Protein AF-0000000071057558 (afdb_homodimer)

Nearest PDB structures (foldseek):
  2gqs-assembly1_B  TM=8.934E-01  e=6.430E-21  Escherichia coli
  3nua-assembly1_A  TM=9.157E-01  e=5.778E-20  Clostridium perfringens ATCC 13124
  1kut-assembly1_B  TM=9.417E-01  e=3.044E-18  Thermotoga maritima
  3kre-assembly1_A  TM=8.754E-01  e=7.043E-19  Ehrlichia chaffeensis str. Arkansas
  1kut-assembly1_A  TM=9.176E-01  e=4.736E-17  Thermotoga maritima

Sequence (450 aa):
MNKIYTGKTKDVFELDDKTVLLHFKDDVTGKDGVFDPGENQVGLQIEGAGRAALAMTKFFYEKLNDLGLNTHFVSADLDKNEAVVKKATVFGKGAEVIVRYRAVGSFIRRYGDYIESGTEIPTYVEVTLKDDAKGDPLITKDALAILNIMSPETYEELADLAKKIGDVVKDELAKKDLDLYDIKFEFGLIDGKVALIDEISGGNMRAYKGDEYILPLELEKILLGMNKIYTGKTKDVFELDDKTVLLHFKDDVTGKDGVFDPGENQVGLQIEGAGRAALAMTKFFYEKLNDLGLNTHFVSADLDKNEAVVKKATVFGKGAEVIVRYRAVGSFIRRYGDYIESGTEIPTYVEVTLKDDAKGDPLITKDALAILNIMSPETYEELADLAKKIGDVVKDELAKKDLDLYDIKFEFGLIDGKVALIDEISGGNMRAYKGDEYILPLELEKILLG

pLDDT: mean 96.93, std 2.63, range [79.12, 98.94]

Foldseek 3Di:
DAFDDDDQFWTWADDDDWKIKIAGAQFAADDCQDHDLLALHGHDGDPCLLLLQQLQQQVLVVVCVVVVAFAQFDADDSVRSMTMGTDFAFQPQWKKKKWFQWQDDVNCVVPVVPDPGGHGDPTDIWMFGPDNPVSRDTDDLVVCVVVVRAHNVRVVVVNVVVVVSVVVVQVLLVVLQKGWGMFMWTWGDDVRDIHTYDTDFQRGTWIDNVVHTQHGNRSSVSRVD/DAFDDDDQFWTWADDDDWKIKIAGFQFAADDCQDHDLLHLHGHDGDPCLLLLQQLQQQVLVVVCVVVVAFAQFDADDSVRSMTMGTDFAFQPQWKKKKWFQWQDDVNCVVPVVPDPGGHGDPTDIWMFGPDNVVSRDTDDLVVCVVVVRAHNVRVVVVNVVVVVSVVVVQVLLVVLQKGWGMFMWTWGDDVRDIHTYDTDFQSGTWIDNVVHTQHGNRSSVSRVD

InterPro domains:
  IPR028923 SAICAR synthetase/ADE2, N-terminal [MF_00137] (1-225)
  IPR028923 SAICAR synthetase/ADE2, N-terminal [PF01259] (3-213)

Organism: NCBI:txid439219

Structure (mmCIF, N/CA/C/O backbone):
data_AF-0000000071057558-model_v1
#
loop_
_entity.id
_entity.type
_entity.pdbx_description
1 polymer 'Phosphoribosylaminoimidazole-succinocarboxamide synthase'
#
loop_
_atom_site.group_PDB
_atom_site.id
_atom_site.type_symbol
_atom_site.label_atom_id
_atom_site.label_alt_id
_atom_site.label_comp_id
_atom_site.label_asym_id
_atom_site.label_entity_id
_atom_site.label_seq_id
_atom_site.pdbx_PDB_ins_code
_atom_site.Cartn_x
_atom_site.Cartn_y
_atom_site.Cartn_z
_atom_site.occupancy
_atom_site.B_iso_or_equiv
_atom_site.auth_seq_id
_atom_site.auth_comp_id
_atom_site.auth_asym_id
_atom_site.auth_atom_id
_atom_site.pdbx_PDB_model_num
ATOM 1 N N . MET A 1 1 ? -21.688 -27.125 -21.453 1 79.12 1 MET A N 1
ATOM 2 C CA . MET A 1 1 ? -21.094 -26.594 -20.219 1 79.12 1 MET A CA 1
ATOM 3 C C . MET A 1 1 ? -21.344 -25.094 -20.109 1 79.12 1 MET A C 1
ATOM 5 O O . MET A 1 1 ? -21.312 -24.375 -21.125 1 79.12 1 MET A O 1
ATOM 9 N N . ASN A 1 2 ? -21.906 -24.594 -18.969 1 90.31 2 ASN A N 1
ATOM 10 C CA . ASN A 1 2 ? -22.234 -23.188 -18.766 1 90.31 2 ASN A CA 1
ATOM 11 C C . ASN A 1 2 ? -21.031 -22.391 -18.266 1 90.31 2 ASN A C 1
ATOM 13 O O . ASN A 1 2 ? -20.469 -22.703 -17.219 1 90.31 2 ASN A O 1
ATOM 17 N N . LYS A 1 3 ? -20.656 -21.438 -19.203 1 91.94 3 LYS A N 1
ATOM 18 C CA . LYS A 1 3 ? -19.547 -20.562 -18.828 1 91.94 3 LYS A CA 1
ATOM 19 C C . LYS A 1 3 ? -19.984 -19.531 -17.797 1 91.94 3 LYS A C 1
ATOM 21 O O . LYS A 1 3 ? -20.906 -18.75 -18.047 1 91.94 3 LYS A O 1
ATOM 26 N N . ILE A 1 4 ? -19.359 -19.438 -16.641 1 92.06 4 ILE A N 1
ATOM 27 C CA . ILE A 1 4 ? -19.859 -18.547 -15.594 1 92.06 4 ILE A CA 1
ATOM 28 C C . ILE A 1 4 ? -18.938 -17.328 -15.492 1 92.06 4 ILE A C 1
ATOM 30 O O . ILE A 1 4 ? -19.359 -16.281 -14.992 1 92.06 4 ILE A O 1
ATOM 34 N N . TYR A 1 5 ? -17.703 -17.469 -15.953 1 92.06 5 TYR A N 1
ATOM 35 C CA . TYR A 1 5 ? -16.766 -16.359 -15.844 1 92.06 5 TYR A CA 1
ATOM 36 C C . TYR A 1 5 ? -15.68 -16.453 -16.906 1 92.06 5 TYR A C 1
ATOM 38 O O . TYR A 1 5 ? -15.172 -17.547 -17.172 1 92.06 5 TYR A O 1
ATOM 46 N N . THR A 1 6 ? -15.398 -15.352 -17.594 1 94.19 6 THR A N 1
ATOM 47 C CA . THR A 1 6 ? -14.258 -15.242 -18.5 1 94.19 6 THR A CA 1
ATOM 48 C C . THR A 1 6 ? -13.148 -14.398 -17.891 1 94.19 6 THR A C 1
ATOM 50 O O . THR A 1 6 ? -13.273 -13.172 -17.797 1 94.19 6 THR A O 1
ATOM 53 N N . GLY A 1 7 ? -12.078 -15.094 -17.5 1 93.75 7 GLY A N 1
ATOM 54 C CA . GLY A 1 7 ? -10.945 -14.383 -16.922 1 93.75 7 GLY A CA 1
ATOM 55 C C . GLY A 1 7 ? -9.883 -14.031 -17.938 1 93.75 7 GLY A C 1
ATOM 56 O O . GLY A 1 7 ? -10.047 -14.289 -19.125 1 93.75 7 GLY A O 1
ATOM 57 N N . LYS A 1 8 ? -8.781 -13.469 -17.5 1 92.19 8 LYS A N 1
ATOM 58 C CA . LYS A 1 8 ? -7.688 -13.047 -18.375 1 92.19 8 LYS A CA 1
ATOM 59 C C . LYS A 1 8 ? -7.012 -14.258 -19.016 1 92.19 8 LYS A C 1
ATOM 61 O O . LYS A 1 8 ? -6.809 -14.281 -20.234 1 92.19 8 LYS A O 1
ATOM 66 N N . THR A 1 9 ? -6.762 -15.25 -18.188 1 96.25 9 THR A N 1
ATOM 67 C CA . THR A 1 9 ? -5.977 -16.375 -18.703 1 96.25 9 THR A CA 1
ATOM 68 C C . THR A 1 9 ? -6.758 -17.672 -18.578 1 96.25 9 THR A C 1
ATOM 70 O O . THR A 1 9 ? -6.32 -18.719 -19.094 1 96.25 9 THR A O 1
ATOM 73 N N . LYS A 1 10 ? -7.953 -17.625 -17.984 1 97.31 10 LYS A N 1
ATOM 74 C CA . LYS A 1 10 ? -8.766 -18.828 -17.812 1 97.31 10 LYS A CA 1
ATOM 75 C C . LYS A 1 10 ? -10.25 -18.516 -17.984 1 97.31 10 LYS A C 1
ATOM 77 O O . LYS A 1 10 ? -10.703 -17.422 -17.656 1 97.31 10 LYS A O 1
ATOM 82 N N . ASP A 1 11 ? -10.914 -19.484 -18.469 1 97.62 11 ASP A N 1
ATOM 83 C CA . ASP A 1 11 ? -12.375 -19.5 -18.422 1 97.62 11 ASP A CA 1
ATOM 84 C C . ASP A 1 11 ? -12.883 -20.453 -17.344 1 97.62 11 ASP A C 1
ATOM 86 O O . ASP A 1 11 ? -12.266 -21.484 -17.062 1 97.62 11 ASP A O 1
ATOM 90 N N . VAL A 1 12 ? -13.961 -20.094 -16.75 1 97.62 12 VAL A N 1
ATOM 91 C CA . VAL A 1 12 ? -14.539 -20.891 -15.672 1 97.62 12 VAL A CA 1
ATOM 92 C C . VAL A 1 12 ? -15.914 -21.406 -16.094 1 97.62 12 VAL A C 1
ATOM 94 O O . VAL A 1 12 ? -16.781 -20.625 -16.516 1 97.62 12 VAL A O 1
ATOM 97 N N . PHE A 1 13 ? -16.109 -22.688 -15.945 1 97.81 13 PHE A N 1
ATOM 98 C CA . PHE A 1 13 ? -17.359 -23.328 -16.312 1 97.81 13 PHE A CA 1
ATOM 99 C C . PHE A 1 13 ? -17.984 -24.031 -15.109 1 97.81 13 PHE A C 1
ATOM 101 O O . PHE A 1 13 ? -17.266 -24.562 -14.258 1 97.81 13 PHE A O 1
ATOM 108 N N . GLU A 1 14 ? -19.25 -24.031 -15.078 1 95.62 14 GLU A N 1
ATOM 109 C CA . GLU A 1 14 ? -19.953 -24.781 -14.047 1 95.62 14 GLU A CA 1
ATOM 110 C C . GLU A 1 14 ? -19.859 -26.281 -14.289 1 95.62 14 GLU A C 1
ATOM 112 O O . GLU A 1 14 ? -19.969 -26.734 -15.43 1 95.62 14 GLU A O 1
ATOM 117 N N . LEU A 1 15 ? -19.594 -27.031 -13.258 1 95.88 15 LEU A N 1
ATOM 118 C CA . LEU A 1 15 ? -19.609 -28.484 -13.344 1 95.88 15 LEU A CA 1
ATOM 119 C C . LEU A 1 15 ? -20.719 -29.062 -12.461 1 95.88 15 LEU A C 1
ATOM 121 O O . LEU A 1 15 ? -21.547 -29.828 -12.938 1 95.88 15 LEU A O 1
ATOM 125 N N . ASP A 1 16 ? -20.719 -28.734 -11.172 1 94.69 16 ASP A N 1
ATOM 126 C CA . ASP A 1 16 ? -21.75 -29.125 -10.219 1 94.69 16 ASP A CA 1
ATOM 127 C C . ASP A 1 16 ? -21.797 -28.172 -9.031 1 94.69 16 ASP A C 1
ATOM 129 O O . ASP A 1 16 ? -21.328 -27.031 -9.133 1 94.69 16 ASP A O 1
ATOM 133 N N . ASP A 1 17 ? -22.391 -28.594 -7.918 1 94.25 17 ASP A N 1
ATOM 134 C CA . ASP A 1 17 ? -22.656 -27.688 -6.797 1 94.25 17 ASP A CA 1
ATOM 135 C C . ASP A 1 17 ? -21.359 -27.359 -6.051 1 94.25 17 ASP A C 1
ATOM 137 O O . ASP A 1 17 ? -21.266 -26.328 -5.398 1 94.25 17 ASP A O 1
ATOM 141 N N . LYS A 1 18 ? -20.375 -28.141 -6.223 1 96.75 18 LYS A N 1
ATOM 142 C CA . LYS A 1 18 ? -19.188 -27.984 -5.375 1 96.75 18 LYS A CA 1
ATOM 143 C C . LYS A 1 18 ? -17.953 -27.719 -6.211 1 96.75 18 LYS A C 1
ATOM 145 O O . LYS A 1 18 ? -16.906 -27.312 -5.676 1 96.75 18 LYS A O 1
ATOM 150 N N . THR A 1 19 ? -18.031 -27.938 -7.516 1 97.81 19 THR A N 1
ATOM 151 C CA . THR A 1 19 ? -16.828 -27.844 -8.328 1 97.81 19 THR A CA 1
ATOM 152 C C . THR A 1 19 ? -17.094 -27.016 -9.586 1 97.81 19 THR A C 1
ATOM 154 O O . THR A 1 19 ? -18.234 -26.859 -10 1 97.81 19 THR A O 1
ATOM 157 N N . VAL A 1 20 ? -15.992 -26.484 -10.141 1 98.06 20 VAL A N 1
ATOM 158 C CA . VAL A 1 20 ? -15.984 -25.781 -11.422 1 98.06 20 VAL A CA 1
ATOM 159 C C . VAL A 1 20 ? -14.836 -26.297 -12.289 1 98.06 20 VAL A C 1
ATOM 161 O O . VAL A 1 20 ? -13.938 -26.984 -11.789 1 98.06 20 VAL A O 1
ATOM 164 N N . LEU A 1 21 ? -15 -26 -13.539 1 98.38 21 LEU A N 1
ATOM 165 C CA . LEU A 1 21 ? -13.969 -26.344 -14.516 1 98.38 21 LEU A CA 1
ATOM 166 C C . LEU A 1 21 ? -13.219 -25.109 -14.969 1 98.38 21 LEU A C 1
ATOM 168 O O . LEU A 1 21 ? -13.836 -24.109 -15.352 1 98.38 21 LEU A O 1
ATOM 172 N N . LEU A 1 22 ? -11.938 -25.156 -14.836 1 98.56 22 LEU A N 1
ATOM 173 C CA . LEU A 1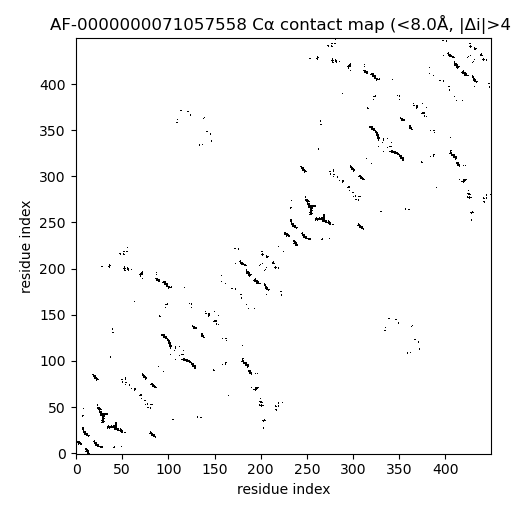 22 ? -11.078 -24.109 -15.375 1 98.56 22 LEU A CA 1
ATOM 174 C C . LEU A 1 22 ? -10.5 -24.516 -16.734 1 98.56 22 LEU A C 1
ATOM 176 O O . LEU A 1 22 ? -9.891 -25.578 -16.844 1 98.56 22 LEU A O 1
ATOM 180 N N . HIS A 1 23 ? -10.711 -23.719 -17.688 1 98.56 23 HIS A N 1
ATOM 181 C CA . HIS A 1 23 ? -10.062 -23.891 -18.984 1 98.56 23 HIS A CA 1
ATOM 182 C C . HIS A 1 23 ? -8.93 -22.891 -19.156 1 98.56 23 HIS A C 1
ATOM 184 O O . HIS A 1 23 ? -9.164 -21.688 -19.203 1 98.56 23 HIS A O 1
ATOM 190 N N . PHE A 1 24 ? -7.762 -23.375 -19.297 1 98.5 24 PHE A N 1
ATOM 191 C CA . PHE A 1 24 ? -6.578 -22.547 -19.422 1 98.5 24 PHE A CA 1
ATOM 192 C C . PHE A 1 24 ? -6.383 -22.078 -20.859 1 98.5 24 PHE A C 1
ATOM 194 O O . PHE A 1 24 ? -6.301 -22.906 -21.766 1 98.5 24 PHE A O 1
ATOM 201 N N . LYS A 1 25 ? -6.215 -20.766 -21.031 1 98.06 25 LYS A N 1
ATOM 202 C CA . LYS A 1 25 ? -6.039 -20.172 -22.344 1 98.06 25 LYS A CA 1
ATOM 203 C C . LYS A 1 25 ? -4.57 -19.844 -22.609 1 98.06 25 LYS A C 1
ATOM 205 O O . LYS A 1 25 ? -3.736 -19.922 -21.703 1 98.06 25 LYS A O 1
ATOM 210 N N . ASP A 1 26 ? -4.395 -19.484 -23.859 1 97.56 26 ASP A N 1
ATOM 211 C CA . ASP A 1 26 ? -3.037 -19.125 -24.25 1 97.56 26 ASP A CA 1
ATOM 212 C C . ASP A 1 26 ? -2.785 -17.625 -24.062 1 97.56 26 ASP A C 1
ATOM 214 O O . ASP A 1 26 ? -1.677 -17.141 -24.297 1 97.56 26 ASP A O 1
ATOM 218 N N . ASP A 1 27 ? -3.824 -16.938 -23.594 1 96.69 27 ASP A N 1
ATOM 219 C CA . ASP A 1 27 ? -3.658 -15.539 -23.203 1 96.69 27 ASP A CA 1
ATOM 220 C C . ASP A 1 27 ? -2.777 -15.406 -21.969 1 96.69 27 ASP A C 1
ATOM 222 O O . ASP A 1 27 ? -2.906 -16.188 -21.031 1 96.69 27 ASP A O 1
ATOM 226 N N . VAL A 1 28 ? -1.81 -14.469 -22.016 1 95.62 28 VAL A N 1
ATOM 227 C CA . VAL A 1 28 ? -0.967 -14.234 -20.859 1 95.62 28 VAL A CA 1
ATOM 228 C C . VAL A 1 28 ? -0.999 -12.758 -20.469 1 95.62 28 VAL A C 1
ATOM 230 O O . VAL A 1 28 ? -1.239 -11.898 -21.328 1 95.62 28 VAL A O 1
ATOM 233 N N . THR A 1 29 ? -0.781 -12.523 -19.188 1 94.44 29 THR A N 1
ATOM 234 C CA . THR A 1 29 ? -0.786 -11.156 -18.688 1 94.44 29 THR A CA 1
ATOM 235 C C . THR A 1 29 ? 0.44 -10.391 -19.188 1 94.44 29 THR A C 1
ATOM 237 O O . THR A 1 29 ? 1.494 -10.992 -19.422 1 94.44 29 THR A O 1
ATOM 240 N N . GLY A 1 30 ? 0.296 -9.18 -19.391 1 93.44 30 GLY A N 1
ATOM 241 C CA . GLY A 1 30 ? 1.361 -8.305 -19.859 1 93.44 30 GLY A CA 1
ATOM 242 C C . GLY A 1 30 ? 0.855 -6.984 -20.406 1 93.44 30 GLY A C 1
ATOM 243 O O . GLY A 1 30 ? -0.283 -6.594 -20.141 1 93.44 30 GLY A O 1
ATOM 244 N N . LYS A 1 31 ? 1.78 -6.262 -20.969 1 91.62 31 LYS A N 1
ATOM 245 C CA . LYS A 1 31 ? 1.444 -4.969 -21.562 1 91.62 31 LYS A CA 1
ATOM 246 C C . LYS A 1 31 ? 2.207 -4.75 -22.859 1 91.62 31 LYS A C 1
ATOM 248 O O . LYS A 1 31 ? 3.416 -4.98 -22.938 1 91.62 31 LYS A O 1
ATOM 253 N N . ASP A 1 32 ? 1.505 -4.402 -23.844 1 91.75 32 ASP A N 1
ATOM 254 C CA . ASP A 1 32 ? 2.08 -3.998 -25.125 1 91.75 32 ASP A CA 1
ATOM 255 C C . ASP A 1 32 ? 2.984 -5.09 -25.688 1 91.75 32 ASP A C 1
ATOM 257 O O . ASP A 1 32 ? 4.113 -4.816 -26.109 1 91.75 32 ASP A O 1
ATOM 261 N N . GLY A 1 33 ? 2.551 -6.289 -25.547 1 91.38 33 GLY A N 1
ATOM 262 C CA . GLY A 1 33 ? 3.25 -7.395 -26.172 1 91.38 33 GLY A CA 1
ATOM 263 C C . GLY A 1 33 ? 4.375 -7.953 -25.328 1 91.38 33 GLY A C 1
ATOM 264 O O . GLY A 1 33 ? 5.133 -8.812 -25.781 1 91.38 33 GLY A O 1
ATOM 265 N N . VAL A 1 34 ? 4.41 -7.406 -24.172 1 92.12 34 VAL A N 1
ATOM 266 C CA . VAL A 1 34 ? 5.477 -7.871 -23.281 1 92.12 34 VAL A CA 1
ATOM 267 C C . VAL A 1 34 ? 4.871 -8.562 -22.062 1 92.12 34 VAL A C 1
ATOM 269 O O . VAL A 1 34 ? 4.074 -7.965 -21.344 1 92.12 34 VAL A O 1
ATOM 272 N N . PHE A 1 35 ? 5.309 -9.781 -21.844 1 93.69 35 PHE A N 1
ATOM 273 C CA . PHE A 1 35 ? 4.816 -10.594 -20.734 1 93.69 35 PHE A CA 1
ATOM 274 C C . PHE A 1 35 ? 5.273 -10.016 -19.406 1 93.69 35 PHE A C 1
ATOM 276 O O . PHE A 1 35 ? 6.434 -9.625 -19.25 1 93.69 35 PHE A O 1
ATOM 283 N N . ASP A 1 36 ? 4.352 -10.008 -18.438 1 91.69 36 ASP A N 1
ATOM 284 C CA . ASP A 1 36 ? 4.594 -9.633 -17.047 1 91.69 36 ASP A CA 1
ATOM 285 C C . ASP A 1 36 ? 3.539 -10.234 -16.125 1 91.69 36 ASP A C 1
ATOM 287 O O . ASP A 1 36 ? 2.367 -9.859 -16.188 1 91.69 36 ASP A O 1
ATOM 291 N N . PRO A 1 37 ? 3.973 -11.141 -15.328 1 90.5 37 PRO A N 1
ATOM 292 C CA . PRO A 1 37 ? 2.99 -11.828 -14.484 1 90.5 37 PRO A CA 1
ATOM 293 C C . PRO A 1 37 ? 2.342 -10.898 -13.461 1 90.5 37 PRO A C 1
ATOM 295 O O . PRO A 1 37 ? 1.345 -11.266 -12.836 1 90.5 37 PRO A O 1
ATOM 298 N N . GLY A 1 38 ? 2.855 -9.695 -13.312 1 88.62 38 GLY A N 1
ATOM 299 C CA . GLY A 1 38 ? 2.307 -8.75 -12.352 1 88.62 38 GLY A CA 1
ATOM 300 C C . GLY A 1 38 ? 1.348 -7.758 -12.977 1 88.62 38 GLY A C 1
ATOM 301 O O . GLY A 1 38 ? 0.779 -6.914 -12.281 1 88.62 38 GLY A O 1
ATOM 302 N N . GLU A 1 39 ? 1.134 -7.867 -14.289 1 88.75 39 GLU A N 1
ATOM 303 C CA . GLU A 1 39 ? 0.261 -6.93 -14.992 1 88.75 39 GLU A CA 1
ATOM 304 C C . GLU A 1 39 ? -1.207 -7.312 -14.82 1 88.75 39 GLU A C 1
ATOM 306 O O . GLU A 1 39 ? -1.526 -8.484 -14.594 1 88.75 39 GLU A O 1
ATOM 311 N N . ASN A 1 40 ? -2.08 -6.367 -15.016 1 87.12 40 ASN A N 1
ATOM 312 C CA . ASN A 1 40 ? -3.502 -6.559 -14.75 1 87.12 40 ASN A CA 1
ATOM 313 C C . ASN A 1 40 ? -4.305 -6.66 -16.047 1 87.12 40 ASN A C 1
ATOM 315 O O . ASN A 1 40 ? -5.527 -6.512 -16.031 1 87.12 40 ASN A O 1
ATOM 319 N N . GLN A 1 41 ? -3.596 -6.828 -17.141 1 90.44 41 GLN A N 1
ATOM 320 C CA . GLN A 1 41 ? -4.262 -6.977 -18.422 1 90.44 41 GLN A CA 1
ATOM 321 C C . GLN A 1 41 ? -3.623 -8.094 -19.25 1 90.44 41 GLN A C 1
ATOM 323 O O . GLN A 1 41 ? -2.488 -8.492 -18.984 1 90.44 41 GLN A O 1
ATOM 328 N N . VAL A 1 42 ? -4.418 -8.602 -20.156 1 92.38 42 VAL A N 1
ATOM 329 C CA . VAL A 1 42 ? -3.842 -9.508 -21.141 1 92.38 42 VAL A CA 1
ATOM 330 C C . VAL A 1 42 ? -2.895 -8.742 -22.062 1 92.38 42 VAL A C 1
ATOM 332 O O . VAL A 1 42 ? -3.273 -7.719 -22.641 1 92.38 42 VAL A O 1
ATOM 335 N N . GLY A 1 43 ? -1.746 -9.219 -22.203 1 91.19 43 GLY A N 1
ATOM 336 C CA . GLY A 1 43 ? -0.777 -8.461 -22.984 1 91.19 43 GLY A CA 1
ATOM 337 C C . GLY A 1 43 ? -0.433 -9.125 -24.312 1 91.19 43 GLY A C 1
ATOM 338 O O . GLY A 1 43 ? 0.058 -8.461 -25.234 1 91.19 43 GLY A O 1
ATOM 339 N N . LEU A 1 44 ? -0.616 -10.398 -24.312 1 94.06 44 LEU A N 1
ATOM 340 C CA . LEU A 1 44 ? -0.269 -11.141 -25.516 1 94.06 44 LEU A CA 1
ATOM 341 C C . LEU A 1 44 ? -0.77 -12.578 -25.438 1 94.06 44 LEU A C 1
ATOM 343 O O . LEU A 1 44 ? -1.368 -12.977 -24.438 1 94.06 44 LEU A O 1
ATOM 347 N N . GLN A 1 45 ? -0.599 -13.297 -26.547 1 95.62 45 GLN A N 1
ATOM 348 C CA . GLN A 1 45 ? -0.91 -14.719 -26.625 1 95.62 45 GLN A CA 1
ATOM 349 C C . GLN A 1 45 ? 0.333 -15.539 -26.969 1 95.62 45 GLN A C 1
ATOM 351 O O . GLN A 1 45 ? 1.105 -15.164 -27.859 1 95.62 45 GLN A O 1
ATOM 356 N N . ILE A 1 46 ? 0.485 -16.547 -26.203 1 94.38 46 ILE A N 1
ATOM 357 C CA . ILE A 1 46 ? 1.591 -17.469 -26.453 1 94.38 46 ILE A CA 1
ATOM 358 C C . ILE A 1 46 ? 1.053 -18.891 -26.641 1 94.38 46 ILE A C 1
ATOM 360 O O . ILE A 1 46 ? 0.478 -19.469 -25.703 1 94.38 46 ILE A O 1
ATOM 364 N N . GLU A 1 47 ? 1.321 -19.406 -27.859 1 96.56 47 GLU A N 1
ATOM 365 C CA . GLU A 1 47 ? 0.845 -20.766 -28.125 1 96.56 47 GLU A CA 1
ATOM 366 C C . GLU A 1 47 ? 1.413 -21.766 -27.125 1 96.56 47 GLU A C 1
ATOM 368 O O . GLU A 1 47 ? 2.625 -21.812 -26.922 1 96.56 47 GLU A O 1
ATOM 373 N N . GLY A 1 48 ? 0.488 -22.531 -26.422 1 97.25 48 GLY A N 1
ATOM 374 C CA . GLY A 1 48 ? 0.912 -23.562 -25.484 1 97.25 48 GLY A CA 1
ATOM 375 C C . GLY A 1 48 ? 1.001 -23.062 -24.062 1 97.25 48 GLY A C 1
ATOM 376 O O . GLY A 1 48 ? 1.226 -23.844 -23.125 1 97.25 48 GLY A O 1
ATOM 377 N N . ALA A 1 49 ? 0.832 -21.75 -23.891 1 96.75 49 ALA A N 1
ATOM 378 C CA . ALA A 1 49 ? 0.953 -21.172 -22.547 1 96.75 49 ALA A CA 1
ATOM 379 C C . ALA A 1 49 ? -0.069 -21.797 -21.594 1 96.75 49 ALA A C 1
ATOM 381 O O . ALA A 1 49 ? 0.241 -22.062 -20.422 1 96.75 49 ALA A O 1
ATOM 382 N N . GLY A 1 50 ? -1.246 -22 -22.078 1 97.88 50 GLY A N 1
ATOM 383 C CA . GLY A 1 50 ? -2.279 -22.609 -21.266 1 97.88 50 GLY A CA 1
ATOM 384 C C . GLY A 1 50 ? -1.917 -24 -20.781 1 97.88 50 GLY A C 1
ATOM 385 O O . GLY A 1 50 ? -2.068 -24.312 -19.594 1 97.88 50 GLY A O 1
ATOM 386 N N . ARG A 1 51 ? -1.48 -24.812 -21.734 1 97.94 51 ARG A N 1
ATOM 387 C CA . ARG A 1 51 ? -1.079 -26.172 -21.391 1 97.94 51 ARG A CA 1
ATOM 388 C C . ARG A 1 51 ? 0.082 -26.172 -20.391 1 97.94 51 ARG A C 1
ATOM 390 O O . ARG A 1 51 ? 0.096 -26.953 -19.438 1 97.94 51 ARG A O 1
ATOM 397 N N . ALA A 1 52 ? 1.056 -25.328 -20.656 1 98 52 ALA A N 1
ATOM 398 C CA . ALA A 1 52 ? 2.217 -25.219 -19.781 1 98 52 ALA A CA 1
ATOM 399 C C . ALA A 1 52 ? 1.801 -24.797 -18.375 1 98 52 ALA A C 1
ATOM 401 O O . ALA A 1 52 ? 2.279 -25.359 -17.391 1 98 52 ALA A O 1
ATOM 402 N N . ALA A 1 53 ? 0.9 -23.828 -18.297 1 98.38 53 ALA A N 1
ATOM 403 C CA . ALA A 1 53 ? 0.411 -23.344 -17 1 98.38 53 ALA A CA 1
ATOM 404 C C . ALA A 1 53 ? -0.312 -24.453 -16.25 1 98.38 53 ALA A C 1
ATOM 406 O O . ALA A 1 53 ? -0.106 -24.641 -15.047 1 98.38 53 ALA A O 1
ATOM 407 N N . LEU A 1 54 ? -1.086 -25.203 -16.953 1 98.75 54 LEU A N 1
ATOM 408 C CA . LEU A 1 54 ? -1.837 -26.281 -16.312 1 98.75 54 LEU A CA 1
ATOM 409 C C . LEU A 1 54 ? -0.902 -27.391 -15.852 1 98.75 54 LEU A C 1
ATOM 411 O O . LEU A 1 54 ? -1.09 -27.953 -14.766 1 98.75 54 LEU A O 1
ATOM 415 N N . ALA A 1 55 ? 0.053 -27.734 -16.688 1 98.75 55 ALA A N 1
ATOM 416 C CA . ALA A 1 55 ? 0.996 -28.781 -16.328 1 98.75 55 ALA A CA 1
ATOM 417 C C . ALA A 1 55 ? 1.729 -28.453 -15.039 1 98.75 55 ALA A C 1
ATOM 419 O O . ALA A 1 55 ? 1.858 -29.297 -14.148 1 98.75 55 ALA A O 1
ATOM 420 N N . MET A 1 56 ? 2.156 -27.234 -14.891 1 98.81 56 MET A N 1
ATOM 421 C CA . MET A 1 56 ? 2.836 -26.797 -13.68 1 98.81 56 MET A CA 1
ATOM 422 C C . MET A 1 56 ? 1.872 -26.75 -12.5 1 98.81 56 MET A C 1
ATOM 424 O O . MET A 1 56 ? 2.225 -27.156 -11.391 1 98.81 56 MET A O 1
ATOM 428 N N . THR A 1 57 ? 0.693 -26.234 -12.719 1 98.88 57 THR A N 1
ATOM 429 C CA . THR A 1 57 ? -0.328 -26.203 -11.68 1 98.88 57 THR A CA 1
ATOM 430 C C . THR A 1 57 ? -0.596 -27.594 -11.133 1 98.88 57 THR A C 1
ATOM 432 O O . THR A 1 57 ? -0.612 -27.797 -9.914 1 98.88 57 THR A O 1
ATOM 435 N N . LYS A 1 58 ? -0.772 -28.516 -12.055 1 98.81 58 LYS A N 1
ATOM 436 C CA . LYS A 1 58 ? -0.997 -29.906 -11.648 1 98.81 58 LYS A CA 1
ATOM 437 C C . LYS A 1 58 ? 0.157 -30.422 -10.789 1 98.81 58 LYS A C 1
ATOM 439 O O . LYS A 1 58 ? -0.064 -31 -9.727 1 98.81 58 LYS A O 1
ATOM 444 N N . PHE A 1 59 ? 1.367 -30.219 -11.188 1 98.88 59 PHE A N 1
ATOM 445 C CA . PHE A 1 59 ? 2.566 -30.672 -10.5 1 98.88 59 PHE A CA 1
ATOM 446 C C . PHE A 1 59 ? 2.617 -30.125 -9.078 1 98.88 59 PHE A C 1
ATOM 448 O O . PHE A 1 59 ? 2.76 -30.891 -8.125 1 98.88 59 PHE A O 1
ATOM 455 N N . PHE A 1 60 ? 2.449 -28.844 -8.875 1 98.88 60 PHE A N 1
ATOM 456 C CA . PHE A 1 60 ? 2.602 -28.203 -7.574 1 98.88 60 PHE A CA 1
ATOM 457 C C . PHE A 1 60 ? 1.415 -28.516 -6.672 1 98.88 60 PHE A C 1
ATOM 459 O O . PHE A 1 60 ? 1.585 -28.781 -5.477 1 98.88 60 PHE A O 1
ATOM 466 N N . TYR A 1 61 ? 0.239 -28.5 -7.23 1 98.88 61 TYR A N 1
ATOM 467 C CA . TYR A 1 61 ? -0.936 -28.734 -6.398 1 98.88 61 TYR A CA 1
ATOM 468 C C . TYR A 1 61 ? -0.98 -30.172 -5.895 1 98.88 61 TYR A C 1
ATOM 470 O O . TYR A 1 61 ? -1.413 -30.422 -4.77 1 98.88 61 TYR A O 1
ATOM 478 N N . GLU A 1 62 ? -0.626 -31.109 -6.754 1 98.69 62 GLU A N 1
ATOM 479 C CA . GLU A 1 62 ? -0.533 -32.5 -6.277 1 98.69 62 GLU A CA 1
ATOM 480 C C . GLU A 1 62 ? 0.48 -32.625 -5.141 1 98.69 62 GLU A C 1
ATOM 482 O O . GLU A 1 62 ? 0.219 -33.281 -4.141 1 98.69 62 GLU A O 1
ATOM 487 N N . LYS A 1 63 ? 1.577 -31.984 -5.27 1 98.44 63 LYS A N 1
ATOM 488 C CA . LYS A 1 63 ? 2.6 -31.984 -4.227 1 98.44 63 LYS A CA 1
ATOM 489 C C . LYS A 1 63 ? 2.076 -31.344 -2.943 1 98.44 63 LYS A C 1
ATOM 491 O O . LYS A 1 63 ? 2.297 -31.859 -1.849 1 98.44 63 LYS A O 1
ATOM 496 N N . LEU A 1 64 ? 1.426 -30.203 -3.01 1 98.75 64 LEU A N 1
ATOM 497 C CA . LEU A 1 64 ? 0.889 -29.5 -1.853 1 98.75 64 LEU A CA 1
ATOM 498 C C . LEU A 1 64 ? -0.195 -30.312 -1.167 1 98.75 64 LEU A C 1
ATOM 500 O O . LEU A 1 64 ? -0.266 -30.359 0.063 1 98.75 64 LEU A O 1
ATOM 504 N N . ASN A 1 65 ? -1.035 -30.953 -1.989 1 98.25 65 ASN A N 1
ATOM 505 C CA . ASN A 1 65 ? -2.041 -31.859 -1.428 1 98.25 65 ASN A CA 1
ATOM 506 C C . ASN A 1 65 ? -1.401 -33 -0.668 1 98.25 65 ASN A C 1
ATOM 508 O O . ASN A 1 65 ? -1.871 -33.375 0.406 1 98.25 65 ASN A O 1
ATOM 512 N N . ASP A 1 66 ? -0.394 -33.562 -1.22 1 98.12 66 ASP A N 1
ATOM 513 C CA . ASP A 1 66 ? 0.328 -34.656 -0.57 1 98.12 66 ASP A CA 1
ATOM 514 C C . ASP A 1 66 ? 0.914 -34.219 0.767 1 98.12 66 ASP A C 1
ATOM 516 O O . ASP A 1 66 ? 1.054 -35 1.69 1 98.12 66 ASP A O 1
ATOM 520 N N . LEU A 1 67 ? 1.258 -32.938 0.915 1 97.75 67 LEU A N 1
ATOM 521 C CA . LEU A 1 67 ? 1.812 -32.375 2.141 1 97.75 67 LEU A CA 1
ATOM 522 C C . LEU A 1 67 ? 0.705 -32.062 3.135 1 97.75 67 LEU A C 1
ATOM 524 O O . LEU A 1 67 ? 0.979 -31.578 4.242 1 97.75 67 LEU A O 1
ATOM 528 N N . GLY A 1 68 ? -0.565 -32.094 2.736 1 97.19 68 GLY A N 1
ATOM 529 C CA . GLY A 1 68 ? -1.702 -31.922 3.625 1 97.19 68 GLY A CA 1
ATOM 530 C C . GLY A 1 68 ? -2.225 -30.5 3.643 1 97.19 68 GLY A C 1
ATOM 531 O O . GLY A 1 68 ? -3.004 -30.141 4.523 1 97.19 68 GLY A O 1
ATOM 532 N N . LEU A 1 69 ? -1.782 -29.75 2.723 1 97 69 LEU A N 1
ATOM 533 C CA . LEU A 1 69 ? -2.266 -28.375 2.66 1 97 69 LEU A CA 1
ATOM 534 C C . LEU A 1 69 ? -3.635 -28.297 1.99 1 97 69 LEU A C 1
ATOM 536 O O . LEU A 1 69 ? -3.945 -29.125 1.122 1 97 69 LEU A O 1
ATOM 540 N N . ASN A 1 70 ? -4.449 -27.359 2.383 1 96.88 70 ASN A N 1
ATOM 541 C CA . ASN A 1 70 ? -5.777 -27.188 1.811 1 96.88 70 ASN A CA 1
ATOM 542 C C . ASN A 1 70 ? -5.723 -26.422 0.495 1 96.88 70 ASN A C 1
ATOM 544 O O . ASN A 1 70 ? -5.281 -25.266 0.462 1 96.88 70 ASN A O 1
ATOM 548 N N . THR A 1 71 ? -6.094 -27 -0.632 1 98.5 71 THR A N 1
ATOM 549 C CA . THR A 1 71 ? -6.152 -26.375 -1.949 1 98.5 71 THR A CA 1
ATOM 550 C C . THR A 1 71 ? -7.48 -26.688 -2.635 1 98.5 71 THR A C 1
ATOM 552 O O . THR A 1 71 ? -8.211 -27.578 -2.205 1 98.5 71 THR A O 1
ATOM 555 N N . HIS A 1 72 ? -7.75 -25.969 -3.73 1 98.75 72 HIS A N 1
ATOM 556 C CA . HIS A 1 72 ? -9.008 -26.219 -4.422 1 98.75 72 HIS A CA 1
ATOM 557 C C . HIS A 1 72 ? -8.836 -27.266 -5.512 1 98.75 72 HIS A C 1
ATOM 559 O O . HIS A 1 72 ? -9.812 -27.703 -6.129 1 98.75 72 HIS A O 1
ATOM 565 N N . PHE A 1 73 ? -7.684 -27.781 -5.75 1 98.81 73 PHE A N 1
ATOM 566 C CA . PHE A 1 73 ? -7.367 -28.609 -6.906 1 98.81 73 PHE A CA 1
ATOM 567 C C . PHE A 1 73 ? -7.914 -30.031 -6.723 1 98.81 73 PHE A C 1
ATOM 569 O O . PHE A 1 73 ? -7.68 -30.656 -5.691 1 98.81 73 PHE A O 1
ATOM 576 N N . VAL A 1 74 ? -8.578 -30.531 -7.746 1 98.56 74 VAL A N 1
ATOM 577 C CA . VAL A 1 74 ? -9.141 -31.875 -7.719 1 98.56 74 VAL A CA 1
ATOM 578 C C . VAL A 1 74 ? -8.438 -32.75 -8.758 1 98.56 74 VAL A C 1
ATOM 580 O O . VAL A 1 74 ? -7.906 -33.812 -8.43 1 98.56 74 VAL A O 1
ATOM 583 N N . SER A 1 75 ? -8.445 -32.281 -10.031 1 98.56 75 SER A N 1
ATOM 584 C CA . SER A 1 75 ? -7.844 -33.062 -11.117 1 98.56 75 SER A CA 1
ATOM 585 C C . SER A 1 75 ? -7.531 -32.156 -12.312 1 98.56 75 SER A C 1
ATOM 587 O O . SER A 1 75 ? -7.949 -31 -12.352 1 98.56 75 SER A O 1
ATOM 589 N N . ALA A 1 76 ? -6.793 -32.719 -13.258 1 98.62 76 ALA A N 1
ATOM 590 C CA . ALA A 1 76 ? -6.469 -32 -14.477 1 98.62 76 ALA A CA 1
ATOM 591 C C . ALA A 1 76 ? -6.434 -32.938 -15.688 1 98.62 76 ALA A C 1
ATOM 593 O O . ALA A 1 76 ? -6.066 -34.094 -15.57 1 98.62 76 ALA A O 1
ATOM 594 N N . ASP A 1 77 ? -6.867 -32.438 -16.781 1 98.56 77 ASP A N 1
ATOM 595 C CA . ASP A 1 77 ? -6.75 -33.062 -18.094 1 98.56 77 ASP A CA 1
ATOM 596 C C . ASP A 1 77 ? -5.887 -32.219 -19.031 1 98.56 77 ASP A C 1
ATOM 598 O O . ASP A 1 77 ? -6.371 -31.281 -19.641 1 98.56 77 ASP A O 1
ATOM 602 N N . LEU A 1 78 ? -4.645 -32.594 -19.203 1 98.19 78 LEU A N 1
ATOM 603 C CA . LEU A 1 78 ? -3.678 -31.797 -19.969 1 98.19 78 LEU A CA 1
ATOM 604 C C . LEU A 1 78 ? -4.055 -31.734 -21.438 1 98.19 78 LEU A C 1
ATOM 606 O O . LEU A 1 78 ? -3.783 -30.75 -22.125 1 98.19 78 LEU A O 1
ATOM 610 N N . ASP A 1 79 ? -4.672 -32.75 -21.953 1 97.62 79 ASP A N 1
ATOM 611 C CA . ASP A 1 79 ? -5.047 -32.781 -23.375 1 97.62 79 ASP A CA 1
ATOM 612 C C . ASP A 1 79 ? -6.129 -31.766 -23.688 1 97.62 79 ASP A C 1
ATOM 614 O O . ASP A 1 79 ? -6.211 -31.266 -24.812 1 97.62 79 ASP A O 1
ATOM 618 N N . LYS A 1 80 ? -6.867 -31.406 -22.688 1 97.75 80 LYS A N 1
ATOM 619 C CA . LYS A 1 80 ? -7.973 -30.484 -22.906 1 97.75 80 LYS A CA 1
ATOM 620 C C . LYS A 1 80 ? -7.656 -29.109 -22.312 1 97.75 80 LYS A C 1
ATOM 622 O O . LYS A 1 80 ? -8.469 -28.188 -22.406 1 97.75 80 LYS A O 1
ATOM 627 N N . ASN A 1 81 ? -6.535 -28.938 -21.656 1 98.31 81 ASN A N 1
ATOM 628 C CA . ASN A 1 81 ? -6.176 -27.734 -20.922 1 98.31 81 ASN A CA 1
ATOM 629 C C . ASN A 1 81 ? -7.223 -27.375 -19.875 1 98.31 81 ASN A C 1
ATOM 631 O O . ASN A 1 81 ? -7.613 -26.203 -19.766 1 98.31 81 ASN A O 1
ATOM 635 N N . GLU A 1 82 ? -7.629 -28.406 -19.141 1 98.5 82 GLU A N 1
ATOM 636 C CA . GLU A 1 82 ? -8.719 -28.203 -18.188 1 98.5 82 GLU A CA 1
ATOM 637 C C . GLU A 1 82 ? -8.383 -28.781 -16.812 1 98.5 82 GLU A C 1
ATOM 639 O O . GLU A 1 82 ? -7.738 -29.828 -16.719 1 98.5 82 GLU A O 1
ATOM 644 N N . ALA A 1 83 ? -8.789 -28.078 -15.797 1 98.75 83 ALA A N 1
ATOM 645 C CA . ALA A 1 83 ? -8.703 -28.562 -14.422 1 98.75 83 ALA A CA 1
ATOM 646 C C . ALA A 1 83 ? -10.055 -28.5 -13.727 1 98.75 83 ALA A C 1
ATOM 648 O O . ALA A 1 83 ? -10.812 -27.547 -13.93 1 98.75 83 ALA A O 1
ATOM 649 N N . VAL A 1 84 ? -10.352 -29.484 -12.922 1 98.75 84 VAL A N 1
ATOM 650 C CA . VAL A 1 84 ? -11.5 -29.453 -12.008 1 98.75 84 VAL A CA 1
ATOM 651 C C . VAL A 1 84 ? -11.047 -28.969 -10.633 1 98.75 84 VAL A C 1
ATOM 653 O O . VAL A 1 84 ? -10.102 -29.516 -10.062 1 98.75 84 VAL A O 1
ATOM 656 N N . VAL A 1 85 ? -11.711 -27.984 -10.086 1 98.75 85 VAL A N 1
ATOM 657 C CA . VAL A 1 85 ? -11.344 -27.438 -8.789 1 98.75 85 VAL A CA 1
ATOM 658 C C . VAL A 1 85 ? -12.594 -27.219 -7.941 1 98.75 85 VAL A C 1
ATOM 660 O O . VAL A 1 85 ? -13.703 -27.109 -8.477 1 98.75 85 VAL A O 1
ATOM 663 N N . LYS A 1 86 ? -12.43 -27.172 -6.652 1 98.5 86 LYS A N 1
ATOM 664 C CA . LYS A 1 86 ? -13.523 -26.859 -5.742 1 98.5 86 LYS A CA 1
ATOM 665 C C . LYS A 1 86 ? -13.883 -25.375 -5.805 1 98.5 86 LYS A C 1
ATOM 667 O O . LYS A 1 86 ? -13 -24.531 -5.918 1 98.5 86 LYS A O 1
ATOM 672 N N . LYS A 1 87 ? -15.188 -25.109 -5.652 1 97.25 87 LYS A N 1
ATOM 673 C CA . LYS A 1 87 ? -15.617 -23.719 -5.508 1 97.25 87 LYS A CA 1
ATOM 674 C C . LYS A 1 87 ? -15.109 -23.125 -4.203 1 97.25 87 LYS A C 1
ATOM 676 O O . LYS A 1 87 ? -15.117 -23.781 -3.16 1 97.25 87 LYS A O 1
ATOM 681 N N . ALA A 1 88 ? -14.57 -21.953 -4.316 1 97.19 88 ALA A N 1
ATOM 682 C CA . ALA A 1 88 ? -14.07 -21.219 -3.152 1 97.19 88 ALA A CA 1
ATOM 683 C C . ALA A 1 88 ? -14.672 -19.828 -3.088 1 97.19 88 ALA A C 1
ATOM 685 O O . ALA A 1 88 ? -15.031 -19.25 -4.117 1 97.19 88 ALA A O 1
ATOM 686 N N . THR A 1 89 ? -14.867 -19.344 -1.892 1 96.94 89 THR A N 1
ATOM 687 C CA . THR A 1 89 ? -15.234 -17.953 -1.692 1 96.94 89 THR A CA 1
ATOM 688 C C . THR A 1 89 ? -13.992 -17.094 -1.492 1 96.94 89 THR A C 1
ATOM 690 O O . THR A 1 89 ? -13.203 -17.328 -0.58 1 96.94 89 THR A O 1
ATOM 693 N N . VAL A 1 90 ? -13.836 -16.078 -2.32 1 97.12 90 VAL A N 1
ATOM 694 C CA . VAL A 1 90 ? -12.617 -15.289 -2.252 1 97.12 90 VAL A CA 1
ATOM 695 C C . VAL A 1 90 ? -12.742 -14.242 -1.148 1 97.12 90 VAL A C 1
ATOM 697 O O . VAL A 1 90 ? -13.852 -13.922 -0.712 1 97.12 90 VAL A O 1
ATOM 700 N N . PHE A 1 91 ? -11.68 -13.734 -0.634 1 97.94 91 PHE A N 1
ATOM 701 C CA . PHE A 1 91 ? -11.648 -12.625 0.309 1 97.94 91 PHE A CA 1
ATOM 702 C C . PHE A 1 91 ? -11.969 -11.312 -0.394 1 97.94 91 PHE A C 1
ATOM 704 O O . PHE A 1 91 ? -11.266 -10.914 -1.329 1 97.94 91 PHE A O 1
ATOM 711 N N . GLY A 1 92 ? -13.023 -10.648 0.099 1 97.38 92 GLY A N 1
ATOM 712 C CA . GLY A 1 92 ? -13.461 -9.461 -0.621 1 97.38 92 GLY A CA 1
ATOM 713 C C . GLY A 1 92 ? -13.844 -9.75 -2.061 1 97.38 92 GLY A C 1
ATOM 714 O O . GLY A 1 92 ? -14.648 -10.648 -2.33 1 97.38 92 GLY A O 1
ATOM 715 N N . LYS A 1 93 ? -13.266 -9.008 -2.957 1 96.88 93 LYS A N 1
ATOM 716 C CA . LYS A 1 93 ? -13.484 -9.227 -4.383 1 96.88 93 LYS A CA 1
ATOM 717 C C . LYS A 1 93 ? -12.281 -9.93 -5.02 1 96.88 93 LYS A C 1
ATOM 719 O O . LYS A 1 93 ? -12.164 -9.969 -6.246 1 96.88 93 LYS A O 1
ATOM 724 N N . GLY A 1 94 ? -11.43 -10.414 -4.16 1 96.94 94 GLY A N 1
ATOM 725 C CA . GLY A 1 94 ? -10.195 -11.055 -4.582 1 96.94 94 GLY A CA 1
ATOM 726 C C . GLY A 1 94 ? -8.953 -10.43 -3.963 1 96.94 94 GLY A C 1
ATOM 727 O O . GLY A 1 94 ? -8.789 -9.203 -3.986 1 96.94 94 GLY A O 1
ATOM 728 N N . ALA A 1 95 ? -8.172 -11.227 -3.312 1 97.38 95 ALA A N 1
ATOM 729 C CA . ALA A 1 95 ? -6.918 -10.789 -2.715 1 97.38 95 ALA A CA 1
ATOM 730 C C . ALA A 1 95 ? -5.738 -11.578 -3.273 1 97.38 95 ALA A C 1
ATOM 732 O O . ALA A 1 95 ? -5.82 -12.797 -3.436 1 97.38 95 ALA A O 1
ATOM 733 N N . GLU A 1 96 ? -4.73 -10.852 -3.639 1 97.81 96 GLU A N 1
ATOM 734 C CA . GLU A 1 96 ? -3.488 -11.461 -4.113 1 97.81 96 GLU A CA 1
ATOM 735 C C . GLU A 1 96 ? -2.396 -11.383 -3.049 1 97.81 96 GLU A C 1
ATOM 737 O O . GLU A 1 96 ? -2.195 -10.344 -2.428 1 97.81 96 GLU A O 1
ATOM 742 N N . VAL A 1 97 ? -1.815 -12.461 -2.807 1 98.62 97 VAL A N 1
ATOM 743 C CA . VAL A 1 97 ? -0.745 -12.547 -1.819 1 98.62 97 VAL A CA 1
ATOM 744 C C . VAL A 1 97 ? 0.588 -12.797 -2.521 1 98.62 97 VAL A C 1
ATOM 746 O O . VAL A 1 97 ? 0.794 -13.852 -3.125 1 98.62 97 VAL A O 1
ATOM 749 N N . ILE A 1 98 ? 1.482 -11.844 -2.459 1 98.75 98 ILE A N 1
ATOM 750 C CA . ILE A 1 98 ? 2.766 -11.93 -3.148 1 98.75 98 ILE A CA 1
ATOM 751 C C . ILE A 1 98 ? 3.869 -12.25 -2.146 1 98.75 98 ILE A C 1
ATOM 753 O O . ILE A 1 98 ? 3.977 -11.609 -1.101 1 98.75 98 ILE A O 1
ATOM 757 N N . VAL A 1 99 ? 4.59 -13.242 -2.426 1 98.88 99 VAL A N 1
ATOM 758 C CA . VAL A 1 99 ? 5.797 -13.578 -1.678 1 98.88 99 VAL A CA 1
ATOM 759 C C . VAL A 1 99 ? 7.031 -13.188 -2.492 1 98.88 99 VAL A C 1
ATOM 761 O O . VAL A 1 99 ? 7.172 -13.602 -3.646 1 98.88 99 VAL A O 1
ATOM 764 N N . ARG A 1 100 ? 7.879 -12.43 -1.912 1 98.88 100 ARG A N 1
ATOM 765 C CA . ARG A 1 100 ? 9.078 -11.969 -2.615 1 98.88 100 ARG A CA 1
ATOM 766 C C . ARG A 1 100 ? 10.344 -12.43 -1.9 1 98.88 100 ARG A C 1
ATOM 768 O O . ARG A 1 100 ? 10.414 -12.391 -0.67 1 98.88 100 ARG A O 1
ATOM 775 N N . TYR A 1 101 ? 11.297 -12.836 -2.68 1 98.81 101 TYR A N 1
ATOM 776 C CA . TYR A 1 101 ? 12.633 -13.188 -2.207 1 98.81 101 TYR A CA 1
ATOM 777 C C . TYR A 1 101 ? 13.672 -12.211 -2.727 1 98.81 101 TYR A C 1
ATOM 779 O O . TYR A 1 101 ? 14.797 -12.156 -2.215 1 98.81 101 TYR A O 1
ATOM 787 N N . ARG A 1 102 ? 13.312 -11.516 -3.701 1 98.62 102 ARG A N 1
ATOM 788 C CA . ARG A 1 102 ? 14.102 -10.453 -4.316 1 98.62 102 ARG A CA 1
ATOM 789 C C . ARG A 1 102 ? 13.234 -9.25 -4.645 1 98.62 102 ARG A C 1
ATOM 791 O O . ARG A 1 102 ? 12.023 -9.383 -4.844 1 98.62 102 ARG A O 1
ATOM 798 N N . ALA A 1 103 ? 13.883 -8.07 -4.664 1 98.56 103 ALA A N 1
ATOM 799 C CA . ALA A 1 103 ? 13.18 -6.875 -5.117 1 98.56 103 ALA A CA 1
ATOM 800 C C . ALA A 1 103 ? 12.891 -6.941 -6.613 1 98.56 103 ALA A C 1
ATOM 802 O O . ALA A 1 103 ? 13.82 -7.016 -7.43 1 98.56 103 ALA A O 1
ATOM 803 N N . VAL A 1 104 ? 11.594 -6.914 -6.961 1 97.75 104 VAL A N 1
ATOM 804 C CA . VAL A 1 104 ? 11.234 -7.02 -8.375 1 97.75 104 VAL A CA 1
ATOM 805 C C . VAL A 1 104 ? 9.789 -6.562 -8.57 1 97.75 104 VAL A C 1
ATOM 807 O O . VAL A 1 104 ? 9.062 -6.34 -7.598 1 97.75 104 VAL A O 1
ATOM 810 N N . GLY A 1 105 ? 9.422 -6.379 -9.836 1 96 105 GLY A N 1
ATOM 811 C CA . GLY A 1 105 ? 8.031 -6.141 -10.18 1 96 105 GLY A CA 1
ATOM 812 C C . GLY A 1 105 ? 7.469 -4.879 -9.547 1 96 105 GLY A C 1
ATOM 813 O O . GLY A 1 105 ? 8.078 -3.811 -9.633 1 96 105 GLY A O 1
ATOM 814 N N . SER A 1 106 ? 6.332 -5.062 -8.945 1 96.81 106 SER A N 1
ATOM 815 C CA . SER A 1 106 ? 5.633 -3.918 -8.367 1 96.81 106 SER A CA 1
ATOM 816 C C . SER A 1 106 ? 6.418 -3.316 -7.207 1 96.81 106 SER A C 1
ATOM 818 O O . SER A 1 106 ? 6.297 -2.125 -6.918 1 96.81 106 SER A O 1
ATOM 820 N N . PHE A 1 107 ? 7.242 -4.137 -6.59 1 98.44 107 PHE A N 1
ATOM 821 C CA . PHE A 1 107 ? 8.102 -3.629 -5.523 1 98.44 107 PHE A CA 1
ATOM 822 C C . PHE A 1 107 ? 9.062 -2.57 -6.059 1 98.44 107 PHE A C 1
ATOM 824 O O . PHE A 1 107 ? 9.25 -1.524 -5.434 1 98.44 107 PHE A O 1
ATOM 831 N N . ILE A 1 108 ? 9.633 -2.826 -7.188 1 98 108 ILE A N 1
ATOM 832 C CA . ILE A 1 108 ? 10.562 -1.895 -7.82 1 98 108 ILE A CA 1
ATOM 833 C C . ILE A 1 108 ? 9.797 -0.703 -8.383 1 98 108 ILE A C 1
ATOM 835 O O . ILE A 1 108 ? 10.266 0.434 -8.328 1 98 108 ILE A O 1
ATOM 839 N N . ARG A 1 109 ? 8.633 -0.956 -8.898 1 97 109 ARG A N 1
ATOM 840 C CA . ARG A 1 109 ? 7.824 0.144 -9.406 1 97 109 ARG A CA 1
ATOM 841 C C . ARG A 1 109 ? 7.523 1.158 -8.312 1 97 109 ARG A C 1
ATOM 843 O O . ARG A 1 109 ? 7.531 2.367 -8.555 1 97 109 ARG A O 1
ATOM 850 N N . ARG A 1 110 ? 7.332 0.681 -7.074 1 98 110 ARG A N 1
ATOM 851 C CA . ARG A 1 110 ? 6.957 1.56 -5.973 1 98 110 ARG A CA 1
ATOM 852 C C . ARG A 1 110 ? 8.188 2.117 -5.27 1 98 110 ARG A C 1
ATOM 854 O O . ARG A 1 110 ? 8.188 3.268 -4.828 1 98 110 ARG A O 1
ATOM 861 N N . TYR A 1 111 ? 9.289 1.218 -5.191 1 98.62 111 TYR A N 1
ATOM 862 C CA . TYR A 1 111 ? 10.344 1.564 -4.25 1 98.62 111 TYR A CA 1
ATOM 863 C C . TYR A 1 111 ? 11.711 1.528 -4.926 1 98.62 111 TYR A C 1
ATOM 865 O O . TYR A 1 111 ? 12.742 1.419 -4.254 1 98.62 111 TYR A O 1
ATOM 873 N N . GLY A 1 112 ? 11.773 1.644 -6.207 1 98 112 GLY A N 1
ATOM 874 C CA . GLY A 1 112 ? 13 1.48 -6.965 1 98 112 GLY A CA 1
ATOM 875 C C . GLY A 1 112 ? 14.039 2.537 -6.648 1 98 112 GLY A C 1
ATOM 876 O O . GLY A 1 112 ? 15.219 2.377 -6.977 1 98 112 GLY A O 1
ATOM 877 N N . ASP A 1 113 ? 13.703 3.623 -6 1 97.56 113 ASP A N 1
ATOM 878 C CA . ASP A 1 113 ? 14.641 4.664 -5.59 1 97.56 113 ASP A CA 1
ATOM 879 C C . ASP A 1 113 ? 15.523 4.188 -4.441 1 97.56 113 ASP A C 1
ATOM 881 O O . ASP A 1 113 ? 16.562 4.793 -4.156 1 97.56 113 ASP A O 1
ATOM 885 N N . TYR A 1 114 ? 15.141 3.055 -3.816 1 98.44 114 TYR A N 1
ATOM 886 C CA . TYR A 1 114 ? 15.805 2.646 -2.584 1 98.44 114 TYR A CA 1
ATOM 887 C C . TYR A 1 114 ? 16.547 1.327 -2.771 1 98.44 114 TYR A C 1
ATOM 889 O O . TYR A 1 114 ? 17.375 0.949 -1.942 1 98.44 114 TYR A O 1
ATOM 897 N N . ILE A 1 115 ? 16.234 0.681 -3.832 1 98.44 115 ILE A N 1
ATOM 898 C CA . ILE A 1 115 ? 16.781 -0.667 -3.971 1 98.44 115 ILE A CA 1
ATOM 899 C C . ILE A 1 115 ? 16.812 -1.06 -5.445 1 98.44 115 ILE A C 1
ATOM 901 O O . ILE A 1 115 ? 15.891 -0.746 -6.199 1 98.44 115 ILE A O 1
ATOM 905 N N . GLU A 1 116 ? 17.797 -1.809 -5.883 1 98.25 116 GLU A N 1
ATOM 906 C CA . GLU A 1 116 ? 17.938 -2.238 -7.27 1 98.25 116 GLU A CA 1
ATOM 907 C C . GLU A 1 116 ? 17.141 -3.512 -7.539 1 98.25 116 GLU A C 1
ATOM 909 O O . GLU A 1 116 ? 17.031 -4.375 -6.664 1 98.25 116 GLU A O 1
ATOM 914 N N . SER A 1 117 ? 16.641 -3.666 -8.727 1 97.75 117 SER A N 1
ATOM 915 C CA . SER A 1 117 ? 15.945 -4.879 -9.125 1 97.75 117 SER A CA 1
ATOM 916 C C . SER A 1 117 ? 16.844 -6.105 -9 1 97.75 117 SER A C 1
ATOM 918 O O . SER A 1 117 ? 18.016 -6.059 -9.367 1 97.75 117 SER A O 1
ATOM 920 N N . GLY A 1 118 ? 16.297 -7.152 -8.461 1 97.94 118 GLY A N 1
ATOM 921 C CA . GLY A 1 118 ? 17.047 -8.398 -8.336 1 97.94 118 GLY A CA 1
ATOM 922 C C . GLY A 1 118 ? 17.734 -8.547 -6.992 1 97.94 118 GLY A C 1
ATOM 923 O O . GLY A 1 118 ? 18.219 -9.633 -6.652 1 97.94 118 GLY A O 1
ATOM 924 N N . THR A 1 119 ? 17.812 -7.469 -6.203 1 98.44 119 THR A N 1
ATOM 925 C CA . THR A 1 119 ? 18.469 -7.523 -4.906 1 98.44 119 THR A CA 1
ATOM 926 C C . THR A 1 119 ? 17.797 -8.539 -3.988 1 98.44 119 THR A C 1
ATOM 928 O O . THR A 1 119 ? 16.562 -8.578 -3.902 1 98.44 119 THR A O 1
ATOM 931 N N . GLU A 1 120 ? 18.578 -9.375 -3.367 1 98.5 120 GLU A N 1
ATOM 932 C CA . GLU A 1 120 ? 18.031 -10.312 -2.387 1 98.5 120 GLU A CA 1
ATOM 933 C C . GLU A 1 120 ? 17.5 -9.586 -1.157 1 98.5 120 GLU A C 1
ATOM 935 O O . GLU A 1 120 ? 18.141 -8.664 -0.648 1 98.5 120 GLU A O 1
ATOM 940 N N . ILE A 1 121 ? 16.391 -9.938 -0.724 1 98.81 121 ILE A N 1
ATOM 941 C CA . ILE A 1 121 ? 15.773 -9.352 0.465 1 98.81 121 ILE A CA 1
ATOM 942 C C . ILE A 1 121 ? 15.266 -10.461 1.381 1 98.81 121 ILE A C 1
ATOM 944 O O . ILE A 1 121 ? 15.086 -11.602 0.944 1 98.81 121 ILE A O 1
ATOM 948 N N . PRO A 1 122 ? 15.047 -10.125 2.707 1 98.5 122 PRO A N 1
ATOM 949 C CA . PRO A 1 122 ? 14.281 -11.086 3.512 1 98.5 122 PRO A CA 1
ATOM 950 C C . PRO A 1 122 ? 12.914 -11.398 2.92 1 98.5 122 PRO A C 1
ATOM 952 O O . PRO A 1 122 ? 12.297 -10.531 2.285 1 98.5 122 PRO A O 1
ATOM 955 N N . THR A 1 123 ? 12.492 -12.617 3.117 1 98.75 123 THR A N 1
ATOM 956 C CA . THR A 1 123 ? 11.18 -12.984 2.59 1 98.75 123 THR A CA 1
ATOM 957 C C . THR A 1 123 ? 10.125 -11.961 2.988 1 98.75 123 THR A C 1
ATOM 959 O O . THR A 1 123 ? 9.984 -11.633 4.168 1 98.75 123 THR A O 1
ATOM 962 N N . TYR A 1 124 ? 9.547 -11.445 2.012 1 98.69 124 TYR A N 1
ATOM 963 C CA . TYR A 1 124 ? 8.562 -10.375 2.182 1 98.69 124 TYR A CA 1
ATOM 964 C C . TYR A 1 1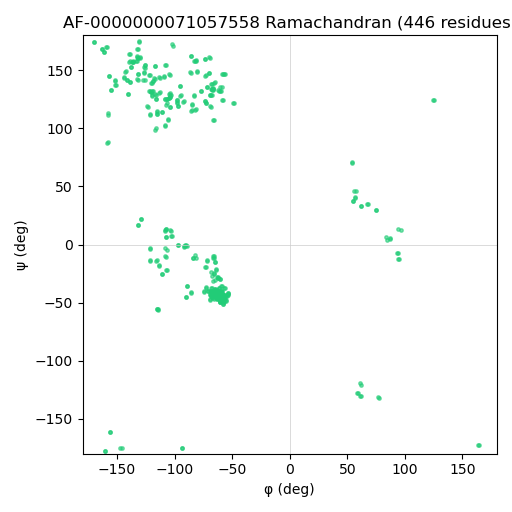24 ? 7.207 -10.789 1.635 1 98.69 124 TYR A C 1
ATOM 966 O O . TYR A 1 124 ? 7.105 -11.289 0.51 1 98.69 124 TYR A O 1
ATOM 974 N N . VAL A 1 125 ? 6.105 -10.641 2.432 1 98.88 125 VAL A N 1
ATOM 975 C CA . VAL A 1 125 ? 4.738 -10.93 2.018 1 98.88 125 VAL A CA 1
ATOM 976 C C . VAL A 1 125 ? 3.93 -9.641 1.964 1 98.88 125 VAL A C 1
ATOM 978 O O . VAL A 1 125 ? 3.977 -8.828 2.895 1 98.88 125 VAL A O 1
ATOM 981 N N . GLU A 1 126 ? 3.252 -9.422 0.911 1 98.62 126 GLU A N 1
ATOM 982 C CA . GLU A 1 126 ? 2.332 -8.297 0.806 1 98.62 126 GLU A CA 1
ATOM 983 C C . GLU A 1 126 ? 1.04 -8.703 0.101 1 98.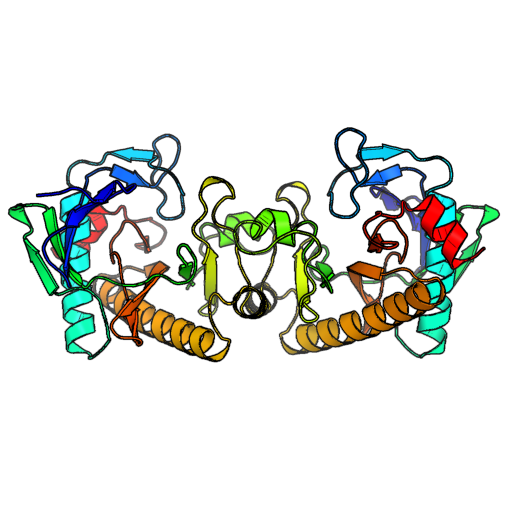62 126 GLU A C 1
ATOM 985 O O . GLU A 1 126 ? 1.003 -9.711 -0.606 1 98.62 126 GLU A O 1
ATOM 990 N N . VAL A 1 127 ? -0.023 -7.945 0.339 1 98.75 127 VAL A N 1
ATOM 991 C CA . VAL A 1 127 ? -1.342 -8.25 -0.205 1 98.75 127 VAL A CA 1
ATOM 992 C C . VAL A 1 127 ? -1.828 -7.086 -1.066 1 98.75 127 VAL A C 1
ATOM 994 O O . VAL A 1 127 ? -1.677 -5.922 -0.69 1 98.75 127 VAL A O 1
ATOM 997 N N . THR A 1 128 ? -2.275 -7.371 -2.221 1 98.12 128 THR A N 1
ATOM 998 C CA . THR A 1 128 ? -2.99 -6.422 -3.064 1 98.12 128 THR A CA 1
ATOM 999 C C . THR A 1 128 ? -4.422 -6.887 -3.312 1 98.12 128 THR A C 1
ATOM 1001 O O . THR A 1 128 ? -4.727 -8.07 -3.164 1 98.12 128 THR A O 1
ATOM 1004 N N . LEU A 1 129 ? -5.277 -5.957 -3.566 1 97.88 129 LEU A N 1
ATOM 1005 C CA . LEU A 1 129 ? -6.656 -6.293 -3.91 1 97.88 129 LEU A CA 1
ATOM 1006 C C . LEU A 1 129 ? -6.844 -6.34 -5.422 1 97.88 129 LEU A C 1
ATOM 1008 O O . LEU A 1 129 ? -6.309 -5.492 -6.145 1 97.88 129 LEU A O 1
ATOM 1012 N N . LYS A 1 130 ? -7.555 -7.352 -5.875 1 95.12 130 LYS A N 1
ATOM 1013 C CA . LYS A 1 130 ? -7.871 -7.422 -7.301 1 95.12 130 LYS A CA 1
ATOM 1014 C C . LYS A 1 130 ? -8.797 -6.285 -7.715 1 95.12 130 LYS A C 1
ATOM 1016 O O . LYS A 1 130 ? -9.977 -6.266 -7.336 1 95.12 130 LYS A O 1
ATOM 1021 N N . ASP A 1 131 ? -8.273 -5.344 -8.414 1 95 131 ASP A N 1
ATOM 1022 C CA . ASP A 1 131 ? -8.961 -4.184 -8.977 1 95 131 ASP A CA 1
ATOM 1023 C C . ASP A 1 131 ? -8.18 -3.592 -10.148 1 95 131 ASP A C 1
ATOM 1025 O O . ASP A 1 131 ? -7.379 -2.674 -9.961 1 95 131 ASP A O 1
ATOM 1029 N N . ASP A 1 132 ? -8.445 -4.094 -11.266 1 91.56 132 ASP A N 1
ATOM 1030 C CA . ASP A 1 132 ? -7.676 -3.725 -12.445 1 91.56 132 ASP A CA 1
ATOM 1031 C C . ASP A 1 132 ? -7.746 -2.221 -12.703 1 91.56 132 ASP A C 1
ATOM 1033 O O . ASP A 1 132 ? -6.742 -1.595 -13.047 1 91.56 132 ASP A O 1
ATOM 1037 N N . ALA A 1 133 ? -8.891 -1.655 -12.539 1 93.38 133 ALA A N 1
ATOM 1038 C CA . ALA A 1 133 ? -9.109 -0.234 -12.797 1 93.38 133 ALA A CA 1
ATOM 1039 C C . ALA A 1 133 ? -8.258 0.627 -11.867 1 93.38 133 ALA A C 1
ATOM 1041 O O . ALA A 1 133 ? -7.816 1.715 -12.25 1 93.38 133 ALA A O 1
ATOM 1042 N N . LYS A 1 134 ? -7.906 0.118 -10.641 1 94.06 134 LYS A N 1
ATOM 1043 C CA . LYS A 1 134 ? -7.145 0.885 -9.656 1 94.06 134 LYS A CA 1
ATOM 1044 C C . LYS A 1 134 ? -5.715 0.363 -9.539 1 94.06 134 LYS A C 1
ATOM 1046 O O . LYS A 1 134 ? -4.988 0.734 -8.617 1 94.06 134 LYS A O 1
ATOM 1051 N N . GLY A 1 135 ? -5.438 -0.558 -10.43 1 93.5 135 GLY A N 1
ATOM 1052 C CA . GLY A 1 135 ? -4.074 -1.054 -10.5 1 93.5 135 GLY A CA 1
ATOM 1053 C C . GLY A 1 135 ? -3.719 -1.987 -9.352 1 93.5 135 GLY A C 1
ATOM 1054 O O . GLY A 1 135 ? -2.605 -1.936 -8.828 1 93.5 135 GLY A O 1
ATOM 1055 N N . ASP A 1 136 ? -4.727 -2.711 -8.812 1 96.06 136 ASP A N 1
ATOM 1056 C CA . ASP A 1 136 ? -4.527 -3.691 -7.75 1 96.06 136 ASP A CA 1
ATOM 1057 C C . ASP A 1 136 ? -3.795 -3.072 -6.562 1 96.06 136 ASP A C 1
ATOM 1059 O O . ASP A 1 136 ? -2.648 -3.428 -6.281 1 96.06 136 ASP A O 1
ATOM 1063 N N . PRO A 1 137 ? -4.441 -2.244 -5.867 1 97.88 137 PRO A N 1
ATOM 1064 C CA . PRO A 1 137 ? -3.779 -1.466 -4.816 1 97.88 137 PRO A CA 1
ATOM 1065 C C . PRO A 1 137 ? -3.281 -2.336 -3.664 1 97.88 137 PRO A C 1
ATOM 1067 O O . PRO A 1 137 ? -3.955 -3.289 -3.27 1 97.88 137 PRO A O 1
ATOM 1070 N N . LEU A 1 138 ? -2.057 -1.994 -3.178 1 98.69 138 LEU A N 1
ATOM 1071 C CA . LEU A 1 138 ? -1.516 -2.568 -1.951 1 98.69 138 LEU A CA 1
ATOM 1072 C C . LEU A 1 138 ? -2.441 -2.299 -0.77 1 98.69 138 LEU A C 1
ATOM 1074 O O . LEU A 1 138 ? -3.102 -1.258 -0.718 1 98.69 138 LEU A O 1
ATOM 1078 N N . ILE A 1 139 ? -2.5 -3.201 0.152 1 98.81 139 ILE A N 1
ATOM 1079 C CA . ILE A 1 139 ? -3.332 -3.012 1.334 1 98.81 139 ILE A CA 1
ATOM 1080 C C . ILE A 1 139 ? -2.617 -3.566 2.564 1 98.81 139 ILE A C 1
ATOM 1082 O O . ILE A 1 139 ? -1.941 -4.594 2.486 1 98.81 139 ILE A O 1
ATOM 1086 N N . THR A 1 140 ? -2.738 -2.875 3.695 1 98.69 140 THR A N 1
ATOM 1087 C CA . THR A 1 140 ? -2.092 -3.287 4.934 1 98.69 140 THR A CA 1
ATOM 1088 C C . THR A 1 140 ? -2.963 -4.285 5.695 1 98.69 140 THR A C 1
ATOM 1090 O O . THR A 1 140 ? -4.168 -4.371 5.453 1 98.69 140 THR A O 1
ATOM 1093 N N . LYS A 1 141 ? -2.318 -4.98 6.625 1 98.31 141 LYS A N 1
ATOM 1094 C CA . LYS A 1 141 ? -3.027 -5.895 7.516 1 98.31 141 LYS A CA 1
ATOM 1095 C C . LYS A 1 141 ? -4.176 -5.184 8.227 1 98.31 141 LYS A C 1
ATOM 1097 O O . LYS A 1 141 ? -5.297 -5.699 8.273 1 98.31 141 LYS A O 1
ATOM 1102 N N . ASP A 1 142 ? -3.959 -3.953 8.727 1 98.44 142 ASP A N 1
ATOM 1103 C CA . ASP A 1 142 ? -4.965 -3.201 9.469 1 98.44 142 ASP A CA 1
ATOM 1104 C C . ASP A 1 142 ? -6.129 -2.803 8.57 1 98.44 142 ASP A C 1
ATOM 1106 O O . ASP A 1 142 ? -7.289 -2.869 8.977 1 98.44 142 ASP A O 1
ATOM 1110 N N . ALA A 1 143 ? -5.844 -2.408 7.379 1 98.81 143 ALA A N 1
ATOM 1111 C CA . ALA A 1 143 ? -6.906 -2.004 6.465 1 98.81 143 ALA A CA 1
ATOM 1112 C C . ALA A 1 143 ? -7.77 -3.197 6.059 1 98.81 143 ALA A C 1
ATOM 1114 O O . ALA A 1 143 ? -8.984 -3.066 5.883 1 98.81 143 ALA A O 1
ATOM 1115 N N . LEU A 1 144 ? -7.102 -4.348 5.875 1 98.81 144 LEU A N 1
ATOM 1116 C CA . LEU A 1 144 ? -7.867 -5.559 5.605 1 98.81 144 LEU A CA 1
ATOM 1117 C C . LEU A 1 144 ? -8.914 -5.797 6.691 1 98.81 144 LEU A C 1
ATOM 1119 O O . LEU A 1 144 ? -10.047 -6.164 6.395 1 98.81 144 LEU A O 1
ATOM 1123 N N . ALA A 1 145 ? -8.508 -5.617 7.941 1 98.75 145 ALA A N 1
ATOM 1124 C CA . ALA A 1 145 ? -9.406 -5.809 9.078 1 98.75 145 ALA A CA 1
ATOM 1125 C C . ALA A 1 145 ? -10.5 -4.75 9.094 1 98.75 145 ALA A C 1
ATOM 1127 O O . ALA A 1 145 ? -11.68 -5.066 9.297 1 98.75 145 ALA A O 1
ATOM 1128 N N . ILE A 1 146 ? -10.156 -3.537 8.828 1 98.81 146 ILE A N 1
ATOM 1129 C CA . ILE A 1 146 ? -11.086 -2.414 8.844 1 98.81 146 ILE A CA 1
ATOM 1130 C C . ILE A 1 146 ? -12.18 -2.633 7.801 1 98.81 146 ILE A C 1
ATOM 1132 O O . ILE A 1 146 ? -13.352 -2.34 8.047 1 98.81 146 ILE A O 1
ATOM 1136 N N . LEU A 1 147 ? -11.82 -3.199 6.664 1 98.81 147 LEU A N 1
ATOM 1137 C CA . LEU A 1 147 ? -12.742 -3.383 5.547 1 98.81 147 LEU A CA 1
ATOM 1138 C C . LEU A 1 147 ? -13.469 -4.723 5.656 1 98.81 147 LEU A C 1
ATOM 1140 O O . LEU A 1 147 ? -14.234 -5.09 4.766 1 98.81 147 LEU A O 1
ATOM 1144 N N . ASN A 1 148 ? -13.125 -5.484 6.699 1 98.19 148 ASN A N 1
ATOM 1145 C CA . ASN A 1 148 ? -13.719 -6.789 6.961 1 98.19 148 ASN A CA 1
ATOM 1146 C C . ASN A 1 148 ? -13.438 -7.773 5.828 1 98.19 148 ASN A C 1
ATOM 1148 O O . ASN A 1 148 ? -14.305 -8.57 5.469 1 98.19 148 ASN A O 1
ATOM 1152 N N . ILE A 1 149 ? -12.32 -7.645 5.234 1 98.19 149 ILE A N 1
ATOM 1153 C CA . ILE A 1 149 ? -11.898 -8.562 4.18 1 98.19 149 ILE A CA 1
ATOM 1154 C C . ILE A 1 149 ? -11.219 -9.781 4.797 1 98.19 149 ILE A C 1
ATOM 1156 O O . ILE A 1 149 ? -11.461 -10.914 4.367 1 98.19 149 ILE A O 1
ATOM 1160 N N . MET A 1 150 ? -10.43 -9.555 5.781 1 96.88 150 MET A N 1
ATOM 1161 C CA . MET A 1 150 ? -9.672 -10.57 6.516 1 96.88 150 MET A CA 1
ATOM 1162 C C . MET A 1 150 ? -9.414 -10.117 7.949 1 96.88 150 MET A C 1
ATOM 1164 O O . MET A 1 150 ? -9.039 -8.969 8.18 1 96.88 150 MET A O 1
ATOM 1168 N N . SER A 1 151 ? -9.562 -10.977 8.93 1 97.31 151 SER A N 1
ATOM 1169 C CA . SER A 1 151 ? -9.156 -10.641 10.289 1 97.31 151 SER A CA 1
ATOM 1170 C C . SER A 1 151 ? -7.637 -10.641 10.43 1 97.31 151 SER A C 1
ATOM 1172 O O . SER A 1 151 ? -6.934 -11.25 9.617 1 97.31 151 SER A O 1
ATOM 1174 N N . PRO A 1 152 ? -7.102 -9.961 11.453 1 97.62 152 PRO A N 1
ATOM 1175 C CA . PRO A 1 152 ? -5.652 -10.016 11.672 1 97.62 152 PRO A CA 1
ATOM 1176 C C . PRO A 1 152 ? -5.133 -11.445 11.836 1 97.62 152 PRO A C 1
ATOM 1178 O O . PRO A 1 152 ? -4.051 -11.773 11.336 1 97.62 152 PRO A O 1
ATOM 1181 N N . GLU A 1 153 ? -5.875 -12.281 12.477 1 97.12 153 GLU A N 1
ATOM 1182 C CA . GLU A 1 153 ? -5.48 -13.68 12.672 1 97.12 153 GLU A CA 1
ATOM 1183 C C . GLU A 1 153 ? -5.441 -14.422 11.336 1 97.12 153 GLU A C 1
ATOM 1185 O O . GLU A 1 153 ? -4.5 -15.172 11.07 1 97.12 153 GLU A O 1
ATOM 1190 N N . THR A 1 154 ? -6.473 -14.234 10.57 1 96.38 154 THR A N 1
ATOM 1191 C CA . THR A 1 154 ? -6.52 -14.867 9.258 1 96.38 154 THR A CA 1
ATOM 1192 C C . THR A 1 154 ? -5.363 -14.391 8.383 1 96.38 154 THR A C 1
ATOM 1194 O O . THR A 1 154 ? -4.746 -15.188 7.676 1 96.38 154 THR A O 1
ATOM 1197 N N . TYR A 1 155 ? -5.074 -13.086 8.461 1 97.81 155 TYR A N 1
ATOM 1198 C CA . TYR A 1 155 ? -3.947 -12.547 7.711 1 97.81 155 TYR A CA 1
ATOM 1199 C C . TYR A 1 155 ? -2.652 -13.258 8.086 1 97.81 155 TYR A C 1
ATOM 1201 O O . TYR A 1 155 ? -1.873 -13.641 7.207 1 97.81 155 TYR A O 1
ATOM 1209 N N . GLU A 1 156 ? -2.404 -13.359 9.359 1 97.19 156 GLU A N 1
ATOM 1210 C CA . GLU A 1 156 ? -1.173 -13.992 9.812 1 97.19 156 GLU A CA 1
ATOM 1211 C C . GLU A 1 156 ? -1.084 -15.438 9.328 1 97.19 156 GLU A C 1
ATOM 1213 O O . GLU A 1 156 ? -0.021 -15.891 8.898 1 97.19 156 GLU A O 1
ATOM 1218 N N . GLU A 1 157 ? -2.199 -16.141 9.375 1 94.81 157 GLU A N 1
ATOM 1219 C CA . GLU A 1 157 ? -2.252 -17.516 8.891 1 94.81 157 GLU A CA 1
ATOM 1220 C C . GLU A 1 157 ? -1.959 -17.578 7.391 1 94.81 157 GLU A C 1
ATOM 1222 O O . GLU A 1 157 ? -1.178 -18.422 6.945 1 94.81 157 GLU A O 1
ATOM 1227 N N . LEU A 1 158 ? -2.57 -16.688 6.711 1 97.38 158 LEU A N 1
ATOM 1228 C CA . LEU A 1 158 ? -2.412 -16.656 5.262 1 97.38 158 LEU A CA 1
ATOM 1229 C C . LEU A 1 158 ? -0.975 -16.328 4.879 1 97.38 158 LEU A C 1
ATOM 1231 O O . LEU A 1 158 ? -0.413 -16.938 3.965 1 97.38 158 LEU A O 1
ATOM 1235 N N . ALA A 1 159 ? -0.413 -15.359 5.566 1 97.75 159 ALA A N 1
ATOM 1236 C CA . ALA A 1 159 ? 0.965 -14.961 5.297 1 97.75 159 ALA A CA 1
ATOM 1237 C C . ALA A 1 159 ? 1.931 -16.109 5.551 1 97.75 159 ALA A C 1
ATOM 1239 O O . ALA A 1 159 ? 2.83 -16.359 4.746 1 97.75 159 ALA A O 1
ATOM 1240 N N . ASP A 1 160 ? 1.725 -16.812 6.633 1 97.44 160 ASP A N 1
ATOM 1241 C CA . ASP A 1 160 ? 2.57 -17.969 6.961 1 97.44 160 ASP A CA 1
ATOM 1242 C C . ASP A 1 160 ? 2.412 -19.078 5.926 1 97.44 160 ASP A C 1
ATOM 1244 O O . ASP A 1 160 ? 3.398 -19.688 5.504 1 97.44 160 ASP A O 1
ATOM 1248 N N . LEU A 1 161 ? 1.192 -19.344 5.574 1 97.88 161 LEU A N 1
ATOM 1249 C CA . LEU A 1 161 ? 0.912 -20.375 4.57 1 97.88 161 LEU A CA 1
ATOM 1250 C C . LEU A 1 161 ? 1.541 -20 3.232 1 97.88 161 LEU A C 1
ATOM 1252 O O . LEU A 1 161 ? 2.129 -20.859 2.562 1 97.88 161 LEU A O 1
ATOM 1256 N N . ALA A 1 162 ? 1.389 -18.75 2.826 1 98.75 162 ALA A N 1
ATOM 1257 C CA . ALA A 1 162 ? 1.971 -18.266 1.575 1 98.75 162 ALA A CA 1
ATOM 1258 C C . ALA A 1 162 ? 3.482 -18.469 1.56 1 98.75 162 ALA A C 1
ATOM 1260 O O . ALA A 1 162 ? 4.047 -18.906 0.553 1 98.75 162 ALA A O 1
ATOM 1261 N N . LYS A 1 163 ? 4.113 -18.156 2.652 1 98.69 163 LYS A N 1
ATOM 1262 C CA . LYS A 1 163 ? 5.555 -18.344 2.758 1 98.69 163 LYS A CA 1
ATOM 1263 C C . LYS A 1 163 ? 5.926 -19.828 2.615 1 98.69 163 LYS A C 1
ATOM 1265 O O . LYS A 1 163 ? 6.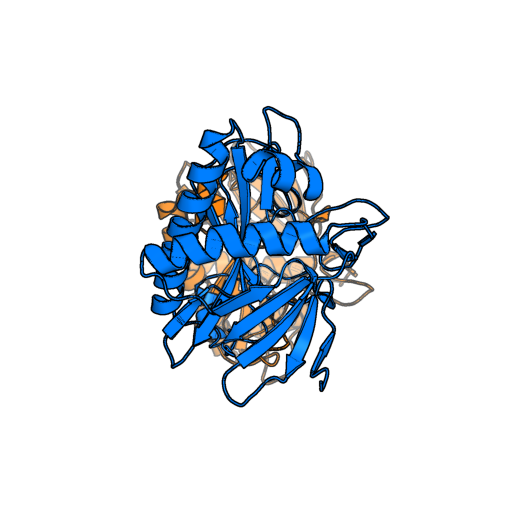883 -20.156 1.92 1 98.69 163 LYS A O 1
ATOM 1270 N N . LYS A 1 164 ? 5.172 -20.625 3.293 1 98.44 164 LYS A N 1
ATOM 1271 C CA . LYS A 1 164 ? 5.426 -22.062 3.232 1 98.44 164 LYS A CA 1
ATOM 1272 C C . LYS A 1 164 ? 5.293 -22.594 1.806 1 98.44 164 LYS A C 1
ATOM 1274 O O . LYS A 1 164 ? 6.156 -23.328 1.326 1 98.44 164 LYS A O 1
ATOM 1279 N N . ILE A 1 165 ? 4.234 -22.219 1.142 1 98.88 165 ILE A N 1
ATOM 1280 C CA . ILE A 1 165 ? 4.004 -22.656 -0.233 1 98.88 165 ILE A CA 1
ATOM 1281 C C . ILE A 1 165 ? 5.09 -22.094 -1.142 1 98.88 165 ILE A C 1
ATOM 1283 O O . ILE A 1 165 ? 5.617 -22.797 -2.006 1 98.88 165 ILE A O 1
ATOM 1287 N N . GLY A 1 166 ? 5.406 -20.797 -0.958 1 98.88 166 GLY A N 1
ATOM 1288 C CA . GLY A 1 166 ? 6.5 -20.188 -1.7 1 98.88 166 GLY A CA 1
ATOM 1289 C C . GLY A 1 166 ? 7.805 -20.953 -1.57 1 98.88 166 GLY A C 1
ATOM 1290 O O . GLY A 1 166 ? 8.523 -21.141 -2.555 1 98.88 166 GLY A O 1
ATOM 1291 N N . ASP A 1 167 ? 8.078 -21.406 -0.371 1 98.69 167 ASP A N 1
ATOM 1292 C CA . ASP A 1 167 ? 9.297 -22.172 -0.129 1 98.69 167 ASP A CA 1
ATOM 1293 C C . ASP A 1 167 ? 9.273 -23.5 -0.87 1 98.69 167 ASP A C 1
ATOM 1295 O O . ASP A 1 167 ? 10.305 -23.969 -1.368 1 98.69 167 ASP A O 1
ATOM 1299 N N . VAL A 1 168 ? 8.141 -24.156 -0.924 1 98.81 168 VAL A N 1
ATOM 1300 C CA . VAL A 1 168 ? 8.008 -25.406 -1.673 1 98.81 168 VAL A CA 1
ATOM 1301 C C . VAL A 1 168 ? 8.328 -25.156 -3.145 1 98.81 168 VAL A C 1
ATOM 1303 O O . VAL A 1 168 ? 9.094 -25.906 -3.754 1 98.81 168 VAL A O 1
ATOM 1306 N N . VAL A 1 169 ? 7.75 -24.094 -3.697 1 98.88 169 VAL A N 1
ATOM 1307 C CA . VAL A 1 169 ? 7.984 -23.75 -5.098 1 98.88 169 VAL A CA 1
ATOM 1308 C C . VAL A 1 169 ? 9.461 -23.422 -5.305 1 98.88 169 VAL A C 1
ATOM 1310 O O . VAL A 1 169 ? 10.086 -23.922 -6.25 1 98.88 169 VAL A O 1
ATOM 1313 N N . LYS A 1 170 ? 9.969 -22.609 -4.41 1 98.81 170 LYS A N 1
ATOM 1314 C CA . LYS A 1 170 ? 11.367 -22.203 -4.469 1 98.81 170 LYS A CA 1
ATOM 1315 C C . LYS A 1 170 ? 12.305 -23.406 -4.453 1 98.81 170 LYS A C 1
ATOM 1317 O O . LYS A 1 170 ? 13.25 -23.469 -5.242 1 98.81 170 LYS A O 1
ATOM 1322 N N . ASP A 1 171 ? 12.023 -24.359 -3.598 1 98.69 171 ASP A N 1
ATOM 1323 C CA . ASP A 1 171 ? 12.844 -25.562 -3.475 1 98.69 171 ASP A CA 1
ATOM 1324 C C . ASP A 1 171 ? 12.797 -26.391 -4.754 1 98.69 171 ASP A C 1
ATOM 1326 O O . ASP A 1 171 ? 13.82 -26.922 -5.188 1 98.69 171 ASP A O 1
ATOM 1330 N N . GLU A 1 172 ? 11.664 -26.531 -5.332 1 98.69 172 GLU A N 1
ATOM 1331 C CA . GLU A 1 172 ? 11.539 -27.297 -6.57 1 98.69 172 GLU A CA 1
ATOM 1332 C C . GLU A 1 172 ? 12.312 -26.641 -7.707 1 98.69 172 GLU A C 1
ATOM 1334 O O . GLU A 1 172 ? 12.953 -27.328 -8.508 1 98.69 172 GLU A O 1
ATOM 1339 N N . LEU A 1 173 ? 12.234 -25.328 -7.801 1 98.75 173 LEU A N 1
ATOM 1340 C CA . LEU A 1 173 ? 12.977 -24.594 -8.82 1 98.75 173 LEU A CA 1
ATOM 1341 C C . LEU A 1 173 ? 14.477 -24.75 -8.609 1 98.75 173 LEU A C 1
ATOM 1343 O O . LEU A 1 173 ? 15.234 -24.875 -9.578 1 98.75 173 LEU A O 1
ATOM 1347 N N . ALA A 1 174 ? 14.883 -24.734 -7.375 1 98.5 174 ALA A N 1
ATOM 1348 C CA . ALA A 1 174 ? 16.312 -24.812 -7.039 1 98.5 174 ALA A CA 1
ATOM 1349 C C . ALA A 1 174 ? 16.922 -26.125 -7.516 1 98.5 174 ALA A C 1
ATOM 1351 O O . ALA A 1 174 ? 18.094 -26.172 -7.867 1 98.5 174 ALA A O 1
ATOM 1352 N N . LYS A 1 175 ? 16.125 -27.188 -7.594 1 98.31 175 LYS A N 1
ATOM 1353 C CA . LYS A 1 175 ? 16.594 -28.469 -8.086 1 98.31 175 LYS A CA 1
ATOM 1354 C C . LYS A 1 175 ? 17.016 -28.391 -9.555 1 98.31 175 LYS A C 1
ATOM 1356 O O . LYS A 1 175 ? 17.75 -29.25 -10.047 1 98.31 175 LYS A O 1
ATOM 1361 N N . LYS A 1 176 ? 16.516 -27.406 -10.227 1 98.06 176 LYS A N 1
ATOM 1362 C CA . LYS A 1 176 ? 16.828 -27.188 -11.633 1 98.06 176 LYS A CA 1
ATOM 1363 C C . LYS A 1 176 ? 17.719 -25.969 -11.812 1 98.06 176 LYS A C 1
ATOM 1365 O O . LYS A 1 176 ? 17.766 -25.375 -12.891 1 98.06 176 LYS A O 1
ATOM 1370 N N . ASP A 1 177 ? 18.281 -25.453 -10.734 1 97.62 177 ASP A N 1
ATOM 1371 C CA . ASP A 1 177 ? 19.188 -24.312 -10.711 1 97.62 177 ASP A CA 1
ATOM 1372 C C . ASP A 1 177 ? 18.453 -23.031 -11.102 1 97.62 177 ASP A C 1
ATOM 1374 O O . ASP A 1 177 ? 18.984 -22.203 -11.852 1 97.62 177 ASP A O 1
ATOM 1378 N N . LEU A 1 178 ? 17.281 -22.953 -10.727 1 98.62 178 LEU A N 1
ATOM 1379 C CA . LEU A 1 178 ? 16.484 -21.75 -10.938 1 98.62 178 LEU A CA 1
ATOM 1380 C C . LEU A 1 178 ? 16.234 -21.016 -9.625 1 98.62 178 LEU A C 1
ATOM 1382 O O . LEU A 1 178 ? 16.062 -21.641 -8.586 1 98.62 178 LEU A O 1
ATOM 1386 N N . ASP A 1 179 ? 16.219 -19.688 -9.688 1 98.62 179 ASP A N 1
ATOM 1387 C CA . ASP A 1 179 ? 15.898 -18.828 -8.539 1 98.62 179 ASP A CA 1
ATOM 1388 C C . ASP A 1 179 ? 14.484 -18.266 -8.641 1 98.62 179 ASP A C 1
ATOM 1390 O O . ASP A 1 179 ? 14.102 -17.719 -9.672 1 98.62 179 ASP A O 1
ATOM 1394 N N . LEU A 1 180 ? 13.781 -18.438 -7.637 1 98.81 180 LEU A N 1
ATOM 1395 C CA . LEU A 1 180 ? 12.484 -17.781 -7.539 1 98.81 180 LEU A CA 1
ATOM 1396 C C . LEU A 1 180 ? 12.641 -16.359 -6.992 1 98.81 180 LEU A C 1
ATOM 1398 O O . LEU A 1 180 ? 13.141 -16.172 -5.887 1 98.81 180 LEU A O 1
ATOM 1402 N N . TYR A 1 181 ? 12.227 -15.359 -7.742 1 98.75 181 TYR A N 1
ATOM 1403 C CA . TYR A 1 181 ? 12.312 -13.977 -7.277 1 98.75 181 TYR A CA 1
ATOM 1404 C C . TYR A 1 181 ? 11.047 -13.57 -6.535 1 98.75 181 TYR A C 1
ATOM 1406 O O . TYR A 1 181 ? 11.117 -12.93 -5.48 1 98.75 181 TYR A O 1
ATOM 1414 N N . ASP A 1 182 ? 9.898 -13.906 -7.09 1 98.75 182 ASP A N 1
ATOM 1415 C CA . ASP A 1 182 ? 8.625 -13.68 -6.414 1 98.75 182 ASP A CA 1
ATOM 1416 C C . ASP A 1 182 ? 7.523 -14.539 -7.031 1 98.75 182 ASP A C 1
ATOM 1418 O O . ASP A 1 182 ? 7.703 -15.117 -8.102 1 98.75 182 ASP A O 1
ATOM 1422 N N . ILE A 1 183 ? 6.434 -14.641 -6.328 1 98.81 183 ILE A N 1
ATOM 1423 C CA . ILE A 1 183 ? 5.277 -15.406 -6.781 1 98.81 183 ILE A CA 1
ATOM 1424 C C . ILE A 1 183 ? 4 -14.82 -6.18 1 98.81 183 ILE A C 1
ATOM 1426 O O . ILE A 1 183 ? 3.99 -14.398 -5.023 1 98.81 183 ILE A O 1
ATOM 1430 N N . LYS A 1 184 ? 2.957 -14.781 -6.926 1 98.62 184 LYS A N 1
ATOM 1431 C CA . LYS A 1 184 ? 1.65 -14.266 -6.52 1 98.62 184 LYS A CA 1
ATOM 1432 C C . LYS A 1 184 ? 0.65 -15.406 -6.332 1 98.62 184 LYS A C 1
ATOM 1434 O O . LYS A 1 184 ? 0.37 -16.156 -7.273 1 98.62 184 LYS A O 1
ATOM 1439 N N . PHE A 1 185 ? 0.128 -15.516 -5.145 1 98.62 185 PHE A N 1
ATOM 1440 C CA . PHE A 1 185 ? -0.875 -16.531 -4.828 1 98.62 185 PHE A CA 1
ATOM 1441 C C . PHE A 1 185 ? -2.25 -15.891 -4.66 1 98.62 185 PHE A C 1
ATOM 1443 O O . PHE A 1 185 ? -2.355 -14.711 -4.328 1 98.62 185 PHE A O 1
ATOM 1450 N N . GLU A 1 186 ? -3.221 -16.688 -4.898 1 97.81 186 GLU A N 1
ATOM 1451 C CA . GLU A 1 186 ? -4.586 -16.359 -4.496 1 97.81 186 GLU A CA 1
ATOM 1452 C C . GLU A 1 186 ? -5.129 -17.391 -3.51 1 97.81 186 GLU A C 1
ATOM 1454 O O . GLU A 1 186 ? -4.844 -18.594 -3.629 1 97.81 186 GLU A O 1
ATOM 1459 N N . PHE A 1 187 ? -5.867 -16.922 -2.527 1 98.31 187 PHE A N 1
ATOM 1460 C CA . PHE A 1 187 ? -6.492 -17.766 -1.521 1 98.31 187 PHE A CA 1
ATOM 1461 C C . PHE A 1 187 ? -7.988 -17.5 -1.445 1 98.31 187 PHE A C 1
ATOM 1463 O O . PHE A 1 187 ? -8.453 -16.422 -1.812 1 98.31 187 PHE A O 1
ATOM 1470 N N . GLY A 1 188 ? -8.688 -18.453 -1.02 1 97.25 188 GLY A N 1
ATOM 1471 C CA . GLY A 1 188 ? -10.102 -18.391 -0.702 1 97.25 188 GLY A CA 1
ATOM 1472 C C . GLY A 1 188 ? -10.5 -19.281 0.458 1 97.25 188 GLY A C 1
ATOM 1473 O O . GLY A 1 188 ? -9.641 -19.797 1.17 1 97.25 188 GLY A O 1
ATOM 1474 N N . LEU A 1 189 ? -11.789 -19.328 0.705 1 96.88 189 LEU A N 1
ATOM 1475 C CA . LEU A 1 189 ? -12.328 -20.203 1.74 1 96.88 189 LEU A CA 1
ATOM 1476 C C . LEU A 1 189 ? -13.086 -21.375 1.123 1 96.88 189 LEU A C 1
ATOM 1478 O O . LEU A 1 189 ? -13.914 -21.188 0.229 1 96.88 189 LEU A O 1
ATOM 1482 N N . ILE A 1 190 ? -12.758 -22.578 1.453 1 97.12 190 ILE A N 1
ATOM 1483 C CA . ILE A 1 190 ? -13.484 -23.797 1.135 1 97.12 190 ILE A CA 1
ATOM 1484 C C . ILE A 1 190 ? -14 -24.438 2.42 1 97.12 190 ILE A C 1
ATOM 1486 O O . ILE A 1 190 ? -13.203 -24.875 3.266 1 97.12 190 ILE A O 1
ATOM 1490 N N . ASP A 1 191 ? -15.25 -24.484 2.59 1 94.25 191 ASP A N 1
ATOM 1491 C CA . ASP A 1 191 ? -15.875 -24.984 3.812 1 94.25 191 ASP A CA 1
ATOM 1492 C C . ASP A 1 191 ? -15.352 -24.234 5.039 1 94.25 191 ASP A C 1
ATOM 1494 O O . ASP A 1 191 ? -14.977 -24.859 6.035 1 94.25 191 ASP A O 1
ATOM 1498 N N . GLY A 1 192 ? -15.133 -22.984 4.875 1 92.88 192 GLY A N 1
ATOM 1499 C CA . GLY A 1 192 ? -14.766 -22.125 5.98 1 92.88 192 GLY A CA 1
ATOM 1500 C C . GLY A 1 192 ? -13.281 -22.141 6.289 1 92.88 192 GLY A C 1
ATOM 1501 O O . GLY A 1 192 ? -12.828 -21.484 7.227 1 92.88 192 GLY A O 1
ATOM 1502 N N . LYS A 1 193 ? -12.523 -22.828 5.504 1 95.25 193 LYS A N 1
ATOM 1503 C CA . LYS A 1 193 ? -11.094 -22.938 5.746 1 95.25 193 LYS A CA 1
ATOM 1504 C C . LYS A 1 193 ? -10.289 -22.312 4.605 1 95.25 193 LYS A C 1
ATOM 1506 O O . LYS A 1 193 ? -10.656 -22.453 3.436 1 95.25 193 LYS A O 1
ATOM 1511 N N . VAL A 1 194 ? -9.219 -21.672 4.98 1 96.94 194 VAL A N 1
ATOM 1512 C CA . VAL A 1 194 ? -8.344 -21.062 3.99 1 96.94 194 VAL A CA 1
ATOM 1513 C C . VAL A 1 194 ? -7.789 -22.125 3.053 1 96.94 194 VAL A C 1
ATOM 1515 O O . VAL A 1 194 ? -7.344 -23.188 3.5 1 96.94 194 VAL A O 1
ATOM 1518 N N . ALA A 1 195 ? -7.844 -21.875 1.77 1 97.75 195 ALA A N 1
ATOM 1519 C CA . ALA A 1 195 ? -7.344 -22.781 0.744 1 97.75 195 ALA A CA 1
ATOM 1520 C C . ALA A 1 195 ? -6.617 -22.016 -0.361 1 97.75 195 ALA A C 1
ATOM 1522 O O . ALA A 1 195 ? -7.051 -20.938 -0.761 1 97.75 195 ALA A O 1
ATOM 1523 N N . LEU A 1 196 ? -5.543 -22.578 -0.813 1 98.75 196 LEU A N 1
ATOM 1524 C CA . LEU A 1 196 ? -4.91 -22.047 -2.018 1 98.75 196 LEU A CA 1
ATOM 1525 C C . LEU A 1 196 ? -5.797 -22.281 -3.24 1 98.75 196 LEU A C 1
ATOM 1527 O O . LEU A 1 196 ? -6.34 -23.375 -3.424 1 98.75 196 LEU A O 1
ATOM 1531 N N . ILE A 1 197 ? -5.969 -21.203 -4.09 1 98.44 197 ILE A N 1
ATOM 1532 C CA . ILE A 1 197 ? -6.781 -21.328 -5.293 1 98.44 197 ILE A CA 1
ATOM 1533 C C . ILE A 1 197 ? -6.016 -20.766 -6.492 1 98.44 197 ILE A C 1
ATOM 1535 O O . ILE A 1 197 ? -4.898 -20.266 -6.348 1 98.44 197 ILE A O 1
ATOM 1539 N N . ASP A 1 198 ? -6.602 -20.922 -7.699 1 97.62 198 ASP A N 1
ATOM 1540 C CA . ASP A 1 198 ? -6.043 -20.438 -8.961 1 97.62 198 ASP A CA 1
ATOM 1541 C C . ASP A 1 198 ? -4.918 -21.359 -9.445 1 97.62 198 ASP A C 1
ATOM 1543 O O . ASP A 1 198 ? -5.105 -22.578 -9.562 1 97.62 198 ASP A O 1
ATOM 1547 N N . GLU A 1 199 ? -3.783 -20.797 -9.828 1 98.31 199 GLU A N 1
ATOM 1548 C CA . GLU A 1 199 ? -2.738 -21.594 -10.438 1 98.31 199 GLU A CA 1
ATOM 1549 C C . GLU A 1 199 ? -1.388 -21.359 -9.773 1 98.31 199 GLU A C 1
ATOM 1551 O O . GLU A 1 199 ? -1.223 -20.391 -9.023 1 98.31 199 GLU A O 1
ATOM 1556 N N . ILE A 1 200 ? -0.47 -22.25 -9.938 1 98.75 200 ILE A N 1
ATOM 1557 C CA . ILE A 1 200 ? 0.969 -22.062 -9.773 1 98.75 200 ILE A CA 1
ATOM 1558 C C . ILE A 1 200 ? 1.681 -22.406 -11.078 1 98.75 200 ILE A C 1
ATOM 1560 O O . ILE A 1 200 ? 1.702 -23.562 -11.5 1 98.75 200 ILE A O 1
ATOM 1564 N N . SER A 1 201 ? 2.234 -21.375 -11.711 1 98.38 201 SER A N 1
ATOM 1565 C CA . SER A 1 201 ? 2.855 -21.547 -13.016 1 98.38 201 SER A CA 1
ATOM 1566 C C . SER A 1 201 ? 3.818 -20.406 -13.32 1 98.38 201 SER A C 1
ATOM 1568 O O . SER A 1 201 ? 4.055 -19.531 -12.477 1 98.38 201 SER A O 1
ATOM 1570 N N . GLY A 1 202 ? 4.391 -20.484 -14.547 1 97.19 202 GLY A N 1
ATOM 1571 C CA . GLY A 1 202 ? 5.238 -19.391 -14.992 1 97.19 202 GLY A CA 1
ATOM 1572 C C . GLY A 1 202 ? 4.477 -18.094 -15.195 1 97.19 202 GLY A C 1
ATOM 1573 O O . GLY A 1 202 ? 5.082 -17.016 -15.289 1 97.19 202 GLY A O 1
ATOM 1574 N N . GLY A 1 203 ? 3.158 -18.156 -15.188 1 95.94 203 GLY A N 1
ATOM 1575 C CA . GLY A 1 203 ? 2.328 -16.984 -15.406 1 95.94 203 GLY A CA 1
ATOM 1576 C C . GLY A 1 203 ? 2.104 -16.172 -14.148 1 95.94 203 GLY A C 1
ATOM 1577 O O . GLY A 1 203 ? 1.617 -15.039 -14.211 1 95.94 203 GLY A O 1
ATOM 1578 N N . ASN A 1 204 ? 2.479 -16.75 -12.992 1 97 204 ASN A N 1
ATOM 1579 C CA . ASN A 1 204 ? 2.242 -16 -11.758 1 97 204 ASN A CA 1
ATOM 1580 C C . ASN A 1 204 ? 3.484 -15.969 -10.875 1 97 204 ASN A C 1
ATOM 1582 O O . ASN A 1 204 ? 3.381 -15.812 -9.656 1 97 204 ASN A O 1
ATOM 1586 N N . MET A 1 205 ? 4.633 -16.281 -11.461 1 98.19 205 MET A N 1
ATOM 1587 C CA . MET A 1 205 ? 5.895 -16.172 -10.734 1 98.19 205 MET A CA 1
ATOM 1588 C C . MET A 1 205 ? 6.988 -15.602 -11.633 1 98.19 205 MET A C 1
ATOM 1590 O O . MET A 1 205 ? 6.836 -15.547 -12.852 1 98.19 205 MET A O 1
ATOM 1594 N N . ARG A 1 206 ? 8.109 -15.133 -11.039 1 98.12 206 ARG A N 1
ATOM 1595 C CA . ARG A 1 206 ? 9.336 -14.789 -11.742 1 98.12 206 ARG A CA 1
ATOM 1596 C C . ARG A 1 206 ? 10.484 -15.703 -11.32 1 98.12 206 ARG A C 1
ATOM 1598 O O . ARG A 1 206 ? 10.914 -15.68 -10.172 1 98.12 206 ARG A O 1
ATOM 1605 N N . ALA A 1 207 ? 10.852 -16.469 -12.25 1 98.44 207 ALA A N 1
ATOM 1606 C CA . ALA A 1 207 ? 11.969 -17.391 -12.062 1 98.44 207 ALA A CA 1
ATOM 1607 C C . ALA A 1 207 ? 13.148 -17.016 -12.953 1 98.44 207 ALA A C 1
ATOM 1609 O O . ALA A 1 207 ? 12.961 -16.562 -14.086 1 98.44 207 ALA A O 1
ATOM 1610 N N . TYR A 1 208 ? 14.289 -17.219 -12.391 1 98.31 208 TYR A N 1
ATOM 1611 C CA . TYR A 1 208 ? 15.5 -16.797 -13.094 1 98.31 208 TYR A CA 1
ATOM 1612 C C . TYR A 1 208 ? 16.547 -17.906 -13.094 1 98.31 208 TYR A C 1
ATOM 1614 O O . TYR A 1 208 ? 16.641 -18.672 -12.133 1 98.31 208 TYR A O 1
ATOM 1622 N N . LYS A 1 209 ? 17.297 -18 -14.094 1 97.12 209 LYS A N 1
ATOM 1623 C CA . LYS A 1 209 ? 18.578 -18.703 -14.164 1 97.12 209 LYS A CA 1
ATOM 1624 C C . LYS A 1 209 ? 19.75 -17.719 -14.242 1 97.12 209 LYS A C 1
ATOM 1626 O O . LYS A 1 209 ? 20 -17.125 -15.297 1 97.12 209 LYS A O 1
ATOM 1631 N N . GLY A 1 210 ? 20.406 -17.531 -13.156 1 93.44 210 GLY A N 1
ATOM 1632 C CA . GLY A 1 210 ? 21.281 -16.375 -13.078 1 93.44 210 GLY A CA 1
ATOM 1633 C C . GLY A 1 210 ? 20.531 -15.062 -13.211 1 93.44 210 GLY A C 1
ATOM 1634 O O . GLY A 1 210 ? 19.578 -14.805 -12.477 1 93.44 210 GLY A O 1
ATOM 1635 N N . ASP A 1 211 ? 20.859 -14.281 -14.188 1 91 211 ASP A N 1
ATOM 1636 C CA . ASP A 1 211 ? 20.219 -12.977 -14.383 1 91 211 ASP A CA 1
ATOM 1637 C C . ASP A 1 211 ? 19.172 -13.039 -15.5 1 91 211 ASP A C 1
ATOM 1639 O O . ASP A 1 211 ? 18.562 -12.031 -15.836 1 91 211 ASP A O 1
ATOM 1643 N N . GLU A 1 212 ? 18.953 -14.25 -15.953 1 95.88 212 GLU A N 1
ATOM 1644 C CA . GLU A 1 212 ? 18.047 -14.398 -17.078 1 95.88 212 GLU A CA 1
ATOM 1645 C C . GLU A 1 212 ? 16.641 -14.781 -16.609 1 95.88 212 GLU A C 1
ATOM 1647 O O . GLU A 1 212 ? 16.469 -15.797 -15.938 1 95.88 212 GLU A O 1
ATOM 1652 N N . TYR A 1 213 ? 15.734 -13.992 -16.953 1 96.31 213 TYR A N 1
ATOM 1653 C CA . TYR A 1 213 ? 14.336 -14.289 -16.688 1 96.31 213 TYR A CA 1
ATOM 1654 C C . TYR A 1 213 ? 13.859 -15.453 -17.562 1 96.31 213 TYR A C 1
ATOM 1656 O O . TYR A 1 213 ? 14.016 -15.43 -18.781 1 96.31 213 TYR A O 1
ATOM 1664 N N . ILE A 1 214 ? 13.258 -16.453 -16.969 1 96.94 214 ILE A N 1
ATOM 1665 C CA . ILE A 1 214 ? 12.789 -17.625 -17.688 1 96.94 214 ILE A CA 1
ATOM 1666 C C . ILE A 1 214 ? 11.305 -17.484 -18 1 96.94 214 ILE A C 1
ATOM 1668 O O . ILE A 1 214 ? 10.477 -17.422 -17.094 1 96.94 214 ILE A O 1
ATOM 1672 N N . LEU A 1 215 ? 10.969 -17.484 -19.25 1 95.12 215 LEU A N 1
ATOM 1673 C CA . LEU A 1 215 ? 9.586 -17.297 -19.688 1 95.12 215 LEU A CA 1
ATOM 1674 C C . LEU A 1 215 ? 8.742 -18.516 -19.328 1 95.12 215 LEU A C 1
ATOM 1676 O O . LEU A 1 215 ? 9.266 -19.609 -19.141 1 95.12 215 LEU A O 1
ATOM 1680 N N . PRO A 1 216 ? 7.449 -18.375 -19.297 1 95.12 216 PRO A N 1
ATOM 1681 C CA . PRO A 1 216 ? 6.547 -19.406 -18.781 1 95.12 216 PRO A CA 1
ATOM 1682 C C . PRO A 1 216 ? 6.715 -20.75 -19.484 1 95.12 216 PRO A C 1
ATOM 1684 O O . PRO A 1 216 ? 6.848 -21.781 -18.828 1 95.12 216 PRO A O 1
ATOM 1687 N N . LEU A 1 217 ? 6.789 -20.766 -20.797 1 96.38 217 LEU A N 1
ATOM 1688 C CA . LEU A 1 217 ? 6.887 -22.016 -21.547 1 96.38 217 LEU A CA 1
ATOM 1689 C C . LEU A 1 217 ? 8.219 -22.703 -21.281 1 96.38 217 LEU A C 1
ATOM 1691 O O . LEU A 1 217 ? 8.266 -23.922 -21.094 1 96.38 217 LEU A O 1
ATOM 1695 N N . GLU A 1 218 ? 9.219 -21.922 -21.297 1 97.06 218 GLU A N 1
ATOM 1696 C CA . GLU A 1 218 ? 10.555 -22.453 -21.016 1 97.06 218 GLU A CA 1
ATOM 1697 C C . GLU A 1 218 ? 10.648 -22.953 -19.594 1 97.06 218 GLU A C 1
ATOM 1699 O O . GLU A 1 218 ? 11.281 -23.984 -19.328 1 97.06 218 GLU A O 1
ATOM 1704 N N . LEU A 1 219 ? 10.039 -22.281 -18.672 1 98.06 219 LEU A N 1
ATOM 1705 C CA . LEU A 1 219 ? 10.055 -22.688 -17.281 1 98.06 219 LEU A CA 1
ATOM 1706 C C . LEU A 1 219 ? 9.422 -24.078 -17.109 1 98.06 219 LEU A C 1
ATOM 1708 O O . LEU A 1 219 ? 9.969 -24.922 -16.406 1 98.06 219 LEU A O 1
ATOM 1712 N N . GLU A 1 220 ? 8.266 -24.234 -17.688 1 98.25 220 GLU A N 1
ATOM 1713 C CA . GLU A 1 220 ? 7.594 -25.531 -17.625 1 98.25 220 GLU A CA 1
ATOM 1714 C C . GLU A 1 220 ? 8.484 -26.641 -18.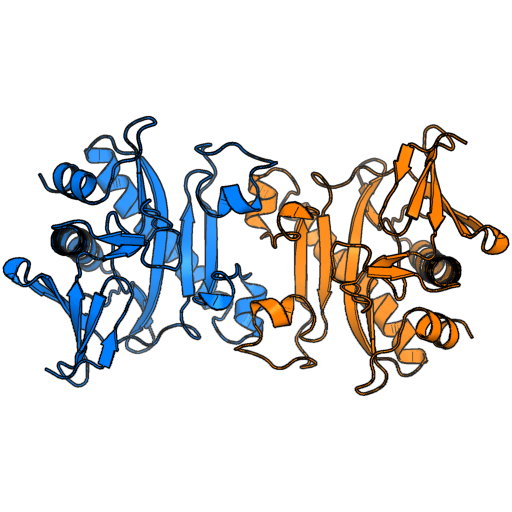188 1 98.25 220 GLU A C 1
ATOM 1716 O O . GLU A 1 220 ? 8.586 -27.719 -17.594 1 98.25 220 GLU A O 1
ATOM 1721 N N . LYS A 1 221 ? 9.148 -26.375 -19.344 1 97.94 221 LYS A N 1
ATOM 1722 C CA . LYS A 1 221 ? 10.031 -27.359 -19.969 1 97.94 221 LYS A CA 1
ATOM 1723 C C . LYS A 1 221 ? 11.188 -27.734 -19.047 1 97.94 221 LYS A C 1
ATOM 1725 O O . LYS A 1 221 ? 11.531 -28.906 -18.906 1 97.94 221 LYS A O 1
ATOM 1730 N N . ILE A 1 222 ? 11.711 -26.75 -18.422 1 98.12 222 ILE A N 1
ATOM 1731 C CA . ILE A 1 222 ? 12.859 -26.969 -17.547 1 98.12 222 ILE A CA 1
ATOM 1732 C C . ILE A 1 222 ? 12.414 -27.766 -16.312 1 98.12 222 ILE A C 1
ATOM 1734 O O . ILE A 1 222 ? 13.047 -28.75 -15.938 1 98.12 222 ILE A O 1
ATOM 1738 N N . LEU A 1 223 ? 11.344 -27.359 -15.695 1 97.62 223 LEU A N 1
ATOM 1739 C CA . LEU A 1 223 ? 10.906 -27.922 -14.422 1 97.62 223 LEU A CA 1
ATOM 1740 C C . LEU A 1 223 ? 10.375 -29.344 -14.602 1 97.62 223 LEU A C 1
ATOM 1742 O O . LEU A 1 223 ? 10.656 -30.219 -13.789 1 97.62 223 LEU A O 1
ATOM 1746 N N . LEU A 1 224 ? 9.625 -29.578 -15.711 1 96.81 224 LEU A N 1
ATOM 1747 C CA . LEU A 1 224 ? 8.906 -30.844 -15.852 1 96.81 224 LEU A CA 1
ATOM 1748 C C . LEU A 1 224 ? 9.57 -31.719 -16.906 1 96.81 224 LEU A C 1
ATOM 1750 O O . LEU A 1 224 ? 9.172 -32.875 -17.094 1 96.81 224 LEU A O 1
ATOM 1754 N N . GLY A 1 225 ? 10.531 -31.141 -17.672 1 89.69 225 GLY A N 1
ATOM 1755 C CA . GLY A 1 225 ? 11.258 -31.922 -18.672 1 89.69 225 GLY A CA 1
ATOM 1756 C C . GLY A 1 225 ? 12.445 -32.688 -18.078 1 89.69 225 GLY A C 1
ATOM 1757 O O . GLY A 1 225 ? 12.867 -32.375 -16.969 1 89.69 225 GLY A O 1
ATOM 1758 N N . MET B 1 1 ? 19.328 36 2.461 1 79.25 1 MET B N 1
ATOM 1759 C CA . MET B 1 1 ? 18.984 34.656 2.914 1 79.25 1 MET B CA 1
ATOM 1760 C C . MET B 1 1 ? 19.078 33.656 1.771 1 79.25 1 MET B C 1
ATOM 1762 O O . MET B 1 1 ? 18.75 33.969 0.627 1 79.25 1 MET B O 1
ATOM 1766 N N . ASN B 1 2 ? 19.812 32.531 1.945 1 90 2 ASN B N 1
ATOM 1767 C CA . ASN B 1 2 ? 20.031 31.516 0.915 1 90 2 ASN B CA 1
ATOM 1768 C C . ASN B 1 2 ? 18.906 30.484 0.882 1 90 2 ASN B C 1
ATOM 1770 O O . ASN B 1 2 ? 18.656 29.812 1.878 1 90 2 ASN B O 1
ATOM 1774 N N . LYS B 1 3 ? 18.203 30.562 -0.314 1 92.12 3 LYS B N 1
ATOM 1775 C CA . LYS B 1 3 ? 17.125 29.594 -0.495 1 92.12 3 LYS B CA 1
ATOM 1776 C C . LYS B 1 3 ? 17.688 28.203 -0.78 1 92.12 3 LYS B C 1
ATOM 1778 O O . LYS B 1 3 ? 18.422 28 -1.752 1 92.12 3 LYS B O 1
ATOM 1783 N N . ILE B 1 4 ? 17.344 27.172 0 1 92 4 ILE B N 1
ATOM 1784 C CA . ILE B 1 4 ? 17.984 25.875 -0.183 1 92 4 ILE B CA 1
ATOM 1785 C C . ILE B 1 4 ? 16.984 24.906 -0.829 1 92 4 ILE B C 1
ATOM 1787 O O . ILE B 1 4 ? 17.391 23.906 -1.428 1 92 4 ILE B O 1
ATOM 1791 N N . TYR B 1 5 ? 15.695 25.203 -0.69 1 92 5 TYR B N 1
ATOM 1792 C CA . TYR B 1 5 ? 14.68 24.312 -1.241 1 92 5 TYR B CA 1
ATOM 1793 C C . TYR B 1 5 ? 13.391 25.062 -1.528 1 92 5 TYR B C 1
ATOM 1795 O O . TYR B 1 5 ? 12.961 25.906 -0.733 1 92 5 TYR B O 1
ATOM 1803 N N . THR B 1 6 ? 12.812 24.859 -2.729 1 94.12 6 THR B N 1
ATOM 1804 C CA . THR B 1 6 ? 11.484 25.359 -3.076 1 94.12 6 THR B CA 1
ATOM 1805 C C . THR B 1 6 ? 10.469 24.219 -3.078 1 94.12 6 THR B C 1
ATOM 1807 O O . THR B 1 6 ? 10.461 23.391 -3.992 1 94.12 6 THR B O 1
ATOM 1810 N N . GLY B 1 7 ? 9.617 24.25 -2.051 1 93.81 7 GLY B N 1
ATOM 1811 C CA . GLY B 1 7 ? 8.578 23.234 -1.97 1 93.81 7 GLY B CA 1
ATOM 1812 C C . GLY B 1 7 ? 7.262 23.656 -2.584 1 93.81 7 GLY B C 1
ATOM 1813 O O . GLY B 1 7 ? 7.156 24.766 -3.121 1 93.81 7 GLY B O 1
ATOM 1814 N N . LYS B 1 8 ? 6.242 22.844 -2.479 1 92.44 8 LYS B N 1
ATOM 1815 C CA . LYS B 1 8 ? 4.926 23.125 -3.045 1 92.44 8 LYS B CA 1
ATOM 1816 C C . LYS B 1 8 ? 4.262 24.297 -2.342 1 92.44 8 LYS B C 1
ATOM 1818 O O . LYS B 1 8 ? 3.768 25.219 -2.996 1 92.44 8 LYS B O 1
ATOM 1823 N N . THR B 1 9 ? 4.348 24.25 -1.024 1 96.31 9 THR B N 1
ATOM 1824 C CA . THR B 1 9 ? 3.596 25.266 -0.279 1 96.31 9 THR B CA 1
ATOM 1825 C C . THR B 1 9 ? 4.527 26.094 0.595 1 96.31 9 THR B C 1
ATOM 1827 O O . THR B 1 9 ? 4.102 27.078 1.198 1 96.31 9 THR B O 1
ATOM 1830 N N . LYS B 1 10 ? 5.812 25.734 0.618 1 97.44 10 LYS B N 1
ATOM 1831 C CA . LYS B 1 10 ? 6.777 26.453 1.44 1 97.44 10 LYS B CA 1
ATOM 1832 C C . LYS B 1 10 ? 8.125 26.578 0.734 1 97.44 10 LYS B C 1
ATOM 1834 O O . LYS B 1 10 ? 8.523 25.672 -0.015 1 97.44 10 LYS B O 1
ATOM 1839 N N . ASP B 1 11 ? 8.766 27.625 1.031 1 97.62 11 ASP B N 1
ATOM 1840 C CA . ASP B 1 11 ? 10.18 27.766 0.706 1 97.62 11 ASP B CA 1
ATOM 1841 C C . ASP B 1 11 ? 11.047 27.594 1.948 1 97.62 11 ASP B C 1
ATOM 1843 O O . ASP B 1 11 ? 10.648 27.969 3.053 1 97.62 11 ASP B O 1
ATOM 1847 N N . VAL B 1 12 ? 12.195 27.047 1.758 1 97.62 12 VAL B N 1
ATOM 1848 C CA . VAL B 1 12 ? 13.109 26.797 2.867 1 97.62 12 VAL B CA 1
ATOM 1849 C C . VAL B 1 12 ? 14.391 27.609 2.674 1 97.62 12 VAL B C 1
ATOM 1851 O O . VAL B 1 12 ? 15.023 27.531 1.614 1 97.62 12 VAL B O 1
ATOM 1854 N N . PHE B 1 13 ? 14.773 28.328 3.689 1 97.81 13 PHE B N 1
ATOM 1855 C CA . PHE B 1 13 ? 15.969 29.156 3.658 1 97.81 13 PHE B CA 1
ATOM 1856 C C . PHE B 1 13 ? 16.938 28.766 4.762 1 97.81 13 PHE B C 1
ATOM 1858 O O . PHE B 1 13 ? 16.516 28.359 5.852 1 97.81 13 PHE B O 1
ATOM 1865 N N . GLU B 1 14 ? 18.156 28.875 4.469 1 95.62 14 GLU B N 1
ATOM 1866 C CA . GLU B 1 14 ? 19.172 28.641 5.48 1 95.62 14 GLU B CA 1
ATOM 1867 C C . GLU B 1 14 ? 19.203 29.766 6.504 1 95.62 14 GLU B C 1
ATOM 1869 O O . GLU B 1 14 ? 19.094 30.938 6.145 1 95.62 14 GLU B O 1
ATOM 1874 N N . LEU B 1 15 ? 19.281 29.422 7.758 1 95.88 15 LEU B N 1
ATOM 1875 C CA . LEU B 1 15 ? 19.453 30.422 8.812 1 95.88 15 LEU B CA 1
ATOM 1876 C C . LEU B 1 15 ? 20.812 30.234 9.508 1 95.88 15 LEU B C 1
ATOM 1878 O O . LEU B 1 15 ? 21.594 31.188 9.602 1 95.88 15 LEU B O 1
ATOM 1882 N N . ASP B 1 16 ? 21.078 29.047 10.023 1 94.69 16 ASP B N 1
ATOM 1883 C CA . ASP B 1 16 ? 22.359 28.703 10.641 1 94.69 16 ASP B CA 1
ATOM 1884 C C . ASP B 1 16 ? 22.578 27.188 10.602 1 94.69 16 ASP B C 1
ATOM 1886 O O . ASP B 1 16 ? 21.969 26.484 9.797 1 94.69 16 ASP B O 1
ATOM 1890 N N . ASP B 1 17 ? 23.484 26.688 11.445 1 94.25 17 ASP B N 1
ATOM 1891 C CA . ASP B 1 17 ? 23.906 25.281 11.359 1 94.25 17 ASP B CA 1
ATOM 1892 C C . ASP B 1 17 ? 22.812 24.359 11.867 1 94.25 17 ASP B C 1
ATOM 1894 O O . ASP B 1 17 ? 22.75 23.188 11.492 1 94.25 17 ASP B O 1
ATOM 1898 N N . LYS B 1 18 ? 21.906 24.859 12.617 1 96.69 18 LYS B N 1
ATOM 1899 C CA . LYS B 1 18 ? 20.969 23.969 13.289 1 96.69 18 LYS B CA 1
ATOM 1900 C C . LYS B 1 18 ? 19.531 24.297 12.891 1 96.69 18 LYS B C 1
ATOM 1902 O O . LYS B 1 18 ? 18.609 23.516 13.156 1 96.69 18 LYS B O 1
ATOM 1907 N N . THR B 1 19 ? 19.312 25.453 12.266 1 97.81 19 THR B N 1
ATOM 1908 C CA . THR B 1 19 ? 17.953 25.875 12 1 97.81 19 THR B CA 1
ATOM 1909 C C . THR B 1 19 ? 17.797 26.344 10.555 1 97.81 19 THR B C 1
ATOM 1911 O O . THR B 1 19 ? 18.781 26.672 9.898 1 97.81 19 THR B O 1
ATOM 1914 N N . VAL B 1 20 ? 16.531 26.297 10.094 1 98.06 20 VAL B N 1
ATOM 1915 C CA . VAL B 1 20 ? 16.125 26.828 8.797 1 98.06 20 VAL B CA 1
ATOM 1916 C C . VAL B 1 20 ? 14.875 27.672 8.953 1 98.06 20 VAL B C 1
ATOM 1918 O O . VAL B 1 20 ? 14.211 27.625 9.992 1 98.06 20 VAL B O 1
ATOM 1921 N N . LEU B 1 21 ? 14.688 28.469 7.941 1 98.38 21 LEU B N 1
ATOM 1922 C CA . LEU B 1 21 ? 13.492 29.312 7.875 1 98.38 21 LEU B CA 1
ATOM 1923 C C . LEU B 1 21 ? 12.508 28.781 6.836 1 98.38 21 LEU B C 1
ATOM 1925 O O . LEU B 1 21 ? 12.891 28.516 5.695 1 98.38 21 LEU B O 1
ATOM 1929 N N . LEU B 1 22 ? 11.312 28.562 7.266 1 98.56 22 LEU B N 1
ATOM 1930 C CA . LEU B 1 22 ? 10.227 28.203 6.355 1 98.56 22 LEU B CA 1
ATOM 1931 C C . LEU B 1 22 ? 9.391 29.438 6.008 1 98.56 22 LEU B C 1
ATOM 1933 O O . LEU B 1 22 ? 8.898 30.125 6.902 1 98.56 22 LEU B O 1
ATOM 1937 N N . HIS B 1 23 ? 9.273 29.688 4.773 1 98.56 23 HIS B N 1
ATOM 1938 C CA . HIS B 1 23 ? 8.344 30.703 4.297 1 98.56 23 HIS B CA 1
ATOM 1939 C C . HIS B 1 23 ? 7.09 30.078 3.695 1 98.56 23 HIS B C 1
ATOM 1941 O O . HIS B 1 23 ? 7.168 29.375 2.691 1 98.56 23 HIS B O 1
ATOM 1947 N N . PHE B 1 24 ? 5.996 30.359 4.277 1 98.5 24 PHE B N 1
ATOM 1948 C CA . PHE B 1 24 ? 4.727 29.781 3.855 1 98.5 24 PHE B CA 1
ATOM 1949 C C . PHE B 1 24 ? 4.133 30.562 2.691 1 98.5 24 PHE B C 1
ATOM 1951 O O . PHE B 1 24 ? 3.932 31.781 2.793 1 98.5 24 PHE B O 1
ATOM 1958 N N . LYS B 1 25 ? 3.768 29.844 1.631 1 98.06 25 LYS B N 1
ATOM 1959 C CA . LYS B 1 25 ? 3.205 30.469 0.432 1 98.06 25 LYS B CA 1
ATOM 1960 C C . LYS B 1 25 ? 1.689 30.297 0.389 1 98.06 25 LYS B C 1
ATOM 1962 O O . LYS B 1 25 ? 1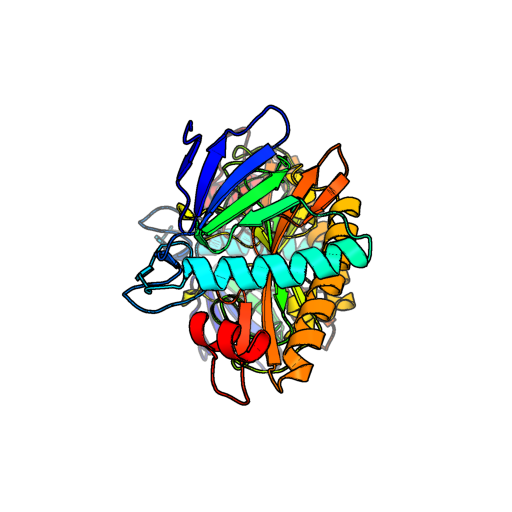.118 29.547 1.188 1 98.06 25 LYS B O 1
ATOM 1967 N N . ASP B 1 26 ? 1.176 31 -0.597 1 97.62 26 ASP B N 1
ATOM 1968 C CA . ASP B 1 26 ? -0.27 30.922 -0.78 1 97.62 26 ASP B CA 1
ATOM 1969 C C . ASP B 1 26 ? -0.641 29.797 -1.743 1 97.62 26 ASP B C 1
ATOM 1971 O O . ASP B 1 26 ? -1.823 29.547 -1.988 1 97.62 26 ASP B O 1
ATOM 1975 N N . ASP B 1 27 ? 0.381 29.125 -2.24 1 96.75 27 ASP B N 1
ATOM 1976 C CA . ASP B 1 27 ? 0.148 27.922 -3.045 1 96.75 27 ASP B CA 1
ATOM 1977 C C . ASP B 1 27 ? -0.408 26.781 -2.189 1 96.75 27 ASP B C 1
ATOM 1979 O O . ASP B 1 27 ? 0.044 26.578 -1.063 1 96.75 27 ASP B O 1
ATOM 1983 N N . VAL B 1 28 ? -1.455 26.125 -2.709 1 95.69 28 VAL B N 1
ATOM 1984 C CA . VAL B 1 28 ? -2.006 24.984 -1.979 1 95.69 28 VAL B CA 1
ATOM 1985 C C . VAL B 1 28 ? -2.061 23.766 -2.893 1 95.69 28 VAL B C 1
ATOM 1987 O O . VAL B 1 28 ? -2.143 23.891 -4.117 1 95.69 28 VAL B O 1
ATOM 1990 N N . THR B 1 29 ? -1.98 22.594 -2.252 1 94.56 29 THR B N 1
ATOM 1991 C CA . THR B 1 29 ? -2.018 21.344 -3.01 1 94.56 29 THR B CA 1
ATOM 1992 C C . THR B 1 29 ? -3.41 21.109 -3.582 1 94.56 29 THR B C 1
ATOM 1994 O O . THR B 1 29 ? -4.41 21.531 -2.996 1 94.56 29 THR B O 1
ATOM 1997 N N . GLY B 1 30 ? -3.469 20.516 -4.664 1 93.56 30 GLY B N 1
ATOM 1998 C CA . GLY B 1 30 ? -4.711 20.203 -5.344 1 93.56 30 GLY B CA 1
ATOM 1999 C C . GLY B 1 30 ? -4.516 19.828 -6.805 1 93.56 30 GLY B C 1
ATOM 2000 O O . GLY B 1 30 ? -3.396 19.531 -7.227 1 93.56 30 GLY B O 1
ATOM 2001 N N . LYS B 1 31 ? -5.637 19.688 -7.469 1 91.69 31 LYS B N 1
ATOM 2002 C CA . LYS B 1 31 ? -5.613 19.375 -8.891 1 91.69 31 LYS B CA 1
ATOM 2003 C C . LYS B 1 31 ? -6.695 20.141 -9.648 1 91.69 31 LYS B C 1
ATOM 2005 O O . LYS B 1 31 ? -7.844 20.203 -9.211 1 91.69 31 LYS B O 1
ATOM 2010 N N . ASP B 1 32 ? -6.301 20.766 -10.672 1 91.75 32 ASP B N 1
ATOM 2011 C CA . ASP B 1 32 ? -7.215 21.422 -11.594 1 91.75 32 ASP B CA 1
ATOM 2012 C C . ASP B 1 32 ? -8.094 22.438 -10.875 1 91.75 32 ASP B C 1
ATOM 2014 O O . ASP B 1 32 ? -9.312 22.453 -11.047 1 91.75 32 ASP B O 1
ATOM 2018 N N . GLY B 1 33 ? -7.48 23.125 -9.977 1 91.38 33 GLY B N 1
ATOM 2019 C CA . GLY B 1 33 ? -8.172 24.219 -9.336 1 91.38 33 GLY B CA 1
ATOM 2020 C C . GLY B 1 33 ? -8.984 23.797 -8.125 1 91.38 33 GLY B C 1
ATOM 2021 O O . GLY B 1 33 ? -9.727 24.609 -7.555 1 91.38 33 GLY B O 1
ATOM 2022 N N . VAL B 1 34 ? -8.812 22.562 -7.852 1 92.12 34 VAL B N 1
ATOM 2023 C CA . VAL B 1 34 ? -9.57 22.062 -6.707 1 92.12 34 VAL B CA 1
ATOM 2024 C C . VAL B 1 34 ? -8.609 21.625 -5.602 1 92.12 34 VAL B C 1
ATOM 2026 O O . VAL B 1 34 ? -7.742 20.781 -5.824 1 92.12 34 VAL B O 1
ATOM 2029 N N . PHE B 1 35 ? -8.828 22.188 -4.434 1 93.81 35 PHE B N 1
ATOM 2030 C CA . PHE B 1 35 ? -7.984 21.906 -3.277 1 93.81 35 PHE B CA 1
ATOM 2031 C C . PHE B 1 35 ? -8.164 20.469 -2.811 1 93.81 35 PHE B C 1
ATOM 2033 O O . PHE B 1 35 ? -9.289 19.984 -2.734 1 93.81 35 PHE B O 1
ATOM 2040 N N . ASP B 1 36 ? -7.043 19.844 -2.473 1 91.81 36 ASP B N 1
ATOM 2041 C CA . ASP B 1 36 ? -6.984 18.516 -1.874 1 91.81 36 ASP B CA 1
ATOM 2042 C C . ASP B 1 36 ? -5.672 18.312 -1.117 1 91.81 36 ASP B C 1
ATOM 2044 O O . ASP B 1 36 ? -4.602 18.266 -1.725 1 91.81 36 ASP B O 1
ATOM 2048 N N . PRO B 1 37 ? -5.793 18.203 0.154 1 90.56 37 PRO B N 1
ATOM 2049 C CA . PRO B 1 37 ? -4.562 18.109 0.944 1 90.56 37 PRO B CA 1
ATOM 2050 C C . PRO B 1 37 ? -3.797 16.812 0.685 1 90.56 37 PRO B C 1
ATOM 2052 O O . PRO B 1 37 ? -2.643 16.672 1.101 1 90.56 37 PRO B O 1
ATOM 2055 N N . GLY B 1 38 ? -4.398 15.883 -0.018 1 88.56 38 GLY B N 1
ATOM 2056 C CA . GLY B 1 38 ? -3.746 14.617 -0.307 1 88.56 38 GLY B CA 1
ATOM 2057 C C . GLY B 1 38 ? -3.082 14.578 -1.671 1 88.56 38 GLY B C 1
ATOM 2058 O O . GLY B 1 38 ? -2.453 13.586 -2.037 1 88.56 38 GLY B O 1
ATOM 2059 N N . GLU B 1 39 ? -3.186 15.68 -2.414 1 89.06 39 GLU B N 1
ATOM 2060 C CA . GLU B 1 39 ? -2.613 15.734 -3.756 1 89.06 39 GLU B CA 1
ATOM 2061 C C . GLU B 1 39 ? -1.116 16.031 -3.705 1 89.06 39 GLU B C 1
ATOM 2063 O O . GLU B 1 39 ? -0.629 16.641 -2.75 1 89.06 39 GLU B O 1
ATOM 2068 N N . ASN B 1 40 ? -0.418 15.68 -4.75 1 87.25 40 ASN B N 1
ATOM 2069 C CA . ASN B 1 40 ? 1.037 15.781 -4.777 1 87.25 40 ASN B CA 1
ATOM 2070 C C . ASN B 1 40 ? 1.502 16.922 -5.68 1 87.25 40 ASN B C 1
ATOM 2072 O O . ASN B 1 40 ? 2.666 16.969 -6.078 1 87.25 40 ASN B O 1
ATOM 2076 N N . GLN B 1 41 ? 0.566 17.766 -6.039 1 90.56 41 GLN B N 1
ATOM 2077 C CA . GLN B 1 41 ? 0.902 18.922 -6.867 1 90.56 41 GLN B CA 1
ATOM 2078 C C . GLN B 1 41 ? 0.212 20.188 -6.359 1 90.56 41 GLN B C 1
ATOM 2080 O O . GLN B 1 41 ? -0.771 20.109 -5.621 1 90.56 41 GLN B O 1
ATOM 2085 N N . VAL B 1 42 ? 0.811 21.297 -6.719 1 92.38 42 VAL B N 1
ATOM 2086 C CA . VAL B 1 42 ? 0.117 22.562 -6.473 1 92.38 42 VAL B CA 1
ATOM 2087 C C . VAL B 1 42 ? -1.108 22.656 -7.379 1 92.38 42 VAL B C 1
ATOM 2089 O O . VAL B 1 42 ? -1.002 22.5 -8.594 1 92.38 42 VAL B O 1
ATOM 2092 N N . GLY B 1 43 ? -2.189 22.938 -6.812 1 91.06 43 GLY B N 1
ATOM 2093 C CA . GLY B 1 43 ? -3.4 22.938 -7.617 1 91.06 43 GLY B CA 1
ATOM 2094 C C . GLY B 1 43 ? -3.975 24.328 -7.82 1 91.06 43 GLY B C 1
ATOM 2095 O O . GLY B 1 43 ? -4.746 24.562 -8.758 1 91.06 43 GLY B O 1
ATOM 2096 N N . LEU B 1 44 ? -3.652 25.156 -6.887 1 94 44 LEU B N 1
ATOM 2097 C CA . LEU B 1 44 ? -4.188 26.5 -6.953 1 94 44 LEU B CA 1
ATOM 2098 C C . LEU B 1 44 ? -3.518 27.406 -5.926 1 94 44 LEU B C 1
ATOM 2100 O O . LEU B 1 44 ? -2.652 26.953 -5.168 1 94 44 LEU B O 1
ATOM 2104 N N . GLN B 1 45 ? -3.863 28.703 -6 1 95.56 45 GLN B N 1
ATOM 2105 C CA . GLN B 1 45 ? -3.418 29.688 -5.031 1 95.56 45 GLN B CA 1
ATOM 2106 C C . GLN B 1 45 ? -4.602 30.328 -4.309 1 95.56 45 GLN B C 1
ATOM 2108 O O . GLN B 1 45 ? -5.602 30.672 -4.938 1 95.56 45 GLN B O 1
ATOM 2113 N N . ILE B 1 46 ? -4.445 30.359 -3.043 1 94.38 46 ILE B N 1
ATOM 2114 C CA . ILE B 1 46 ? -5.465 31 -2.217 1 94.38 46 ILE B CA 1
ATOM 2115 C C . ILE B 1 46 ? -4.824 32.094 -1.375 1 94.38 46 ILE B C 1
ATOM 2117 O O . ILE B 1 46 ? -3.979 31.828 -0.522 1 94.38 46 ILE B O 1
ATOM 2121 N N . GLU B 1 47 ? -5.328 33.312 -1.632 1 96.5 47 GLU B N 1
ATOM 2122 C CA . GLU B 1 47 ? -4.781 34.438 -0.88 1 96.5 47 GLU B CA 1
ATOM 2123 C C . GLU B 1 47 ? -4.961 34.25 0.622 1 96.5 47 GLU B C 1
ATOM 2125 O O . GLU B 1 47 ? -6.066 33.969 1.089 1 96.5 47 GLU B O 1
ATOM 2130 N N . GLY B 1 48 ? -3.801 34.312 1.401 1 97.25 48 GLY B N 1
ATOM 2131 C CA . GLY B 1 48 ? -3.854 34.188 2.85 1 97.25 48 GLY B CA 1
ATOM 2132 C C . GLY B 1 48 ? -3.648 32.781 3.344 1 97.25 48 GLY B C 1
ATOM 2133 O O . GLY B 1 48 ? -3.549 32.531 4.551 1 97.25 48 GLY B O 1
ATOM 2134 N N . ALA B 1 49 ? -3.6 31.844 2.404 1 96.75 49 ALA B N 1
ATOM 2135 C CA . ALA B 1 49 ? -3.457 30.438 2.793 1 96.75 49 ALA B CA 1
ATOM 2136 C C . ALA B 1 49 ? -2.168 30.219 3.58 1 96.75 49 ALA B C 1
ATOM 2138 O O . ALA B 1 49 ? -2.15 29.453 4.555 1 96.75 49 ALA B O 1
ATOM 2139 N N . GLY B 1 50 ? -1.131 30.859 3.168 1 97.88 50 GLY B N 1
ATOM 2140 C CA . GLY B 1 50 ? 0.138 30.734 3.867 1 97.88 50 GLY B CA 1
ATOM 2141 C C . GLY B 1 50 ? 0.073 31.203 5.309 1 97.88 50 GLY B C 1
ATOM 2142 O O . GLY B 1 50 ? 0.543 30.516 6.215 1 97.88 50 GLY B O 1
ATOM 2143 N N . ARG B 1 51 ? -0.48 32.406 5.473 1 97.94 51 ARG B N 1
ATOM 2144 C CA . ARG B 1 51 ? -0.62 32.938 6.82 1 97.94 51 ARG B CA 1
ATOM 2145 C C . ARG B 1 51 ? -1.495 32.062 7.688 1 97.94 51 ARG B C 1
ATOM 2147 O O . ARG B 1 51 ? -1.182 31.812 8.859 1 97.94 51 ARG B O 1
ATOM 2154 N N . ALA B 1 52 ? -2.596 31.609 7.129 1 98 52 ALA B N 1
ATOM 2155 C CA . ALA B 1 52 ? -3.512 30.734 7.852 1 98 52 ALA B CA 1
ATOM 2156 C C . ALA B 1 52 ? -2.816 29.438 8.273 1 98 52 ALA B C 1
ATOM 2158 O O . ALA B 1 52 ? -2.967 28.984 9.406 1 98 52 ALA B O 1
ATOM 2159 N N . ALA B 1 53 ? -2.045 28.859 7.348 1 98.38 53 ALA B N 1
ATOM 2160 C CA . ALA B 1 53 ? -1.314 27.625 7.637 1 98.38 53 ALA B CA 1
ATOM 2161 C C . ALA B 1 53 ? -0.302 27.828 8.758 1 98.38 53 ALA B C 1
ATOM 2163 O O . ALA B 1 53 ? -0.185 27 9.664 1 98.38 53 ALA B O 1
ATOM 2164 N N . LEU B 1 54 ? 0.363 28.922 8.719 1 98.75 54 LEU B N 1
ATOM 2165 C CA . LEU B 1 54 ? 1.367 29.219 9.734 1 98.75 54 LEU B CA 1
ATOM 2166 C C . LEU B 1 54 ? 0.714 29.453 11.094 1 98.75 54 LEU B C 1
ATOM 2168 O O . LEU B 1 54 ? 1.228 29 12.117 1 98.75 54 LEU B O 1
ATOM 2172 N N . ALA B 1 55 ? -0.369 30.203 11.078 1 98.75 55 ALA B N 1
ATOM 2173 C CA . ALA B 1 55 ? -1.061 30.484 12.336 1 98.75 55 ALA B CA 1
ATOM 2174 C C . ALA B 1 55 ? -1.489 29.203 13.023 1 98.75 55 ALA B C 1
ATOM 2176 O O . ALA B 1 55 ? -1.295 29.047 14.234 1 98.75 55 ALA B O 1
ATOM 2177 N N . MET B 1 56 ? -2.004 28.281 12.297 1 98.81 56 MET B N 1
ATOM 2178 C CA . MET B 1 56 ? -2.412 26.984 12.852 1 98.81 56 MET B CA 1
ATOM 2179 C C . MET B 1 56 ? -1.198 26.172 13.289 1 98.81 56 MET B C 1
ATOM 2181 O O . MET B 1 56 ? -1.219 25.547 14.344 1 98.81 56 MET B O 1
ATOM 2185 N N . THR B 1 57 ? -0.189 26.156 12.469 1 98.88 57 THR B N 1
ATOM 2186 C CA . THR B 1 57 ? 1.045 25.453 12.805 1 98.88 57 THR B CA 1
ATOM 2187 C C . THR B 1 57 ? 1.603 25.953 14.141 1 98.88 57 THR B C 1
ATOM 2189 O O . THR B 1 57 ? 1.939 25.156 15.016 1 98.88 57 THR B O 1
ATOM 2192 N N . LYS B 1 58 ? 1.662 27.266 14.25 1 98.81 58 LYS B N 1
ATOM 2193 C CA . LYS B 1 58 ? 2.139 27.875 15.5 1 98.81 58 LYS B CA 1
ATOM 2194 C C . LYS B 1 58 ? 1.302 27.406 16.688 1 98.81 58 LYS B C 1
ATOM 2196 O O . LYS B 1 58 ? 1.845 26.984 17.703 1 98.81 58 LYS B O 1
ATOM 2201 N N . PHE B 1 59 ? 0.015 27.438 16.578 1 98.88 59 PHE B N 1
ATOM 2202 C CA . PHE B 1 59 ? -0.915 27.062 17.641 1 98.88 59 PHE B CA 1
ATOM 2203 C C . PHE B 1 59 ? -0.678 25.625 18.094 1 98.88 59 PHE B C 1
ATOM 2205 O O . PHE B 1 59 ? -0.491 25.359 19.281 1 98.88 59 PHE B O 1
ATOM 2212 N N . PHE B 1 60 ? -0.624 24.672 17.188 1 98.94 60 PHE B N 1
ATOM 2213 C CA . PHE B 1 60 ? -0.526 23.25 17.516 1 98.94 60 PHE B CA 1
ATOM 2214 C C . PHE B 1 60 ? 0.875 22.891 18 1 98.94 60 PHE B C 1
ATOM 2216 O O . PHE B 1 60 ? 1.035 22.125 18.953 1 98.94 60 PHE B O 1
ATOM 2223 N N . TYR B 1 61 ? 1.865 23.453 17.375 1 98.88 61 TYR B N 1
ATOM 2224 C CA . TYR B 1 61 ? 3.227 23.094 17.75 1 98.88 61 TYR B CA 1
ATOM 2225 C C . TYR B 1 61 ? 3.561 23.625 19.141 1 98.88 61 TYR B C 1
ATOM 2227 O O . TYR B 1 61 ? 4.285 22.984 19.906 1 98.88 61 TYR B O 1
ATOM 2235 N N . GLU B 1 62 ? 3.121 24.844 19.438 1 98.69 62 GLU B N 1
ATOM 2236 C CA . GLU B 1 62 ? 3.309 25.344 20.797 1 98.69 62 GLU B CA 1
ATOM 2237 C C . GLU B 1 62 ? 2.627 24.422 21.812 1 98.69 62 GLU B C 1
ATOM 2239 O O . GLU B 1 62 ? 3.203 24.109 22.859 1 98.69 62 GLU B O 1
ATOM 2244 N N . LYS B 1 63 ? 1.464 24 21.516 1 98.44 63 LYS B N 1
ATOM 2245 C CA . LYS B 1 63 ? 0.737 23.094 22.391 1 98.44 63 LYS B CA 1
ATOM 2246 C C . LYS B 1 63 ? 1.481 21.766 22.547 1 98.44 63 LYS B C 1
ATOM 2248 O O . LYS B 1 63 ? 1.6 21.234 23.656 1 98.44 63 LYS B O 1
ATOM 2253 N N . LEU B 1 64 ? 1.958 21.172 21.469 1 98.75 64 LEU B N 1
ATOM 2254 C CA . LEU B 1 64 ? 2.678 19.891 21.484 1 98.75 64 LEU B CA 1
ATOM 2255 C C . LEU B 1 64 ? 3.984 20.016 22.266 1 98.75 64 LEU B C 1
ATOM 2257 O O . LEU B 1 64 ? 4.359 19.109 23.016 1 98.75 64 LEU B O 1
ATOM 2261 N N . ASN B 1 65 ? 4.664 21.156 22.062 1 98.25 65 ASN B N 1
ATOM 2262 C CA . ASN B 1 65 ? 5.875 21.406 22.828 1 98.25 65 ASN B CA 1
ATOM 2263 C C . ASN B 1 65 ? 5.582 21.484 24.328 1 98.25 65 ASN B C 1
ATOM 2265 O O . ASN B 1 65 ? 6.344 20.969 25.141 1 98.25 65 ASN B O 1
ATOM 2269 N N . ASP B 1 66 ? 4.539 22.141 24.672 1 98.12 66 ASP B N 1
ATOM 2270 C CA . ASP B 1 66 ? 4.133 22.25 26.062 1 98.12 66 ASP B CA 1
ATOM 2271 C C . ASP B 1 66 ? 3.844 20.875 26.656 1 98.12 66 ASP B C 1
ATOM 2273 O O . ASP B 1 66 ? 4.027 20.672 27.859 1 98.12 66 ASP B O 1
ATOM 2277 N N . LEU B 1 67 ? 3.404 19.922 25.875 1 97.75 67 LEU B N 1
ATOM 2278 C CA . LEU B 1 67 ? 3.107 18.562 26.312 1 97.75 67 LEU B CA 1
ATOM 2279 C C . LEU B 1 67 ? 4.379 17.719 26.375 1 97.75 67 LEU B C 1
ATOM 2281 O O . LEU B 1 67 ? 4.336 16.547 26.766 1 97.75 67 LEU B O 1
ATOM 2285 N N . GLY B 1 68 ? 5.508 18.219 25.875 1 97.19 68 GLY B N 1
ATOM 2286 C CA . GLY B 1 68 ? 6.801 17.562 25.984 1 97.19 68 GLY B CA 1
ATOM 2287 C C . GLY B 1 68 ? 7.145 16.703 24.781 1 97.19 68 GLY B C 1
ATOM 2288 O O . GLY B 1 68 ? 8.07 15.891 24.828 1 97.19 68 GLY B O 1
ATOM 2289 N N . LEU B 1 69 ? 6.414 16.875 23.75 1 97 69 LEU B N 1
ATOM 2290 C CA . LEU B 1 69 ? 6.703 16.109 22.547 1 97 69 LEU B CA 1
ATOM 2291 C C . LEU B 1 69 ? 7.848 16.734 21.766 1 97 69 LEU B C 1
ATOM 2293 O O . LEU B 1 69 ? 8.031 17.953 21.797 1 97 69 LEU B O 1
ATOM 2297 N N . ASN B 1 70 ? 8.609 15.938 21.078 1 96.88 70 ASN B N 1
ATOM 2298 C CA . ASN B 1 70 ? 9.727 16.422 20.281 1 96.88 70 ASN B CA 1
ATOM 2299 C C . ASN B 1 70 ? 9.266 16.922 18.922 1 96.88 70 ASN B C 1
ATOM 2301 O O . ASN B 1 70 ? 8.695 16.172 18.125 1 96.88 70 ASN B O 1
ATOM 2305 N N . THR B 1 71 ? 9.406 18.203 18.609 1 98.5 71 THR B N 1
ATOM 2306 C CA . THR B 1 71 ? 9.07 18.812 17.328 1 98.5 71 THR B CA 1
ATOM 2307 C C . THR B 1 71 ? 10.211 19.688 16.828 1 98.5 71 THR B C 1
ATOM 2309 O O . THR B 1 71 ? 11.133 20.016 17.594 1 98.5 71 THR B O 1
ATOM 2312 N N . HIS B 1 72 ? 10.125 20.109 15.555 1 98.75 72 HIS B N 1
ATOM 2313 C CA . HIS B 1 72 ? 11.195 20.953 15.031 1 98.75 72 HIS B CA 1
ATOM 2314 C C . HIS B 1 72 ? 10.883 22.438 15.219 1 98.75 72 HIS B C 1
ATOM 2316 O O . HIS B 1 72 ? 11.719 23.297 14.93 1 98.75 72 HIS B O 1
ATOM 2322 N N . PHE B 1 73 ? 9.773 22.797 15.766 1 98.88 73 PHE B N 1
ATOM 2323 C CA . PHE B 1 73 ? 9.281 24.172 15.789 1 98.88 73 PHE B CA 1
ATOM 2324 C C . PHE B 1 73 ? 10.023 25 16.844 1 98.88 73 PHE B C 1
ATOM 2326 O O . PHE B 1 73 ? 10.125 24.578 18 1 98.88 73 PHE B O 1
ATOM 2333 N N . VAL B 1 74 ? 10.469 26.172 16.453 1 98.56 74 VAL B N 1
ATOM 2334 C CA . VAL B 1 74 ? 11.172 27.062 17.344 1 98.56 74 VAL B CA 1
ATOM 2335 C C . VAL B 1 74 ? 10.344 28.328 17.562 1 98.56 74 VAL B C 1
ATOM 2337 O O . VAL B 1 74 ? 10.039 28.703 18.703 1 98.56 74 VAL B O 1
ATOM 2340 N N . SER B 1 75 ? 9.992 29.016 16.453 1 98.56 75 SER B N 1
ATOM 2341 C CA . SER B 1 75 ? 9.234 30.25 16.531 1 98.56 75 SER B CA 1
ATOM 2342 C C . SER B 1 75 ? 8.531 30.562 15.211 1 98.56 75 SER B C 1
ATOM 2344 O O . SER B 1 75 ? 8.789 29.906 14.203 1 98.56 75 SER B O 1
ATOM 2346 N N . ALA B 1 76 ? 7.648 31.562 15.25 1 98.62 76 ALA B N 1
ATOM 2347 C CA . ALA B 1 76 ? 6.949 31.984 14.047 1 98.62 76 ALA B CA 1
ATOM 2348 C C . ALA B 1 76 ? 6.734 33.5 14.039 1 98.62 76 ALA B C 1
ATOM 2350 O O . ALA B 1 76 ? 6.551 34.125 15.102 1 98.62 76 ALA B O 1
ATOM 2351 N N . ASP B 1 77 ? 6.824 34.062 12.914 1 98.5 77 ASP B N 1
ATOM 2352 C CA . ASP B 1 77 ? 6.469 35.469 12.648 1 98.5 77 ASP B CA 1
ATOM 2353 C C . ASP B 1 77 ? 5.305 35.562 11.656 1 98.5 77 ASP B C 1
ATOM 2355 O O . ASP B 1 77 ? 5.504 35.469 10.445 1 98.5 77 ASP B O 1
ATOM 2359 N N . LEU B 1 78 ? 4.102 35.75 12.133 1 98.19 78 LEU B N 1
ATOM 2360 C CA . LEU B 1 78 ? 2.893 35.719 11.32 1 98.19 78 LEU B CA 1
ATOM 2361 C C . LEU B 1 78 ? 2.885 36.875 10.305 1 98.19 78 LEU B C 1
ATOM 2363 O O . LEU B 1 78 ? 2.34 36.719 9.211 1 98.19 78 LEU B O 1
ATOM 2367 N N . ASP B 1 79 ? 3.471 37.969 10.609 1 97.62 79 ASP B N 1
ATOM 2368 C CA . ASP B 1 79 ? 3.49 39.125 9.711 1 97.62 79 ASP B CA 1
ATOM 2369 C C . ASP B 1 79 ? 4.328 38.812 8.461 1 97.62 79 ASP B C 1
ATOM 2371 O O . ASP B 1 79 ? 4.066 39.375 7.391 1 97.62 79 ASP B O 1
ATOM 2375 N N . LYS B 1 80 ? 5.25 37.938 8.602 1 97.75 80 LYS B N 1
ATOM 2376 C CA . LYS B 1 80 ? 6.156 37.656 7.5 1 97.75 80 LYS B CA 1
ATOM 2377 C C . LYS B 1 80 ? 5.828 36.281 6.875 1 97.75 80 LYS B C 1
ATOM 2379 O O . LYS B 1 80 ? 6.473 35.875 5.914 1 97.75 80 LYS B O 1
ATOM 2384 N N . ASN B 1 81 ? 4.898 35.531 7.422 1 98.31 81 ASN B N 1
ATOM 2385 C CA . ASN B 1 81 ? 4.582 34.188 7.02 1 98.31 81 ASN B CA 1
ATOM 2386 C C . ASN B 1 81 ? 5.801 33.281 7.113 1 98.31 81 ASN B C 1
ATOM 2388 O O . ASN B 1 81 ? 6.062 32.469 6.207 1 98.31 81 ASN B O 1
ATOM 2392 N N . GLU B 1 82 ? 6.5 33.406 8.25 1 98.5 82 GLU B N 1
ATOM 2393 C CA . GLU B 1 82 ? 7.754 32.688 8.383 1 98.5 82 GLU B CA 1
ATOM 2394 C C . GLU B 1 82 ? 7.828 31.953 9.727 1 98.5 82 GLU B C 1
ATOM 2396 O O . GLU B 1 82 ? 7.359 32.469 10.742 1 98.5 82 GLU B O 1
ATOM 2401 N N . ALA B 1 83 ? 8.398 30.781 9.703 1 98.75 83 ALA B N 1
ATOM 2402 C CA . ALA B 1 83 ? 8.703 30.031 10.914 1 98.75 83 ALA B CA 1
ATOM 2403 C C . ALA B 1 83 ? 10.164 29.609 10.938 1 98.75 83 ALA B C 1
ATOM 2405 O O . ALA B 1 83 ? 10.734 29.25 9.906 1 98.75 83 ALA B O 1
ATOM 2406 N N . VAL B 1 84 ? 10.781 29.656 12.109 1 98.75 84 VAL B N 1
ATOM 2407 C CA . VAL B 1 84 ? 12.102 29.078 12.344 1 98.75 84 VAL B CA 1
ATOM 2408 C C . VAL B 1 84 ? 11.945 27.672 12.914 1 98.75 84 VAL B C 1
ATOM 2410 O O . VAL B 1 84 ? 11.242 27.469 13.906 1 98.75 84 VAL B O 1
ATOM 2413 N N . VAL B 1 85 ? 12.602 26.688 12.32 1 98.75 85 VAL B N 1
ATOM 2414 C CA . VAL B 1 85 ? 12.508 25.312 12.766 1 98.75 85 VAL B CA 1
ATOM 2415 C C . VAL B 1 85 ? 13.898 24.672 12.797 1 98.75 85 VAL B C 1
ATOM 2417 O O . VAL B 1 85 ? 14.812 25.141 12.125 1 98.75 85 VAL B O 1
ATOM 2420 N N . LYS B 1 86 ? 14.047 23.641 13.578 1 98.5 86 LYS B N 1
ATOM 2421 C CA . LYS B 1 86 ? 15.289 22.875 13.609 1 98.5 86 LYS B CA 1
ATOM 2422 C C . LYS B 1 86 ? 15.438 22.031 12.352 1 98.5 86 LYS B C 1
ATOM 2424 O O . LYS B 1 86 ? 14.461 21.469 11.859 1 98.5 86 LYS B O 1
ATOM 2429 N N . LYS B 1 87 ? 16.703 21.891 11.93 1 97.25 87 LYS B N 1
ATOM 2430 C CA . LYS B 1 87 ? 16.984 20.953 10.852 1 97.25 87 LYS B CA 1
ATOM 2431 C C . LYS B 1 87 ? 16.75 19.516 11.305 1 97.25 87 LYS B C 1
ATOM 2433 O O . LYS B 1 87 ? 17.094 19.141 12.422 1 97.25 87 LYS B O 1
ATOM 2438 N N . ALA B 1 88 ? 16.062 18.797 10.469 1 97.25 88 ALA B N 1
ATOM 2439 C CA . ALA B 1 88 ? 15.789 17.391 10.727 1 97.25 88 ALA B CA 1
ATOM 2440 C C . ALA B 1 88 ? 16.219 16.516 9.547 1 97.25 88 ALA B C 1
ATOM 2442 O O . ALA B 1 88 ? 16.25 16.984 8.406 1 97.25 88 ALA B O 1
ATOM 2443 N N . THR B 1 89 ? 16.625 15.32 9.859 1 96.94 89 THR B N 1
ATOM 2444 C CA . THR B 1 89 ? 16.875 14.328 8.82 1 96.94 89 THR B CA 1
ATOM 2445 C C . THR B 1 89 ? 15.625 13.477 8.586 1 96.94 89 THR B C 1
ATOM 2447 O O . THR B 1 89 ? 15.125 12.836 9.508 1 96.94 89 THR B O 1
ATOM 2450 N N . VAL B 1 90 ? 15.148 13.461 7.359 1 97.19 90 VAL B N 1
ATOM 2451 C CA . VAL B 1 90 ? 13.898 12.75 7.09 1 97.19 90 VAL B CA 1
ATOM 2452 C C . VAL B 1 90 ? 14.18 11.258 6.914 1 97.19 90 VAL B C 1
ATOM 2454 O O . VAL B 1 90 ? 15.312 10.859 6.656 1 97.19 90 VAL B O 1
ATOM 2457 N N . PHE B 1 91 ? 13.219 10.422 7.098 1 97.94 91 PHE B N 1
ATOM 2458 C CA . PHE B 1 91 ? 13.289 8.992 6.816 1 97.94 91 PHE B CA 1
ATOM 2459 C C . PHE B 1 91 ? 13.273 8.742 5.312 1 97.94 91 PHE B C 1
ATOM 2461 O O . PHE B 1 91 ? 12.32 9.117 4.625 1 97.94 91 PHE B O 1
ATOM 2468 N N . GLY B 1 92 ? 14.336 8.07 4.844 1 97.38 92 GLY B N 1
ATOM 2469 C CA . GLY B 1 92 ? 14.438 7.922 3.402 1 97.38 92 GLY B CA 1
ATOM 2470 C C . GLY B 1 92 ? 14.492 9.25 2.668 1 97.38 92 GLY B C 1
ATOM 2471 O O . GLY B 1 92 ? 15.297 10.117 3 1 97.38 92 GLY B O 1
ATOM 2472 N N . LYS B 1 93 ? 13.633 9.391 1.707 1 96.88 93 LYS B N 1
ATOM 2473 C CA . LYS B 1 93 ? 13.523 10.648 0.971 1 96.88 93 LYS B CA 1
ATOM 2474 C C . LYS B 1 93 ? 12.297 11.438 1.419 1 96.88 93 LYS B C 1
ATOM 2476 O O . LYS B 1 93 ? 11.891 12.391 0.754 1 96.88 93 LYS B O 1
ATOM 2481 N N . GLY B 1 94 ? 11.734 10.984 2.504 1 97 94 GLY B N 1
ATOM 2482 C CA . GLY B 1 94 ? 10.516 11.57 3.045 1 97 94 GLY B CA 1
ATOM 2483 C C . GLY B 1 94 ? 9.406 10.562 3.24 1 97 94 GLY B C 1
ATOM 2484 O O . GLY B 1 94 ? 9.102 9.781 2.334 1 97 94 GLY B O 1
ATOM 2485 N N . ALA B 1 95 ? 8.906 10.484 4.43 1 97.44 95 ALA B N 1
ATOM 2486 C CA . ALA B 1 95 ? 7.793 9.602 4.758 1 97.44 95 ALA B CA 1
ATOM 2487 C C . ALA B 1 95 ? 6.617 10.391 5.324 1 97.44 95 ALA B C 1
ATOM 2489 O O . ALA B 1 95 ? 6.801 11.289 6.148 1 97.44 95 ALA B O 1
ATOM 2490 N N . GLU B 1 96 ? 5.469 10.094 4.793 1 97.81 96 GLU B N 1
ATOM 2491 C CA . GLU B 1 96 ? 4.23 10.695 5.281 1 97.81 96 GLU B CA 1
ATOM 2492 C C . GLU B 1 96 ? 3.436 9.703 6.129 1 97.81 96 GLU B C 1
ATOM 2494 O O . GLU B 1 96 ? 3.277 8.539 5.754 1 97.81 96 GLU B O 1
ATOM 2499 N N . VAL B 1 97 ? 3.055 10.133 7.242 1 98.62 97 VAL B N 1
ATOM 2500 C CA . VAL B 1 97 ? 2.275 9.312 8.164 1 98.62 97 VAL B CA 1
ATOM 2501 C C . VAL B 1 97 ? 0.85 9.852 8.258 1 98.62 97 VAL B C 1
ATOM 2503 O O . VAL B 1 97 ? 0.628 10.961 8.75 1 98.62 97 VAL B O 1
ATOM 2506 N N . ILE B 1 98 ? -0.108 9.086 7.789 1 98.75 98 ILE B N 1
ATOM 2507 C CA . ILE B 1 98 ? -1.501 9.516 7.758 1 98.75 98 ILE B CA 1
ATOM 2508 C C . ILE B 1 98 ? -2.281 8.828 8.875 1 98.75 98 ILE B C 1
ATOM 2510 O O . ILE B 1 98 ? -2.203 7.605 9.031 1 98.75 98 ILE B O 1
ATOM 2514 N N . VAL B 1 99 ? -2.93 9.586 9.648 1 98.88 99 VAL B N 1
ATOM 2515 C CA . VAL B 1 99 ? -3.869 9.078 10.641 1 98.88 99 VAL B CA 1
ATOM 2516 C C . VAL B 1 99 ? -5.301 9.312 10.164 1 98.88 99 VAL B C 1
ATOM 2518 O O . VAL B 1 99 ? -5.676 10.438 9.828 1 98.88 99 VAL B O 1
ATOM 2521 N N . ARG B 1 100 ? -6.066 8.281 10.141 1 98.88 100 ARG B N 1
ATOM 2522 C CA . ARG B 1 100 ? -7.441 8.383 9.656 1 98.88 100 ARG B CA 1
ATOM 2523 C C . ARG B 1 100 ? -8.43 7.98 10.75 1 98.88 100 ARG B C 1
ATOM 2525 O O . ARG B 1 100 ? -8.203 7.008 11.469 1 98.88 100 ARG B O 1
ATOM 2532 N N . TYR B 1 101 ? -9.492 8.719 10.82 1 98.81 101 TYR B N 1
ATOM 2533 C CA . TYR B 1 101 ? -10.617 8.43 11.703 1 98.81 101 TYR B CA 1
ATOM 2534 C C . TYR B 1 101 ? -11.867 8.078 10.898 1 98.81 101 TYR B C 1
ATOM 2536 O O . TYR B 1 101 ? -12.82 7.523 11.438 1 98.81 101 TYR B O 1
ATOM 2544 N N . ARG B 1 102 ? -11.836 8.438 9.695 1 98.62 102 ARG B N 1
ATOM 2545 C CA . ARG B 1 102 ? -12.867 8.133 8.719 1 98.62 102 ARG B CA 1
ATOM 2546 C C . ARG B 1 102 ? -12.258 7.723 7.383 1 98.62 102 ARG B C 1
ATOM 2548 O O . ARG B 1 102 ? -11.125 8.102 7.07 1 98.62 102 ARG B O 1
ATOM 2555 N N . ALA B 1 103 ? -13.031 6.91 6.637 1 98.56 103 ALA B N 1
ATOM 2556 C CA . ALA B 1 103 ? -12.609 6.578 5.277 1 98.56 103 ALA B CA 1
ATOM 2557 C C . ALA B 1 103 ? -12.688 7.797 4.367 1 98.56 103 ALA B C 1
ATOM 2559 O O . ALA B 1 103 ? -13.773 8.359 4.16 1 98.56 103 ALA B O 1
ATOM 2560 N N . VAL B 1 104 ? -11.531 8.211 3.818 1 97.81 104 VAL B N 1
ATOM 2561 C CA . VAL B 1 104 ? -11.516 9.391 2.969 1 97.81 104 VAL B CA 1
ATOM 2562 C C . VAL B 1 104 ? -10.227 9.422 2.148 1 97.81 104 VAL B C 1
ATOM 2564 O O . VAL B 1 104 ? -9.312 8.625 2.381 1 97.81 104 VAL B O 1
ATOM 2567 N N . GLY B 1 105 ? -10.211 10.312 1.158 1 96.06 105 GLY B N 1
ATOM 2568 C CA . GLY B 1 105 ? -8.984 10.578 0.432 1 96.06 105 GLY B CA 1
ATOM 2569 C C . GLY B 1 105 ? -8.438 9.367 -0.292 1 96.06 105 GLY B C 1
ATOM 2570 O O . GLY B 1 105 ? -9.172 8.688 -1.017 1 96.06 105 GLY B O 1
ATOM 2571 N N . SER B 1 106 ? -7.176 9.156 -0.073 1 96.88 106 SER B N 1
ATOM 2572 C CA . SER B 1 106 ? -6.5 8.07 -0.774 1 96.88 106 SER B CA 1
ATOM 2573 C C . SER B 1 106 ? -7.039 6.707 -0.345 1 96.88 106 SER B C 1
ATOM 2575 O O . SER B 1 106 ? -6.992 5.746 -1.112 1 96.88 106 SER B O 1
ATOM 2577 N N . PHE B 1 107 ? -7.586 6.664 0.849 1 98.44 107 PHE B N 1
ATOM 2578 C CA . PHE B 1 107 ? -8.203 5.426 1.309 1 98.44 107 PHE B CA 1
ATOM 2579 C C . PHE B 1 107 ? -9.383 5.051 0.418 1 98.44 107 PHE B C 1
ATOM 2581 O O . PHE B 1 107 ? -9.531 3.887 0.039 1 98.44 107 PHE B O 1
ATOM 2588 N N . ILE B 1 108 ? -10.18 6.012 0.077 1 98 108 ILE B N 1
ATOM 2589 C CA . ILE B 1 108 ? -11.344 5.797 -0.781 1 98 108 ILE B CA 1
ATOM 2590 C C . ILE B 1 108 ? -10.883 5.562 -2.219 1 98 108 ILE B C 1
ATOM 2592 O O . ILE B 1 108 ? -11.461 4.742 -2.936 1 98 108 ILE B O 1
ATOM 2596 N N . ARG B 1 109 ? -9.867 6.25 -2.617 1 97.06 109 ARG B N 1
ATOM 2597 C CA . ARG B 1 109 ? -9.336 6.035 -3.963 1 97.06 109 ARG B CA 1
ATOM 2598 C C . ARG B 1 109 ? -8.898 4.586 -4.152 1 97.06 109 ARG B C 1
ATOM 2600 O O . ARG B 1 109 ? -9.109 4.004 -5.219 1 97.06 109 ARG B O 1
ATOM 2607 N N . ARG B 1 110 ? -8.352 3.963 -3.094 1 98 110 ARG B N 1
ATOM 2608 C CA . ARG B 1 110 ? -7.816 2.607 -3.197 1 98 110 ARG B CA 1
ATOM 2609 C C . ARG B 1 110 ? -8.898 1.572 -2.898 1 98 110 ARG B C 1
ATOM 2611 O O . ARG B 1 110 ? -8.93 0.505 -3.516 1 98 110 ARG B O 1
ATOM 2618 N N . TYR B 1 111 ? -9.836 1.949 -1.9 1 98.62 111 TYR B N 1
ATOM 2619 C CA . TYR B 1 111 ? -10.664 0.888 -1.344 1 98.62 111 TYR B CA 1
ATOM 2620 C C . TYR B 1 111 ? -12.141 1.27 -1.386 1 98.62 111 TYR B C 1
ATOM 2622 O O . TYR B 1 111 ? -12.953 0.716 -0.642 1 98.62 111 TYR B O 1
ATOM 2630 N N . GLY B 1 112 ? -12.523 2.166 -2.234 1 98 112 GLY B N 1
ATOM 2631 C CA . GLY B 1 112 ? -13.875 2.707 -2.264 1 98 112 GLY B CA 1
ATOM 2632 C C . GLY B 1 112 ? -14.922 1.673 -2.621 1 98 112 GLY B C 1
ATOM 2633 O O . GLY B 1 112 ? -16.109 1.893 -2.408 1 98 112 GLY B O 1
ATOM 2634 N N . ASP B 1 113 ? -14.562 0.53 -3.143 1 97.56 113 ASP B N 1
ATOM 2635 C CA . ASP B 1 113 ? -15.484 -0.552 -3.463 1 97.56 113 ASP B CA 1
ATOM 2636 C C . ASP B 1 113 ? -16 -1.23 -2.193 1 97.56 113 ASP B C 1
ATOM 2638 O O . ASP B 1 113 ? -17 -1.952 -2.23 1 97.56 113 ASP B O 1
ATOM 2642 N N . TYR B 1 114 ? -15.336 -0.952 -1.044 1 98.44 114 TYR B N 1
ATOM 2643 C CA . TYR B 1 114 ? -15.633 -1.712 0.167 1 98.44 114 TYR B CA 1
ATOM 2644 C C . TYR B 1 114 ? -16.234 -0.815 1.243 1 98.44 114 TYR B C 1
ATOM 2646 O O . TYR B 1 114 ? -16.781 -1.306 2.23 1 98.44 114 TYR B O 1
ATOM 2654 N N . ILE B 1 115 ? -16.125 0.445 1.019 1 98.44 115 ILE B N 1
ATOM 2655 C CA . ILE B 1 115 ? -16.516 1.344 2.096 1 98.44 115 ILE B CA 1
ATOM 2656 C C . ILE B 1 115 ? -16.875 2.715 1.523 1 98.44 115 ILE B C 1
ATOM 2658 O O . ILE B 1 115 ? -16.203 3.199 0.607 1 98.44 115 ILE B O 1
ATOM 2662 N N . GLU B 1 116 ? -17.828 3.404 2.078 1 98.31 116 GLU B N 1
ATOM 2663 C CA . GLU B 1 116 ? -18.25 4.719 1.611 1 98.31 116 GLU B CA 1
ATOM 2664 C C . GLU B 1 116 ? -17.406 5.828 2.229 1 98.31 116 GLU B C 1
ATOM 2666 O O . GLU B 1 116 ? -16.984 5.723 3.383 1 98.31 116 GLU B O 1
ATOM 2671 N N . SER B 1 117 ? -17.219 6.887 1.517 1 97.75 117 SER B N 1
ATOM 2672 C CA . SER B 1 117 ? -16.484 8.047 2.033 1 97.75 117 SER B CA 1
ATOM 2673 C C . SER B 1 117 ? -17.172 8.625 3.266 1 97.75 117 SER B C 1
ATOM 2675 O O . SER B 1 117 ? -18.406 8.734 3.301 1 97.75 117 SER B O 1
ATOM 2677 N N . GLY B 1 118 ? -16.391 8.938 4.258 1 97.94 118 GLY B N 1
ATOM 2678 C CA . GLY B 1 118 ? -16.938 9.547 5.465 1 97.94 118 GLY B CA 1
ATOM 2679 C C . GLY B 1 118 ? -17.25 8.531 6.551 1 97.94 118 GLY B C 1
ATOM 2680 O O . GLY B 1 118 ? -17.5 8.906 7.699 1 97.94 118 GLY B O 1
ATOM 2681 N N . THR B 1 119 ? -17.25 7.246 6.227 1 98.44 119 THR B N 1
ATOM 2682 C CA . THR B 1 119 ? -17.562 6.207 7.203 1 98.44 119 THR B CA 1
ATOM 2683 C C . THR B 1 119 ? -16.562 6.227 8.352 1 98.44 119 THR B C 1
ATOM 2685 O O . THR B 1 119 ? -15.359 6.328 8.133 1 98.44 119 THR B O 1
ATOM 2688 N N . GLU B 1 120 ? -17.062 6.195 9.555 1 98.5 120 GLU B N 1
ATOM 2689 C CA . GLU B 1 120 ? -16.188 6.105 10.727 1 98.5 120 GLU B CA 1
ATOM 2690 C C . GLU B 1 120 ? -15.461 4.766 10.773 1 98.5 120 GLU B C 1
ATOM 2692 O O . GLU B 1 120 ? -16.062 3.717 10.531 1 98.5 120 GLU B O 1
ATOM 2697 N N . ILE B 1 121 ? -14.242 4.797 11.023 1 98.81 121 ILE B N 1
ATOM 2698 C CA . ILE B 1 121 ? -13.438 3.588 11.141 1 98.81 121 ILE B CA 1
ATOM 2699 C C . ILE B 1 121 ? -12.586 3.65 12.406 1 98.81 121 ILE B C 1
ATOM 2701 O O . ILE B 1 121 ? -12.391 4.727 12.977 1 98.81 121 ILE B O 1
ATOM 2705 N N . PRO B 1 122 ? -12.086 2.449 12.883 1 98.5 122 PRO B N 1
ATOM 2706 C CA . PRO B 1 122 ? -11.047 2.527 13.914 1 98.5 122 PRO B CA 1
ATOM 2707 C C . PRO B 1 122 ? -9.828 3.336 13.461 1 98.5 122 PRO B C 1
ATOM 2709 O O . PRO B 1 122 ? -9.5 3.346 12.273 1 98.5 122 PRO B O 1
ATOM 2712 N N . THR B 1 123 ? -9.242 4.008 14.406 1 98.75 123 THR B N 1
ATOM 2713 C CA . THR B 1 123 ? -8.062 4.801 14.055 1 98.75 123 THR B CA 1
ATOM 2714 C C . THR B 1 123 ? -7.074 3.969 13.242 1 98.75 123 THR B C 1
ATOM 2716 O O . THR B 1 123 ? -6.684 2.877 13.664 1 98.75 123 THR B O 1
ATOM 2719 N N . TYR B 1 124 ? -6.812 4.457 12.125 1 98.69 124 TYR B N 1
ATOM 2720 C CA . TYR B 1 124 ? -5.953 3.768 11.164 1 98.69 124 TYR B CA 1
ATOM 2721 C C . TYR B 1 124 ? -4.73 4.609 10.82 1 98.69 124 TYR B C 1
ATOM 2723 O O . TYR B 1 124 ? -4.859 5.793 10.5 1 98.69 124 TYR B O 1
ATOM 2731 N N . VAL B 1 125 ? -3.496 4.047 10.922 1 98.88 125 VAL B N 1
ATOM 2732 C CA . VAL B 1 125 ? -2.248 4.707 10.562 1 98.88 125 VAL B CA 1
ATOM 2733 C C . VAL B 1 125 ? -1.635 4.023 9.344 1 98.88 125 VAL B C 1
ATOM 2735 O O . VAL B 1 125 ? -1.546 2.793 9.289 1 98.88 125 VAL B O 1
ATOM 2738 N N . GLU B 1 126 ? -1.264 4.766 8.391 1 98.62 126 GLU B N 1
ATOM 2739 C CA . GLU B 1 126 ? -0.539 4.238 7.234 1 98.62 126 GLU B CA 1
ATOM 2740 C C . GLU B 1 126 ? 0.578 5.188 6.805 1 98.62 126 GLU B C 1
ATOM 2742 O O . GLU B 1 126 ? 0.556 6.371 7.141 1 98.62 126 GLU B O 1
ATOM 2747 N N . VAL B 1 127 ? 1.575 4.652 6.109 1 98.75 127 VAL B N 1
ATOM 2748 C CA . VAL B 1 127 ? 2.746 5.418 5.695 1 98.75 127 VAL B CA 1
ATOM 2749 C C . VAL B 1 127 ? 2.865 5.395 4.172 1 98.75 127 VAL B C 1
ATOM 2751 O O . VAL B 1 127 ? 2.674 4.352 3.545 1 98.75 127 VAL B O 1
ATOM 2754 N N . THR B 1 128 ? 3.049 6.512 3.594 1 98.12 128 THR B N 1
ATOM 2755 C CA . THR B 1 128 ? 3.414 6.633 2.188 1 98.12 128 THR B CA 1
ATOM 2756 C C . THR B 1 128 ? 4.785 7.285 2.041 1 98.12 128 THR B C 1
ATOM 2758 O O . THR B 1 128 ? 5.258 7.961 2.955 1 98.12 128 THR B O 1
ATOM 2761 N N . LEU B 1 129 ? 5.441 6.992 0.968 1 97.94 129 LEU B N 1
ATOM 2762 C CA . LEU B 1 129 ? 6.723 7.621 0.675 1 97.94 129 LEU B CA 1
ATOM 2763 C C . LEU B 1 129 ? 6.539 8.828 -0.242 1 97.94 129 LEU B C 1
ATOM 2765 O O . LEU B 1 129 ? 5.75 8.773 -1.188 1 97.94 129 LEU B O 1
ATOM 2769 N N . LYS B 1 130 ? 7.238 9.898 0.085 1 95.25 130 LYS B N 1
ATOM 2770 C CA . LYS B 1 130 ? 7.199 11.062 -0.789 1 95.25 130 LYS B CA 1
ATOM 2771 C C . LYS B 1 130 ? 7.855 10.766 -2.135 1 95.25 130 LYS B C 1
ATOM 2773 O O . LYS B 1 130 ? 9.078 10.617 -2.215 1 95.25 130 LYS B O 1
ATOM 2778 N N . ASP B 1 131 ? 7.059 10.641 -3.145 1 95.12 131 ASP B N 1
ATOM 2779 C CA . ASP B 1 131 ? 7.449 10.406 -4.531 1 95.12 131 ASP B CA 1
ATOM 2780 C C . ASP B 1 131 ? 6.34 10.836 -5.492 1 95.12 131 ASP B C 1
ATOM 2782 O O . ASP B 1 131 ? 5.508 10.016 -5.887 1 95.12 131 ASP B O 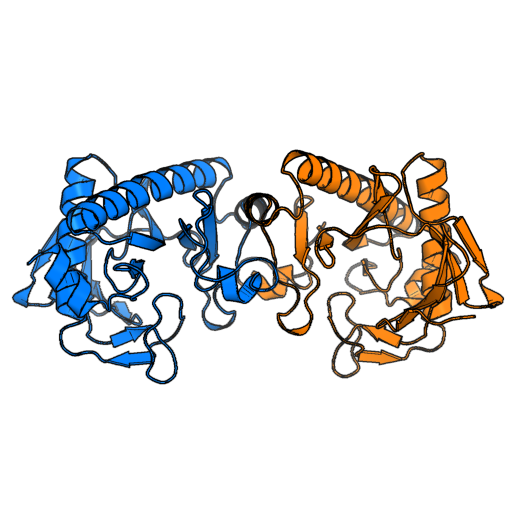1
ATOM 2786 N N . ASP B 1 132 ? 6.379 12.047 -5.84 1 91.75 132 ASP B N 1
ATOM 2787 C CA . ASP B 1 132 ? 5.301 12.617 -6.637 1 91.75 132 ASP B CA 1
ATOM 2788 C C . ASP B 1 132 ? 5.129 11.867 -7.957 1 91.75 132 ASP B C 1
ATOM 2790 O O . ASP B 1 132 ? 4.004 11.617 -8.391 1 91.75 132 ASP B O 1
ATOM 2794 N N . ALA B 1 133 ? 6.203 11.508 -8.562 1 93.44 133 ALA B N 1
ATOM 2795 C CA . ALA B 1 133 ? 6.176 10.82 -9.859 1 93.44 133 ALA B CA 1
ATOM 2796 C C . ALA B 1 133 ? 5.484 9.469 -9.75 1 93.44 133 ALA B C 1
ATOM 2798 O O . ALA B 1 133 ? 4.836 9.016 -10.695 1 93.44 133 ALA B O 1
ATOM 2799 N N . LYS B 1 134 ? 5.512 8.82 -8.547 1 94.12 134 LYS B N 1
ATOM 2800 C CA . LYS B 1 134 ? 4.93 7.496 -8.359 1 94.12 134 LYS B CA 1
ATOM 2801 C C . LYS B 1 134 ? 3.646 7.57 -7.535 1 94.12 134 LYS B C 1
ATOM 2803 O O . LYS B 1 134 ? 3.129 6.543 -7.09 1 94.12 134 LYS B O 1
ATOM 2808 N N . GLY B 1 135 ? 3.271 8.797 -7.289 1 93.56 135 GLY B N 1
ATOM 2809 C CA . GLY B 1 135 ? 1.999 9.008 -6.617 1 93.56 135 GLY B CA 1
ATOM 2810 C C . GLY B 1 135 ? 2.049 8.688 -5.133 1 93.56 135 GLY B C 1
ATOM 2811 O O . GLY B 1 135 ? 1.102 8.117 -4.582 1 93.56 135 GLY B O 1
ATOM 2812 N N . ASP B 1 136 ? 3.236 8.859 -4.508 1 96.19 136 ASP B N 1
ATOM 2813 C CA . ASP B 1 136 ? 3.424 8.656 -3.076 1 96.19 136 ASP B CA 1
ATOM 2814 C C . ASP B 1 136 ? 2.938 7.27 -2.656 1 96.19 136 ASP B C 1
ATOM 2816 O O . ASP B 1 136 ? 1.948 7.145 -1.933 1 96.19 136 ASP B O 1
ATOM 2820 N N . PRO B 1 137 ? 3.619 6.285 -3.041 1 97.88 137 PRO B N 1
ATOM 2821 C CA . PRO B 1 137 ? 3.15 4.914 -2.842 1 97.88 137 PRO B CA 1
ATOM 2822 C C . PRO B 1 137 ? 3.057 4.531 -1.366 1 97.88 137 PRO B C 1
ATOM 2824 O O . PRO B 1 137 ? 3.916 4.914 -0.569 1 97.88 137 PRO B O 1
ATOM 2827 N N . LEU B 1 138 ? 1.963 3.795 -1.029 1 98.69 138 LEU B N 1
ATOM 2828 C CA . LEU B 1 138 ? 1.812 3.164 0.276 1 98.69 138 LEU B CA 1
ATOM 2829 C C . LEU B 1 138 ? 2.959 2.197 0.548 1 98.69 138 LEU B C 1
ATOM 2831 O O . LEU B 1 138 ? 3.484 1.574 -0.377 1 98.69 138 LEU B O 1
ATOM 2835 N N . ILE B 1 139 ? 3.348 2.074 1.771 1 98.81 139 ILE B N 1
ATOM 2836 C CA . ILE B 1 139 ? 4.418 1.147 2.127 1 98.81 139 ILE B CA 1
ATOM 2837 C C . ILE B 1 139 ? 4.094 0.477 3.461 1 98.81 139 ILE B C 1
ATOM 2839 O O . ILE B 1 139 ? 3.543 1.111 4.363 1 98.81 139 ILE B O 1
ATOM 2843 N N . THR B 1 140 ? 4.406 -0.816 3.584 1 98.69 140 THR B N 1
ATOM 2844 C CA . THR B 1 140 ? 4.137 -1.577 4.801 1 98.69 140 THR B CA 1
ATOM 2845 C C . THR B 1 140 ? 5.281 -1.424 5.797 1 98.69 140 THR B C 1
ATOM 2847 O O . THR B 1 140 ? 6.391 -1.043 5.426 1 98.69 140 THR B O 1
ATOM 2850 N N . LYS B 1 141 ? 4.969 -1.767 7.043 1 98.31 141 LYS B N 1
ATOM 2851 C CA . LYS B 1 141 ? 5.977 -1.785 8.102 1 98.31 141 LYS B CA 1
ATOM 2852 C C . LYS B 1 141 ? 7.176 -2.645 7.703 1 98.31 141 LYS B C 1
ATOM 2854 O O . LYS B 1 141 ? 8.32 -2.221 7.844 1 98.31 141 LYS B O 1
ATOM 2859 N N . ASP B 1 142 ? 6.941 -3.826 7.105 1 98.44 142 ASP B N 1
ATOM 2860 C CA . ASP B 1 142 ? 8 -4.758 6.73 1 98.44 142 ASP B CA 1
ATOM 2861 C C . ASP B 1 142 ? 8.859 -4.188 5.598 1 98.44 142 ASP B C 1
ATOM 2863 O O . ASP B 1 142 ? 10.086 -4.32 5.609 1 98.44 142 ASP B O 1
ATOM 2867 N N . ALA B 1 143 ? 8.242 -3.568 4.66 1 98.81 143 ALA B N 1
ATOM 2868 C CA . ALA B 1 143 ? 8.992 -3 3.539 1 98.81 143 ALA B CA 1
ATOM 2869 C C . ALA B 1 143 ? 9.859 -1.833 3.996 1 98.81 143 ALA B C 1
ATOM 2871 O O . ALA B 1 143 ? 10.969 -1.644 3.49 1 98.81 143 ALA B O 1
ATOM 2872 N N . LEU B 1 144 ? 9.312 -1.038 4.93 1 98.81 144 LEU B N 1
ATOM 2873 C CA . LEU B 1 144 ? 10.125 0.029 5.5 1 98.81 144 LEU B CA 1
ATOM 2874 C C . LEU B 1 144 ? 11.422 -0.525 6.074 1 98.81 144 LEU B C 1
ATOM 2876 O O . LEU B 1 144 ? 12.492 0.069 5.895 1 98.81 144 LEU B O 1
ATOM 2880 N N . ALA B 1 145 ? 11.328 -1.642 6.777 1 98.75 145 ALA B N 1
ATOM 2881 C CA . ALA B 1 145 ? 12.492 -2.281 7.383 1 98.75 145 ALA B CA 1
ATOM 2882 C C . ALA B 1 145 ? 13.43 -2.844 6.316 1 98.75 145 ALA B C 1
ATOM 2884 O O . ALA B 1 145 ? 14.641 -2.656 6.387 1 98.75 145 ALA B O 1
ATOM 2885 N N . ILE B 1 146 ? 12.891 -3.457 5.316 1 98.81 146 ILE B N 1
ATOM 2886 C CA . ILE B 1 146 ? 13.648 -4.074 4.238 1 98.81 146 ILE B CA 1
ATOM 2887 C C . ILE B 1 146 ? 14.469 -3.014 3.514 1 98.81 146 ILE B C 1
ATOM 2889 O O . ILE B 1 146 ? 15.625 -3.254 3.146 1 98.81 146 ILE B O 1
ATOM 2893 N N . LEU B 1 147 ? 13.906 -1.822 3.359 1 98.81 147 LEU B N 1
ATOM 2894 C CA . LEU B 1 147 ? 14.547 -0.748 2.605 1 98.81 147 LEU B CA 1
ATOM 2895 C C . LEU B 1 147 ? 15.422 0.105 3.512 1 98.81 147 LEU B C 1
ATOM 2897 O O . LEU B 1 147 ? 15.984 1.11 3.072 1 98.81 147 LEU B O 1
ATOM 2901 N N . ASN B 1 148 ? 15.445 -0.25 4.809 1 98.19 148 ASN B N 1
ATOM 2902 C CA . ASN B 1 148 ? 16.234 0.446 5.812 1 98.19 148 ASN B CA 1
ATOM 2903 C C . ASN B 1 148 ? 15.805 1.903 5.957 1 98.19 148 ASN B C 1
ATOM 2905 O O . ASN B 1 148 ? 16.641 2.787 6.141 1 98.19 148 ASN B O 1
ATOM 2909 N N . ILE B 1 149 ? 14.57 2.143 5.777 1 98.19 149 ILE B N 1
ATOM 2910 C CA . ILE B 1 149 ? 14.016 3.48 5.949 1 98.19 149 ILE B CA 1
ATOM 2911 C C . ILE B 1 149 ? 13.664 3.707 7.418 1 98.19 149 ILE B C 1
ATOM 2913 O O . ILE B 1 149 ? 13.922 4.781 7.965 1 98.19 149 ILE B O 1
ATOM 2917 N N . MET B 1 150 ? 13.109 2.727 8.016 1 96.88 150 MET B N 1
ATOM 2918 C CA . MET B 1 150 ? 12.688 2.723 9.414 1 96.88 150 MET B CA 1
ATOM 2919 C C . MET B 1 150 ? 12.734 1.312 9.992 1 96.88 150 MET B C 1
ATOM 2921 O O . MET B 1 150 ? 12.297 0.357 9.344 1 96.88 150 MET B O 1
ATOM 2925 N N . SER B 1 151 ? 13.219 1.13 11.203 1 97.31 151 SER B N 1
ATOM 2926 C CA . SER B 1 151 ? 13.117 -0.169 11.859 1 97.31 151 SER B CA 1
ATOM 2927 C C . SER B 1 151 ? 11.688 -0.45 12.32 1 97.31 151 SER B C 1
ATOM 2929 O O . SER B 1 151 ? 10.891 0.473 12.469 1 97.31 151 SER B O 1
ATOM 2931 N N . PRO B 1 152 ? 11.344 -1.734 12.547 1 97.62 152 PRO B N 1
ATOM 2932 C CA . PRO B 1 152 ? 10.008 -2.037 13.07 1 97.62 152 PRO B CA 1
ATOM 2933 C C . PRO B 1 152 ? 9.719 -1.318 14.391 1 97.62 152 PRO B C 1
ATOM 2935 O O . PRO B 1 152 ? 8.594 -0.86 14.609 1 97.62 152 PRO B O 1
ATOM 2938 N N . GLU B 1 153 ? 10.688 -1.188 15.234 1 97.12 153 GLU B N 1
ATOM 2939 C CA . GLU B 1 153 ? 10.516 -0.499 16.516 1 97.12 153 GLU B CA 1
ATOM 2940 C C . GLU B 1 153 ? 10.242 0.987 16.297 1 97.12 153 GLU B C 1
ATOM 2942 O O . GLU B 1 153 ? 9.359 1.556 16.953 1 97.12 153 GLU B O 1
ATOM 2947 N N . THR B 1 154 ? 11.023 1.573 15.438 1 96.38 154 THR B N 1
ATOM 2948 C CA . THR B 1 154 ? 10.82 2.986 15.133 1 96.38 154 THR B CA 1
ATOM 2949 C C . THR B 1 154 ? 9.438 3.217 14.531 1 96.38 154 THR B C 1
ATOM 2951 O O . THR B 1 154 ? 8.766 4.195 14.867 1 96.38 154 THR B O 1
ATOM 2954 N N . TYR B 1 155 ? 9.023 2.295 13.656 1 97.81 155 TYR B N 1
ATOM 2955 C CA . TYR B 1 155 ? 7.691 2.395 13.07 1 97.81 155 TYR B CA 1
ATOM 2956 C C . TYR B 1 155 ? 6.621 2.412 14.156 1 97.81 155 TYR B C 1
ATOM 2958 O O . TYR B 1 155 ? 5.699 3.232 14.117 1 97.81 155 TYR B O 1
ATOM 2966 N N . GLU B 1 156 ? 6.707 1.473 15.055 1 97.19 156 GLU B N 1
ATOM 2967 C CA . GLU B 1 156 ? 5.711 1.382 16.109 1 97.19 156 GLU B CA 1
ATOM 2968 C C . GLU B 1 156 ? 5.676 2.658 16.953 1 97.19 156 GLU B C 1
ATOM 2970 O O . GLU B 1 156 ? 4.602 3.15 17.297 1 97.19 156 GLU B O 1
ATOM 2975 N N . GLU B 1 157 ? 6.848 3.199 17.234 1 94.88 157 GLU B N 1
ATOM 2976 C CA . GLU B 1 157 ? 6.941 4.449 17.984 1 94.88 157 GLU B CA 1
ATOM 2977 C C . GLU B 1 157 ? 6.297 5.602 17.219 1 94.88 157 GLU B C 1
ATOM 2979 O O . GLU B 1 157 ? 5.539 6.387 17.781 1 94.88 157 GLU B O 1
ATOM 2984 N N . LEU B 1 158 ? 6.617 5.629 15.977 1 97.44 158 LEU B N 1
ATOM 2985 C CA . LEU B 1 158 ? 6.105 6.699 15.125 1 97.44 158 LEU B CA 1
ATOM 2986 C C . LEU B 1 158 ? 4.586 6.609 14.992 1 97.44 158 LEU B C 1
ATOM 2988 O O . LEU B 1 158 ? 3.895 7.625 15.047 1 97.44 158 LEU B O 1
ATOM 2992 N N . ALA B 1 159 ? 4.102 5.402 14.805 1 97.75 159 ALA B N 1
ATOM 2993 C CA . ALA B 1 159 ? 2.66 5.191 14.68 1 97.75 159 ALA B CA 1
ATOM 2994 C C . ALA B 1 159 ? 1.93 5.621 15.953 1 97.75 159 ALA B C 1
ATOM 2996 O O . ALA B 1 159 ? 0.896 6.289 15.883 1 97.75 159 ALA B O 1
ATOM 2997 N N . ASP B 1 160 ? 2.479 5.27 17.078 1 97.44 160 ASP B N 1
ATOM 2998 C CA . ASP B 1 160 ? 1.881 5.648 18.359 1 97.44 160 ASP B CA 1
ATOM 2999 C C . ASP B 1 160 ? 1.909 7.164 18.562 1 97.44 160 ASP B C 1
ATOM 3001 O O . ASP B 1 160 ? 0.929 7.754 19.016 1 97.44 160 ASP B O 1
ATOM 3005 N N . LEU B 1 161 ? 3.035 7.75 18.25 1 97.88 161 LEU B N 1
ATOM 3006 C CA . LEU B 1 161 ? 3.178 9.195 18.359 1 97.88 161 LEU B CA 1
ATOM 3007 C C . LEU B 1 161 ? 2.199 9.914 17.438 1 97.88 161 LEU B C 1
ATOM 3009 O O . LEU B 1 161 ? 1.569 10.898 17.844 1 97.88 161 LEU B O 1
ATOM 3013 N N . ALA B 1 162 ? 2.096 9.445 16.203 1 98.75 162 ALA B N 1
ATOM 3014 C CA . ALA B 1 162 ? 1.172 10.023 15.234 1 98.75 162 ALA B CA 1
ATOM 3015 C C . ALA B 1 162 ? -0.262 9.992 15.75 1 98.75 162 ALA B C 1
ATOM 3017 O O . ALA B 1 162 ? -1.002 10.969 15.625 1 98.75 162 ALA B O 1
ATOM 3018 N N . LYS B 1 163 ? -0.64 8.883 16.312 1 98.69 163 LYS B N 1
ATOM 3019 C CA . LYS B 1 163 ? -1.979 8.758 16.875 1 98.69 163 LYS B CA 1
ATOM 3020 C C . LYS B 1 163 ? -2.195 9.758 18.016 1 98.69 163 LYS B C 1
ATOM 3022 O O . LYS B 1 163 ? -3.248 10.391 18.094 1 98.69 163 LYS B O 1
ATOM 3027 N N . LYS B 1 164 ? -1.211 9.844 18.844 1 98.38 164 LYS B N 1
ATOM 3028 C CA . LYS B 1 164 ? -1.302 10.773 19.969 1 98.38 164 LYS B CA 1
ATOM 3029 C C . LYS B 1 164 ? -1.463 12.211 19.484 1 98.38 164 LYS B C 1
ATOM 3031 O O . LYS B 1 164 ? -2.326 12.945 19.969 1 98.38 164 LYS B O 1
ATOM 3036 N N . ILE B 1 165 ? -0.652 12.609 18.547 1 98.88 165 ILE B N 1
ATOM 3037 C CA . ILE B 1 165 ? -0.719 13.953 18 1 98.88 165 ILE B CA 1
ATOM 3038 C C . ILE B 1 165 ? -2.057 14.164 17.297 1 98.88 165 ILE B C 1
ATOM 3040 O O . ILE B 1 165 ? -2.693 15.203 17.453 1 98.88 165 ILE B O 1
ATOM 3044 N N . GLY B 1 166 ? -2.463 13.164 16.5 1 98.88 166 GLY B N 1
ATOM 3045 C CA . GLY B 1 166 ? -3.77 13.211 15.867 1 98.88 166 GLY B CA 1
ATOM 3046 C C . GLY B 1 166 ? -4.902 13.445 16.844 1 98.88 166 GLY B C 1
ATOM 3047 O O . GLY B 1 166 ? -5.816 14.227 16.578 1 98.88 166 GLY B O 1
ATOM 3048 N N . ASP B 1 167 ? -4.816 12.789 17.969 1 98.69 167 ASP B N 1
ATOM 3049 C CA . ASP B 1 167 ? -5.844 12.945 19 1 98.69 167 ASP B CA 1
ATOM 3050 C C . ASP B 1 167 ? -5.844 14.359 19.562 1 98.69 167 ASP B C 1
ATOM 3052 O O . ASP B 1 167 ? -6.902 14.914 19.875 1 98.69 167 ASP B O 1
ATOM 3056 N N . VAL B 1 168 ? -4.691 14.945 19.75 1 98.81 168 VAL B N 1
ATOM 3057 C CA . VAL B 1 168 ? -4.605 16.328 20.219 1 98.81 168 VAL B CA 1
ATOM 3058 C C . VAL B 1 168 ? -5.305 17.25 19.234 1 98.81 168 VAL B C 1
ATOM 3060 O O . VAL B 1 168 ? -6.102 18.109 19.641 1 98.81 168 VAL B O 1
ATOM 3063 N N . VAL B 1 169 ? -5.008 17.062 17.953 1 98.88 169 VAL B N 1
ATOM 3064 C CA . VAL B 1 169 ? -5.621 17.891 16.922 1 98.88 169 VAL B CA 1
ATOM 3065 C C . VAL B 1 169 ? -7.133 17.672 16.906 1 98.88 169 VAL B C 1
ATOM 3067 O O . VAL B 1 169 ? -7.906 18.625 16.875 1 98.88 169 VAL B O 1
ATOM 3070 N N . LYS B 1 170 ? -7.496 16.406 16.953 1 98.81 170 LYS B N 1
ATOM 3071 C CA . LYS B 1 170 ? -8.906 16.031 16.938 1 98.81 170 LYS B CA 1
ATOM 3072 C C . LYS B 1 170 ? -9.656 16.672 18.094 1 98.81 170 LYS B C 1
ATOM 3074 O O . LYS B 1 170 ? -10.758 17.203 17.906 1 98.81 170 LYS B O 1
ATOM 3079 N N . ASP B 1 171 ? -9.062 16.656 19.266 1 98.69 171 ASP B N 1
ATOM 3080 C CA . ASP B 1 171 ? -9.68 17.234 20.453 1 98.69 171 ASP B CA 1
ATOM 3081 C C . ASP B 1 171 ? -9.859 18.734 20.312 1 98.69 171 ASP B C 1
ATOM 3083 O O . ASP B 1 171 ? -10.883 19.297 20.719 1 98.69 171 ASP B O 1
ATOM 3087 N N . GLU B 1 172 ? -8.883 19.406 19.797 1 98.69 172 GLU B N 1
ATOM 3088 C CA . GLU B 1 172 ? -8.977 20.844 19.609 1 98.69 172 GLU B CA 1
ATOM 3089 C C . GLU B 1 172 ? -10.086 21.203 18.625 1 98.69 172 GLU B C 1
ATOM 3091 O O . GLU B 1 172 ? -10.82 22.172 18.828 1 98.69 172 GLU B O 1
ATOM 3096 N N . LEU B 1 173 ? -10.188 20.453 17.547 1 98.75 173 LEU B N 1
ATOM 3097 C CA . LEU B 1 173 ? -11.242 20.672 16.562 1 98.75 173 LEU B CA 1
ATOM 3098 C C . LEU B 1 173 ? -12.617 20.438 17.172 1 98.75 173 LEU B C 1
ATOM 3100 O O . LEU B 1 173 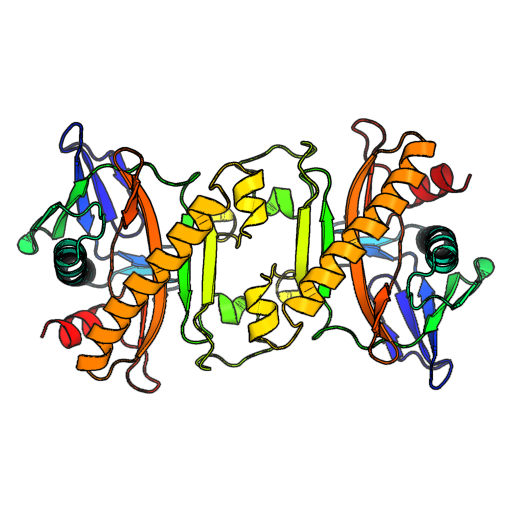? -13.57 21.172 16.875 1 98.75 173 LEU B O 1
ATOM 3104 N N . ALA B 1 174 ? -12.703 19.438 18 1 98.5 174 ALA B N 1
ATOM 3105 C CA . ALA B 1 174 ? -13.969 19.062 18.609 1 98.5 174 ALA B CA 1
ATOM 3106 C C . ALA B 1 174 ? -14.523 20.188 19.484 1 98.5 174 ALA B C 1
ATOM 3108 O O . ALA B 1 174 ? -15.742 20.344 19.609 1 98.5 174 ALA B O 1
ATOM 3109 N N . LYS B 1 175 ? -13.656 21.016 20.047 1 98.31 175 LYS B N 1
ATOM 3110 C CA . LYS B 1 175 ? -14.078 22.156 20.859 1 98.31 175 LYS B CA 1
ATOM 3111 C C . LYS B 1 175 ? -14.859 23.156 20.016 1 98.31 175 LYS B C 1
ATOM 3113 O O . LYS B 1 175 ? -15.578 24 20.562 1 98.31 175 LYS B O 1
ATOM 3118 N N . LYS B 1 176 ? -14.656 23.109 18.734 1 98.06 176 LYS B N 1
ATOM 3119 C CA . LYS B 1 176 ? -15.336 24.016 17.812 1 98.06 176 LYS B CA 1
ATOM 3120 C C . LYS B 1 176 ? -16.391 23.266 17 1 98.06 176 LYS B C 1
ATOM 3122 O O . LYS B 1 176 ? -16.766 23.703 15.906 1 98.06 176 LYS B O 1
ATOM 3127 N N . ASP B 1 177 ? -16.719 22.047 17.375 1 97.69 177 ASP B N 1
ATOM 3128 C CA . ASP B 1 177 ? -17.719 21.203 16.734 1 97.69 177 ASP B CA 1
ATOM 3129 C C . ASP B 1 177 ? -17.266 20.781 15.344 1 97.69 177 ASP B C 1
ATOM 3131 O O . ASP B 1 177 ? -18.062 20.75 14.406 1 97.69 177 ASP B O 1
ATOM 3135 N N . LEU B 1 178 ? -16.047 20.578 15.219 1 98.62 178 LEU B N 1
ATOM 3136 C CA . LEU B 1 178 ? -15.477 20.078 13.977 1 98.62 178 LEU B CA 1
ATOM 3137 C C . LEU B 1 178 ? -15.008 18.641 14.141 1 98.62 178 LEU B C 1
ATOM 3139 O O . LEU B 1 178 ? -14.5 18.25 15.195 1 98.62 178 LEU B O 1
ATOM 3143 N N . ASP B 1 179 ? -15.148 17.844 13.086 1 98.62 179 ASP B N 1
ATOM 3144 C CA . ASP B 1 179 ? -14.672 16.469 13.047 1 98.62 179 ASP B CA 1
ATOM 3145 C C . ASP B 1 179 ? -13.398 16.344 12.211 1 98.62 179 ASP B C 1
ATOM 3147 O O . ASP B 1 179 ? -13.352 16.828 11.078 1 98.62 179 ASP B O 1
ATOM 3151 N N . LEU B 1 180 ? -12.453 15.766 12.766 1 98.81 180 LEU B N 1
ATOM 3152 C CA . LEU B 1 180 ? -11.258 15.422 12 1 98.81 180 LEU B CA 1
ATOM 3153 C C . LEU B 1 180 ? -11.438 14.094 11.273 1 98.81 180 LEU B C 1
ATOM 3155 O O . LEU B 1 180 ? -11.672 13.062 11.914 1 98.81 180 LEU B O 1
ATOM 3159 N N . TYR B 1 181 ? -11.336 14.086 9.969 1 98.75 181 TYR B N 1
ATOM 3160 C CA . TYR B 1 181 ? -11.469 12.844 9.211 1 98.75 181 TYR B CA 1
ATOM 3161 C C . TYR B 1 181 ? -10.117 12.164 9.031 1 98.75 181 TYR B C 1
ATOM 3163 O O . TYR B 1 181 ? -10 10.953 9.195 1 98.75 181 TYR B O 1
ATOM 3171 N N . ASP B 1 182 ? -9.109 12.945 8.664 1 98.75 182 ASP B N 1
ATOM 3172 C CA . ASP B 1 182 ? -7.742 12.438 8.586 1 98.75 182 ASP B CA 1
ATOM 3173 C C . ASP B 1 182 ? -6.727 13.586 8.602 1 98.75 182 ASP B C 1
ATOM 3175 O O . ASP B 1 182 ? -7.098 14.75 8.445 1 98.75 182 ASP B O 1
ATOM 3179 N N . ILE B 1 183 ? -5.5 13.234 8.836 1 98.81 183 ILE B N 1
ATOM 3180 C CA . ILE B 1 183 ? -4.41 14.203 8.867 1 98.81 183 ILE B CA 1
ATOM 3181 C C . ILE B 1 183 ? -3.104 13.531 8.469 1 98.81 183 ILE B C 1
ATOM 3183 O O . ILE B 1 183 ? -2.855 12.375 8.836 1 98.81 183 ILE B O 1
ATOM 3187 N N . LYS B 1 184 ? -2.287 14.195 7.73 1 98.69 184 LYS B N 1
ATOM 3188 C CA . LYS B 1 184 ? -0.988 13.719 7.266 1 98.69 184 LYS B CA 1
ATOM 3189 C C . LYS B 1 184 ? 0.15 14.414 8.008 1 98.69 184 LYS B C 1
ATOM 3191 O O . LYS B 1 184 ? 0.268 15.641 7.965 1 98.69 184 LYS B O 1
ATOM 3196 N N . PHE B 1 185 ? 0.963 13.633 8.656 1 98.62 185 PHE B N 1
ATOM 3197 C CA . PHE B 1 185 ? 2.123 14.148 9.375 1 98.62 185 PHE B CA 1
ATOM 3198 C C . PHE B 1 185 ? 3.414 13.781 8.648 1 98.62 185 PHE B C 1
ATOM 3200 O O . PHE B 1 185 ? 3.459 12.797 7.914 1 98.62 185 PHE B O 1
ATOM 3207 N N . GLU B 1 186 ? 4.383 14.57 8.883 1 97.81 186 GLU B N 1
ATOM 3208 C CA . GLU B 1 186 ? 5.758 14.227 8.539 1 97.81 186 GLU B CA 1
ATOM 3209 C C . GLU B 1 186 ? 6.645 14.188 9.781 1 97.81 186 GLU B C 1
ATOM 3211 O O . GLU B 1 186 ? 6.48 15 10.688 1 97.81 186 GLU B O 1
ATOM 3216 N N . PHE B 1 187 ? 7.543 13.227 9.812 1 98.31 187 PHE B N 1
ATOM 3217 C CA . PHE B 1 187 ? 8.492 13.062 10.914 1 98.31 187 PHE B CA 1
ATOM 3218 C C . PHE B 1 187 ? 9.922 13.016 10.391 1 98.31 187 PHE B C 1
ATOM 3220 O O . PHE B 1 187 ? 10.156 12.664 9.234 1 98.31 187 PHE B O 1
ATOM 3227 N N . GLY B 1 188 ? 10.805 13.367 11.203 1 97.25 188 GLY B N 1
ATOM 3228 C CA . GLY B 1 188 ? 12.242 13.25 10.992 1 97.25 188 GLY B CA 1
ATOM 3229 C C . GLY B 1 188 ? 13.008 12.984 12.273 1 97.25 188 GLY B C 1
ATOM 3230 O O . GLY B 1 188 ? 12.414 12.688 13.312 1 97.25 188 GLY B O 1
ATOM 3231 N N . LEU B 1 189 ? 14.32 12.977 12.148 1 96.94 189 LEU B N 1
ATOM 3232 C CA . LEU B 1 189 ? 15.195 12.805 13.297 1 96.94 189 LEU B CA 1
ATOM 3233 C C . LEU B 1 189 ? 15.906 14.109 13.633 1 96.94 189 LEU B C 1
ATOM 3235 O O . LEU B 1 189 ? 16.469 14.766 12.75 1 96.94 189 LEU B O 1
ATOM 3239 N N . ILE B 1 190 ? 15.805 14.586 14.828 1 97.12 190 ILE B N 1
ATOM 3240 C CA . ILE B 1 190 ? 16.578 15.688 15.391 1 97.12 190 ILE B CA 1
ATOM 3241 C C . ILE B 1 190 ? 17.453 15.172 16.531 1 97.12 190 ILE B C 1
ATOM 3243 O O . ILE B 1 190 ? 16.953 14.711 17.547 1 97.12 190 ILE B O 1
ATOM 3247 N N . ASP B 1 191 ? 18.719 15.219 16.359 1 94.31 191 ASP B N 1
ATOM 3248 C CA . ASP B 1 191 ? 19.672 14.68 17.312 1 94.31 191 ASP B CA 1
ATOM 3249 C C . ASP B 1 191 ? 19.391 13.203 17.609 1 94.31 191 ASP B C 1
ATOM 3251 O O . ASP B 1 191 ? 19.344 12.797 18.766 1 94.31 191 ASP B O 1
ATOM 3255 N N . GLY B 1 192 ? 19 12.516 16.625 1 92.94 192 GLY B N 1
ATOM 3256 C CA . GLY B 1 192 ? 18.812 11.07 16.703 1 92.94 192 GLY B CA 1
ATOM 3257 C C . GLY B 1 192 ? 17.469 10.68 17.281 1 92.94 192 GLY B C 1
ATOM 3258 O O . GLY B 1 192 ? 17.188 9.492 17.438 1 92.94 192 GLY B O 1
ATOM 3259 N N . LYS B 1 193 ? 16.625 11.625 17.5 1 95.31 193 LYS B N 1
ATOM 3260 C CA . LYS B 1 193 ? 15.32 11.336 18.078 1 95.31 193 LYS B CA 1
ATOM 3261 C C . LYS B 1 193 ? 14.203 11.719 17.125 1 95.31 193 LYS B C 1
ATOM 3263 O O . LYS B 1 193 ? 14.273 12.75 16.438 1 95.31 193 LYS B O 1
ATOM 3268 N N . VAL B 1 194 ? 13.172 10.906 17.141 1 96.94 194 VAL B N 1
ATOM 3269 C CA . VAL B 1 194 ? 12.016 11.164 16.281 1 96.94 194 VAL B CA 1
ATOM 3270 C C . VAL B 1 194 ? 11.375 12.492 16.672 1 96.94 194 VAL B C 1
ATOM 3272 O O . VAL B 1 194 ? 11.172 12.766 17.859 1 96.94 194 VAL B O 1
ATOM 3275 N N . ALA B 1 195 ? 11.086 13.32 15.688 1 97.75 195 ALA B N 1
ATOM 3276 C CA . ALA B 1 195 ? 10.453 14.617 15.891 1 97.75 195 ALA B CA 1
ATOM 3277 C C . ALA B 1 195 ? 9.398 14.891 14.828 1 97.75 195 ALA B C 1
ATOM 3279 O O . ALA B 1 195 ? 9.586 14.547 13.656 1 97.75 195 ALA B O 1
ATOM 3280 N N . LEU B 1 196 ? 8.312 15.461 15.25 1 98.69 196 LEU B N 1
ATOM 3281 C CA . LEU B 1 196 ? 7.352 15.977 14.281 1 98.69 196 LEU B CA 1
ATOM 3282 C C . LEU B 1 196 ? 7.93 17.156 13.516 1 98.69 196 LEU B C 1
ATOM 3284 O O . LEU B 1 196 ? 8.531 18.062 14.109 1 98.69 196 LEU B O 1
ATOM 3288 N N . ILE B 1 197 ? 7.762 17.141 12.141 1 98.44 197 ILE B N 1
ATOM 3289 C CA . ILE B 1 197 ? 8.266 18.234 11.312 1 98.44 197 ILE B CA 1
ATOM 3290 C C . ILE B 1 197 ? 7.168 18.719 10.359 1 98.44 197 ILE B C 1
ATOM 3292 O O . ILE B 1 197 ? 6.07 18.156 10.336 1 98.44 197 ILE B O 1
ATOM 3296 N N . ASP B 1 198 ? 7.453 19.797 9.609 1 97.62 198 ASP B N 1
ATOM 3297 C CA . ASP B 1 198 ? 6.555 20.391 8.633 1 97.62 198 ASP B CA 1
ATOM 3298 C C . ASP B 1 198 ? 5.461 21.203 9.312 1 97.62 198 ASP B C 1
ATOM 3300 O O . ASP B 1 198 ? 5.754 22.094 10.125 1 97.62 198 ASP B O 1
ATOM 3304 N N . GLU B 1 199 ? 4.207 21 8.938 1 98.31 199 GLU B N 1
ATOM 3305 C CA . GLU B 1 199 ? 3.145 21.859 9.445 1 98.31 199 GLU B CA 1
ATOM 3306 C C . GLU B 1 199 ? 1.979 21.047 9.992 1 98.31 199 GLU B C 1
ATOM 3308 O O . GLU B 1 199 ? 1.89 19.844 9.75 1 98.31 199 GLU B O 1
ATOM 3313 N N . ILE B 1 200 ? 1.15 21.625 10.789 1 98.75 200 ILE B N 1
ATOM 3314 C CA . ILE B 1 200 ? -0.217 21.219 11.102 1 98.75 200 ILE B CA 1
ATOM 3315 C C . ILE B 1 200 ? -1.181 22.359 10.75 1 98.75 200 ILE B C 1
ATOM 3317 O O . ILE B 1 200 ? -1.162 23.406 11.391 1 98.75 200 ILE B O 1
ATOM 3321 N N . SER B 1 201 ? -1.993 22.109 9.734 1 98.44 201 SER B N 1
ATOM 3322 C CA . SER B 1 201 ? -2.893 23.156 9.234 1 98.44 201 SER B CA 1
ATOM 3323 C C . SER B 1 201 ? -4.031 22.547 8.422 1 98.44 201 SER B C 1
ATOM 3325 O O . SER B 1 201 ? -4.156 21.328 8.328 1 98.44 201 SER B O 1
ATOM 3327 N N . GLY B 1 202 ? -4.867 23.469 7.891 1 97.19 202 GLY B N 1
ATOM 3328 C CA . GLY B 1 202 ? -5.922 23.016 6.996 1 97.19 202 GLY B CA 1
ATOM 3329 C C . GLY B 1 202 ? -5.395 22.438 5.695 1 97.19 202 GLY B C 1
ATOM 3330 O O . GLY B 1 202 ? -6.125 21.75 4.973 1 97.19 202 GLY B O 1
ATOM 3331 N N . GLY B 1 203 ? -4.117 22.625 5.426 1 95.94 203 GLY B N 1
ATOM 3332 C CA . GLY B 1 203 ? -3.512 22.141 4.195 1 95.94 203 GLY B CA 1
ATOM 3333 C C . GLY B 1 203 ? -3.084 20.688 4.273 1 95.94 203 GLY B C 1
ATOM 3334 O O . GLY B 1 203 ? -2.762 20.062 3.252 1 95.94 203 GLY B O 1
ATOM 3335 N N . ASN B 1 204 ? -3.09 20.125 5.492 1 97 204 ASN B N 1
ATOM 3336 C CA . ASN B 1 204 ? -2.645 18.75 5.602 1 97 204 ASN B CA 1
ATOM 3337 C C . ASN B 1 204 ? -3.627 17.906 6.41 1 97 204 ASN B C 1
ATOM 3339 O O . ASN B 1 204 ? -3.248 16.875 6.988 1 97 204 ASN B O 1
ATOM 3343 N N . MET B 1 205 ? -4.84 18.406 6.59 1 98.19 205 MET B N 1
ATOM 3344 C CA . MET B 1 205 ? -5.887 17.641 7.25 1 98.19 205 MET B CA 1
ATOM 3345 C C . MET B 1 205 ? -7.227 17.828 6.547 1 98.19 205 MET B C 1
ATOM 3347 O O . MET B 1 205 ? -7.383 18.734 5.734 1 98.19 205 MET B O 1
ATOM 3351 N N . ARG B 1 206 ? -8.211 16.953 6.82 1 98.19 206 ARG B N 1
ATOM 3352 C CA . ARG B 1 206 ? -9.609 17.125 6.438 1 98.19 206 ARG B CA 1
ATOM 3353 C C . ARG B 1 206 ? -10.5 17.266 7.672 1 98.19 206 ARG B C 1
ATOM 3355 O O . ARG B 1 206 ? -10.633 16.312 8.445 1 98.19 206 ARG B O 1
ATOM 3362 N N . ALA B 1 207 ? -11 18.406 7.797 1 98.5 207 ALA B N 1
ATOM 3363 C CA . ALA B 1 207 ? -11.922 18.719 8.883 1 98.5 207 ALA B CA 1
ATOM 3364 C C . ALA B 1 207 ? -13.32 19 8.352 1 98.5 207 ALA B C 1
ATOM 3366 O O . ALA B 1 207 ? -13.477 19.609 7.285 1 98.5 207 ALA B O 1
ATOM 3367 N N . TYR B 1 208 ? -14.258 18.562 9.117 1 98.38 208 TYR B N 1
ATOM 3368 C CA . TYR B 1 208 ? -15.648 18.688 8.68 1 98.38 208 TYR B CA 1
ATOM 3369 C C . TYR B 1 208 ? -16.516 19.266 9.781 1 98.38 208 TYR B C 1
ATOM 3371 O O . TYR B 1 208 ? -16.281 19.016 10.969 1 98.38 208 TYR B O 1
ATOM 3379 N N . LYS B 1 209 ? -17.484 20 9.438 1 97.19 209 LYS B N 1
ATOM 3380 C CA . LYS B 1 209 ? -18.641 20.344 10.25 1 97.19 209 LYS B CA 1
ATOM 3381 C C . LYS B 1 209 ? -19.891 19.625 9.734 1 97.19 209 LYS B C 1
ATOM 3383 O O . LYS B 1 209 ? -20.469 20.031 8.727 1 97.19 209 LYS B O 1
ATOM 3388 N N . GLY B 1 210 ? -20.266 18.609 10.414 1 93.44 210 GLY B N 1
ATOM 3389 C CA . GLY B 1 210 ? -21.219 17.703 9.789 1 93.44 210 GLY B CA 1
ATOM 3390 C C . GLY B 1 210 ? -20.703 17.062 8.516 1 93.44 210 GLY B C 1
ATOM 3391 O O . GLY B 1 210 ? -19.625 16.469 8.523 1 93.44 210 GLY B O 1
ATOM 3392 N N . ASP B 1 211 ? -21.344 17.281 7.406 1 90.94 211 ASP B N 1
ATOM 3393 C CA . ASP B 1 211 ? -20.922 16.688 6.141 1 90.94 211 ASP B CA 1
ATOM 3394 C C . ASP B 1 211 ? -20.203 17.703 5.27 1 90.94 211 ASP B C 1
ATOM 3396 O O . ASP B 1 211 ? -19.812 17.406 4.137 1 90.94 211 ASP B O 1
ATOM 3400 N N . GLU B 1 212 ? -19.969 18.844 5.879 1 95.94 212 GLU B N 1
ATOM 3401 C CA . GLU B 1 212 ? -19.359 19.906 5.094 1 95.94 212 GLU B CA 1
ATOM 3402 C C . GLU B 1 212 ? -17.859 19.969 5.32 1 95.94 212 GLU B C 1
ATOM 3404 O O . GLU B 1 212 ? -17.391 20.109 6.457 1 95.94 212 GLU B O 1
ATOM 3409 N N . TYR B 1 213 ? -17.156 19.844 4.289 1 96.38 213 TYR B N 1
ATOM 3410 C CA . TYR B 1 213 ? -15.703 20 4.328 1 96.38 213 TYR B CA 1
ATOM 3411 C C . TYR B 1 213 ? -15.32 21.453 4.586 1 96.38 213 TYR B C 1
ATOM 3413 O O . TYR B 1 213 ? -15.773 22.344 3.877 1 96.38 213 TYR B O 1
ATOM 3421 N N . ILE B 1 214 ? -14.477 21.703 5.559 1 97 214 ILE B N 1
ATOM 3422 C CA . ILE B 1 214 ? -14.07 23.062 5.906 1 97 214 ILE B CA 1
ATOM 3423 C C . ILE B 1 214 ? -12.734 23.391 5.246 1 97 214 ILE B C 1
ATOM 3425 O O . ILE B 1 214 ? -11.719 22.75 5.531 1 97 214 ILE B O 1
ATOM 3429 N N . LEU B 1 215 ? -12.711 24.375 4.414 1 95.12 215 LEU B N 1
ATOM 3430 C CA . LEU B 1 215 ? -11.516 24.766 3.672 1 95.12 215 LEU B CA 1
ATOM 3431 C C . LEU B 1 215 ? -10.469 25.359 4.605 1 95.12 215 LEU B C 1
ATOM 3433 O O . LEU B 1 215 ? -10.797 25.844 5.688 1 95.12 215 LEU B O 1
ATOM 3437 N N . PRO B 1 216 ? -9.25 25.406 4.199 1 95.12 216 PRO B N 1
ATOM 3438 C CA . PRO B 1 216 ? -8.125 25.766 5.07 1 95.12 216 PRO B CA 1
ATOM 3439 C C . PRO B 1 216 ? -8.305 27.141 5.719 1 95.12 216 PRO B C 1
ATOM 3441 O O . PRO B 1 216 ? -8.148 27.281 6.934 1 95.12 216 PRO B O 1
ATOM 3444 N N . LEU B 1 217 ? -8.695 28.141 4.965 1 96.31 217 LEU B N 1
ATOM 3445 C CA . LEU B 1 217 ? -8.82 29.5 5.504 1 96.31 217 LEU B CA 1
ATOM 3446 C C . LEU B 1 217 ? -9.961 29.562 6.52 1 96.31 217 LEU B C 1
ATOM 3448 O O . LEU B 1 217 ? -9.812 30.188 7.574 1 96.31 217 LEU B O 1
ATOM 3452 N N . GLU B 1 218 ? -11.023 28.969 6.156 1 97.06 218 GLU B N 1
ATOM 3453 C CA . GLU B 1 218 ? -12.164 28.938 7.059 1 97.06 218 GLU B CA 1
ATOM 3454 C C . GLU B 1 218 ? -11.844 28.141 8.328 1 97.06 218 GLU B C 1
ATOM 3456 O O . GLU B 1 218 ? -12.273 28.531 9.422 1 97.06 218 GLU B O 1
ATOM 3461 N N . LEU B 1 219 ? -11.117 27.078 8.195 1 98.06 219 LEU B N 1
ATOM 3462 C CA . LEU B 1 219 ? -10.742 26.281 9.352 1 98.06 219 LEU B CA 1
ATOM 3463 C C . LEU B 1 219 ? -9.93 27.094 10.344 1 98.06 219 LEU B C 1
ATOM 3465 O O . LEU B 1 219 ? -10.18 27.047 11.555 1 98.06 219 LEU B O 1
ATOM 3469 N N . GLU B 1 220 ? -8.93 27.781 9.836 1 98.25 220 GLU B N 1
ATOM 3470 C CA . GLU B 1 220 ? -8.117 28.641 10.695 1 98.25 220 GLU B CA 1
ATOM 3471 C C . GLU B 1 220 ? -8.984 29.656 11.43 1 98.25 220 GLU B C 1
ATOM 3473 O O . GLU B 1 220 ? -8.805 29.875 12.633 1 98.25 220 GLU B O 1
ATOM 3478 N N . LYS B 1 221 ? -9.938 30.297 10.711 1 97.94 221 LYS B N 1
ATOM 3479 C CA . LYS B 1 221 ? -10.82 31.297 11.305 1 97.94 221 LYS B CA 1
ATOM 3480 C C . LYS B 1 221 ? -11.664 30.688 12.422 1 97.94 221 LYS B C 1
ATOM 3482 O O . LYS B 1 221 ? -11.828 31.281 13.484 1 97.94 221 LYS B O 1
ATOM 3487 N N . ILE B 1 222 ? -12.141 29.516 12.18 1 98.12 222 ILE B N 1
ATOM 3488 C CA . ILE B 1 222 ? -13 28.859 13.164 1 98.12 222 ILE B CA 1
ATOM 3489 C C . ILE B 1 222 ? -12.172 28.469 14.391 1 98.12 222 ILE B C 1
ATOM 3491 O O . ILE B 1 222 ? -12.57 28.734 15.523 1 98.12 222 ILE B O 1
ATOM 3495 N N . LEU B 1 223 ? -11.039 27.875 14.18 1 97.62 223 LEU B N 1
ATOM 3496 C CA . LEU B 1 223 ? -10.234 27.312 15.258 1 97.62 223 LEU B CA 1
ATOM 3497 C C . LEU B 1 223 ? -9.602 28.406 16.109 1 97.62 223 LEU B C 1
ATOM 3499 O O . LEU B 1 223 ? -9.57 28.312 17.328 1 97.62 223 LEU B O 1
ATOM 3503 N N . LEU B 1 224 ? -9.125 29.5 15.445 1 96.81 224 LEU B N 1
ATOM 3504 C CA . LEU B 1 224 ? -8.328 30.484 16.156 1 96.81 224 LEU B CA 1
ATOM 3505 C C . LEU B 1 224 ? -9.117 31.766 16.359 1 96.81 224 LEU B C 1
ATOM 3507 O O . LEU B 1 224 ? -8.648 32.688 17.031 1 96.81 224 LEU B O 1
ATOM 3511 N N . GLY B 1 225 ? -10.297 31.875 15.688 1 89.69 225 GLY B N 1
ATOM 3512 C CA . GLY B 1 225 ? -11.148 33.031 15.883 1 89.69 225 GLY B CA 1
ATOM 3513 C C . GLY B 1 225 ? -12.062 32.906 17.094 1 89.69 225 GLY B C 1
ATOM 3514 O O . GLY B 1 225 ? -12.219 31.828 17.641 1 89.69 225 GLY B O 1
#

Secondary structure (DSSP, 8-state):
--EEEE-SSEEEEE-SSSEEEEEEPSEEEEETTEE-TT-SSEEEE-TTHHHHHHHHHHHHHHHHHHTT--BSEEEEETTTTEEEEE--EESTT-EEEEEEEES-THHHHHHTTTS-TT-EEEEEEEEEE--GGGT--EE-HHHHHHTTSS-HHHHHHHHHHHHHHHHHHHHHHHTTT-EEEEEEEEEEEETTEEEEES--SGGGEEEEETTEEPPHHHHHHHHH-/--EEEE-SSEEEEE-SSSEEEEEEPSEEEEETTEE-TT-SSEEEE-TTHHHHHHHHHHHHHHHHHHTT--BSEEEEETTTTEEEEE--EESTT-EEEEEEEES-THHHHHHTTTS-TT-EEEEEEEEEE--GGGT--EE-HHHHHHTTSS-HHHHHHHHHHHHHHHHHHHHHHHTTT-EEEEEEEEEEEETTEEEEES--STTSEEEEETTEEPPHHHHHHHHH-

Radius of gyration: 25.23 Å; Cα contacts (8 Å, |Δi|>4): 961; chains: 2; bounding box: 47×74×54 Å

Solvent-accessible surface area (backbone atoms only — not comparable to full-atom values): 23478 Å² total; per-residue (Å²): 127,54,74,76,45,83,53,75,40,35,35,34,26,57,71,58,97,57,32,31,34,38,37,43,34,35,39,35,37,10,55,92,67,38,80,32,54,85,43,79,39,68,18,44,74,39,93,59,38,12,42,33,32,46,55,35,21,50,56,53,48,53,53,42,46,74,72,66,49,57,55,31,75,74,48,71,40,71,91,72,21,32,33,39,27,46,59,58,49,50,38,69,84,31,41,34,41,34,42,28,38,24,38,43,69,70,53,30,70,67,43,43,92,68,45,59,73,67,40,78,46,73,81,40,74,50,38,26,37,63,36,62,94,66,64,36,38,74,54,50,67,67,54,32,35,74,61,67,44,37,49,64,67,55,46,54,51,49,52,52,50,50,50,53,52,48,48,52,54,36,53,58,37,44,77,71,64,29,45,59,32,33,38,53,41,38,50,22,30,46,95,86,34,76,20,46,40,93,66,50,34,44,64,35,34,45,38,21,50,83,90,42,76,51,52,39,60,58,41,38,46,60,74,74,94,128,53,75,77,45,84,54,74,41,35,36,34,26,58,70,58,97,57,32,30,34,38,36,42,34,36,38,35,37,12,55,91,67,38,80,32,54,86,44,81,39,66,20,45,73,39,93,59,40,12,41,35,32,47,53,34,22,51,55,52,48,54,52,41,46,74,72,66,49,57,55,30,76,73,50,72,41,73,92,74,20,32,31,39,28,46,58,58,49,51,39,68,84,32,41,36,41,34,42,29,38,25,38,42,70,70,52,32,70,67,44,44,92,68,47,60,74,68,40,78,46,76,81,40,75,49,39,27,37,64,36,64,93,65,64,35,38,76,54,50,68,67,53,32,36,74,60,68,44,38,50,64,66,54,47,53,51,48,52,53,49,49,50,52,52,49,48,55,54,36,52,58,36,44,78,70,64,29,45,58,32,34,39,52,40,37,50,23,30,48,95,85,34,75,20,46,38,92,66,50,33,44,63,35,33,44,39,22,50,83,91,41,76,50,52,39,58,58,41,35,47,60,75,76,94